Protein AF-0000000072197941 (afdb_homodimer)

Structure (mmCIF, N/CA/C/O backbone):
data_AF-0000000072197941-model_v1
#
loop_
_entity.id
_entity.type
_entity.pdbx_description
1 polymer 'LysR family transcriptional regulator'
#
loop_
_atom_site.group_PDB
_atom_site.id
_atom_site.type_symbol
_atom_site.label_atom_id
_atom_site.label_alt_id
_atom_site.label_comp_id
_atom_site.label_asym_id
_atom_site.label_entity_id
_atom_site.label_seq_id
_atom_site.pdbx_PDB_ins_code
_atom_site.Cartn_x
_atom_site.Cartn_y
_atom_site.Cartn_z
_atom_site.occupancy
_atom_site.B_iso_or_equiv
_atom_site.auth_seq_id
_atom_site.auth_comp_id
_atom_site.auth_asym_id
_atom_site.auth_atom_id
_atom_site.pdbx_PDB_model_num
ATOM 1 N N . MET A 1 1 ? -6.266 40.969 -28.516 1 32.5 1 MET A N 1
ATOM 2 C CA . MET A 1 1 ? -6.973 41.375 -27.312 1 32.5 1 MET A CA 1
ATOM 3 C C . MET A 1 1 ? -6.016 41.438 -26.125 1 32.5 1 MET A C 1
ATOM 5 O O . MET A 1 1 ? -5.25 40.531 -25.875 1 32.5 1 MET A O 1
ATOM 9 N N . LYS A 1 2 ? -5.57 42.594 -25.641 1 39 2 LYS A N 1
ATOM 10 C CA . LYS A 1 2 ? -4.461 42.969 -24.766 1 39 2 LYS A CA 1
ATOM 11 C C . LYS A 1 2 ? -4.676 42.406 -23.359 1 39 2 LYS A C 1
ATOM 13 O O . LYS A 1 2 ? -5.57 42.875 -22.641 1 39 2 LYS A O 1
ATOM 18 N N . PHE A 1 3 ? -4.488 41.312 -23.094 1 42.84 3 PHE A N 1
ATOM 19 C CA . PHE A 1 3 ? -4.445 40.719 -21.766 1 42.84 3 PHE A CA 1
ATOM 20 C C . PHE A 1 3 ? -3.797 41.656 -20.75 1 42.84 3 PHE A C 1
ATOM 22 O O . PHE A 1 3 ? -3.871 41.438 -19.547 1 42.84 3 PHE A O 1
ATOM 29 N N . GLU A 1 4 ? -3.123 42.656 -21.188 1 49.72 4 GLU A N 1
ATOM 30 C CA . GLU A 1 4 ? -2.357 43.594 -20.344 1 49.72 4 GLU A CA 1
ATOM 31 C C . GLU A 1 4 ? -3.27 44.375 -19.406 1 49.72 4 GLU A C 1
ATOM 33 O O . GLU A 1 4 ? -2.857 44.75 -18.297 1 49.72 4 GLU A O 1
ATOM 38 N N . ASN A 1 5 ? -4.562 44.594 -19.781 1 50.59 5 ASN A N 1
ATOM 39 C CA . ASN A 1 5 ? -5.441 45.438 -18.984 1 50.59 5 ASN A CA 1
ATOM 40 C C . ASN A 1 5 ? -6.539 44.625 -18.297 1 50.59 5 ASN A C 1
ATOM 42 O O . ASN A 1 5 ? -7.594 45.188 -17.953 1 50.59 5 ASN A O 1
ATOM 46 N N . ILE A 1 6 ? -6.438 43.438 -18.219 1 54.09 6 ILE A N 1
ATOM 47 C CA . ILE A 1 6 ? -7.504 42.656 -17.594 1 54.09 6 ILE A CA 1
ATOM 48 C C . ILE A 1 6 ? -7.453 42.812 -16.078 1 54.09 6 ILE A C 1
ATOM 50 O O . ILE A 1 6 ? -6.379 42.781 -15.477 1 54.09 6 ILE A O 1
ATOM 54 N N . ASP A 1 7 ? -8.531 43.344 -15.477 1 60.94 7 ASP A N 1
ATOM 55 C CA . ASP A 1 7 ? -8.75 43.438 -14.039 1 60.94 7 ASP A CA 1
ATOM 56 C C . ASP A 1 7 ? -8.562 42.062 -13.375 1 60.94 7 ASP A C 1
ATOM 58 O O . ASP A 1 7 ? -9.359 41.156 -13.586 1 60.94 7 ASP A O 1
ATOM 62 N N . LEU A 1 8 ? -7.5 41.906 -12.789 1 68.12 8 LEU A N 1
ATOM 63 C CA . LEU A 1 8 ? -7.16 40.656 -12.109 1 68.12 8 LEU A CA 1
ATOM 64 C C . LEU A 1 8 ? -8.273 40.219 -11.164 1 68.12 8 LEU A C 1
ATOM 66 O O . LEU A 1 8 ? -8.43 39.031 -10.875 1 68.12 8 LEU A O 1
ATOM 70 N N . ASN A 1 9 ? -9.031 41.219 -10.875 1 72.06 9 ASN A N 1
ATOM 71 C CA . ASN A 1 9 ? -10.141 40.906 -9.977 1 72.06 9 ASN A CA 1
ATOM 72 C C . ASN A 1 9 ? -11.219 40.094 -10.688 1 72.06 9 ASN A C 1
ATOM 74 O O . ASN A 1 9 ? -11.883 39.281 -10.062 1 72.06 9 ASN A O 1
ATOM 78 N N . LEU A 1 10 ? -11.25 40.312 -11.961 1 79.56 10 LEU A N 1
ATOM 79 C CA . LEU A 1 10 ? -12.203 39.531 -12.734 1 79.56 10 LEU A CA 1
ATOM 80 C C . LEU A 1 10 ? -11.75 38.094 -12.844 1 79.56 10 LEU A C 1
ATOM 82 O O . LEU A 1 10 ? -12.586 37.156 -12.867 1 79.56 10 LEU A O 1
ATOM 86 N N . MET A 1 11 ? -10.469 37.938 -12.781 1 80.69 11 MET A N 1
ATOM 87 C CA . MET A 1 11 ? -9.93 36.594 -12.867 1 80.69 11 MET A CA 1
ATOM 88 C C . MET A 1 11 ? -10.18 35.812 -11.578 1 80.69 11 MET A C 1
ATOM 90 O O . MET A 1 11 ? -10.383 34.594 -11.602 1 80.69 11 MET A O 1
ATOM 94 N N . LYS A 1 12 ? -10.211 36.594 -10.5 1 82.19 12 LYS A N 1
ATOM 95 C CA . LYS A 1 12 ? -10.562 35.969 -9.227 1 82.19 12 LYS A CA 1
ATOM 96 C C . LYS A 1 12 ? -11.992 35.438 -9.242 1 82.19 12 LYS A C 1
ATOM 98 O O . LYS A 1 12 ? -12.266 34.375 -8.727 1 82.19 12 LYS A O 1
ATOM 103 N N . VAL A 1 13 ? -12.852 36.219 -9.875 1 86.06 13 VAL A N 1
ATOM 104 C CA . VAL A 1 13 ? -14.25 35.812 -10 1 86.06 13 VAL A CA 1
ATOM 105 C C . VAL A 1 13 ? -14.344 34.531 -10.828 1 86.06 13 VAL A C 1
ATOM 107 O O . VAL A 1 13 ? -15.031 33.594 -10.438 1 86.06 13 VAL A O 1
ATOM 110 N N . PHE A 1 14 ? -13.625 34.531 -11.922 1 88.31 14 PHE A N 1
ATOM 111 C CA . PHE A 1 14 ? -13.555 33.344 -12.758 1 88.31 14 PHE A CA 1
ATOM 112 C C . PHE A 1 14 ? -13.078 32.125 -11.953 1 88.31 14 PHE A C 1
ATOM 114 O O . PHE A 1 14 ? -13.688 31.062 -12.016 1 88.31 14 PHE A O 1
ATOM 121 N N . TYR A 1 15 ? -12.039 32.344 -11.227 1 86.5 15 TYR A N 1
ATOM 122 C CA . TYR A 1 15 ? -11.406 31.312 -10.422 1 86.5 15 TYR A CA 1
ATOM 123 C C . TYR A 1 15 ? -12.398 30.672 -9.461 1 86.5 15 TYR A C 1
ATOM 125 O O . TYR A 1 15 ? -12.57 29.453 -9.445 1 86.5 15 TYR A O 1
ATOM 133 N N . TYR A 1 16 ? -13.125 31.406 -8.742 1 87.25 16 TYR A N 1
ATOM 134 C CA . TYR A 1 16 ? -14 30.875 -7.699 1 87.25 16 TYR A CA 1
ATOM 135 C C . TYR A 1 16 ? -15.281 30.297 -8.297 1 87.25 16 TYR A C 1
ATOM 137 O O . TYR A 1 16 ? -15.82 29.312 -7.781 1 87.25 16 TYR A O 1
ATOM 145 N N . ILE A 1 17 ? -15.719 30.844 -9.406 1 91.06 17 ILE A N 1
ATOM 146 C CA . ILE A 1 17 ? -16.891 30.266 -10.062 1 91.06 17 ILE A CA 1
ATOM 147 C C . ILE A 1 17 ? -16.516 28.906 -10.656 1 91.06 17 ILE A C 1
ATOM 149 O O . ILE A 1 17 ? -17.312 27.969 -10.594 1 91.06 17 ILE A O 1
ATOM 153 N N . TYR A 1 18 ? -15.359 28.875 -11.188 1 89.44 18 TYR A N 1
ATOM 154 C CA . TYR A 1 18 ? -14.898 27.609 -11.75 1 89.44 18 TYR A CA 1
ATOM 155 C C . TYR A 1 18 ? -14.805 26.531 -10.68 1 89.44 18 TYR A C 1
ATOM 157 O O . TYR A 1 18 ? -15.234 25.391 -10.891 1 89.44 18 TYR A O 1
ATOM 165 N N . LYS A 1 19 ? -14.297 26.906 -9.57 1 86.06 19 LYS A N 1
ATOM 166 C CA . LYS A 1 19 ? -14.039 25.953 -8.484 1 86.06 19 LYS A CA 1
ATOM 167 C C . LYS A 1 19 ? -15.336 25.578 -7.773 1 86.06 19 LYS A C 1
ATOM 169 O O . LYS A 1 19 ? -15.516 24.422 -7.375 1 86.06 19 LYS A O 1
ATOM 174 N N . THR A 1 20 ? -16.297 26.516 -7.652 1 84.25 20 THR A N 1
ATOM 175 C CA . THR A 1 20 ? -17.484 26.297 -6.855 1 84.25 20 THR A CA 1
ATOM 176 C C . THR A 1 20 ? -18.672 25.922 -7.746 1 84.25 20 THR A C 1
ATOM 178 O O . THR A 1 20 ? -19.688 25.406 -7.262 1 84.25 20 THR A O 1
ATOM 181 N N . GLN A 1 21 ? -18.562 26.297 -9 1 89.38 21 GLN A N 1
ATOM 182 C CA . GLN A 1 21 ? -19.641 26.156 -9.977 1 89.38 21 GLN A CA 1
ATOM 183 C C . GLN A 1 21 ? -20.891 26.891 -9.516 1 89.38 21 GLN A C 1
ATOM 185 O O . GLN A 1 21 ? -22.016 26.469 -9.828 1 89.38 21 GLN A O 1
ATOM 190 N N . SER A 1 22 ? -20.672 27.891 -8.766 1 90.44 22 SER A N 1
ATOM 191 C CA . SER A 1 22 ? -21.766 28.703 -8.227 1 90.44 22 SER A CA 1
ATOM 192 C C . SER A 1 22 ? -21.375 30.172 -8.102 1 90.44 22 SER A C 1
ATOM 194 O O . SER A 1 22 ? -20.312 30.484 -7.562 1 90.44 22 SER A O 1
ATOM 196 N N . VAL A 1 23 ? -22.297 31.062 -8.555 1 91.19 23 VAL A N 1
ATOM 197 C CA . VAL A 1 23 ? -22.062 32.5 -8.461 1 91.19 23 VAL A CA 1
ATOM 198 C C . VAL A 1 23 ? -22.219 32.938 -7.016 1 91.19 23 VAL A C 1
ATOM 200 O O . VAL A 1 23 ? -21.453 33.781 -6.531 1 91.19 23 VAL A O 1
ATOM 203 N N . HIS A 1 24 ? -23.156 32.312 -6.363 1 86.69 24 HIS A N 1
ATOM 204 C CA . HIS A 1 24 ? -23.422 32.688 -4.973 1 86.69 24 HIS A CA 1
ATOM 205 C C . HIS A 1 24 ? -22.234 32.312 -4.078 1 86.69 24 HIS A C 1
ATOM 207 O O . HIS A 1 24 ? -21.766 33.156 -3.299 1 86.69 24 HIS A O 1
ATOM 213 N N . GLN A 1 25 ? -21.719 31.219 -4.27 1 88.62 25 GLN A N 1
ATOM 214 C CA . GLN A 1 25 ? -20.578 30.766 -3.469 1 88.62 25 GLN A CA 1
ATOM 215 C C . GLN A 1 25 ? -19.312 31.547 -3.805 1 88.62 25 GLN A C 1
ATOM 217 O O . GLN A 1 25 ? -18.531 31.875 -2.914 1 88.62 25 GLN A O 1
ATOM 222 N N . ALA A 1 26 ? -19.203 31.828 -4.988 1 90.81 26 ALA A N 1
ATOM 223 C CA . ALA A 1 26 ? -18.062 32.625 -5.41 1 90.81 26 ALA A CA 1
ATOM 224 C C . ALA A 1 26 ? -18.125 34.031 -4.793 1 90.81 26 ALA A C 1
ATOM 226 O O . ALA A 1 26 ? -17.109 34.531 -4.328 1 90.81 26 ALA A O 1
ATOM 227 N N . ALA A 1 27 ? -19.266 34.562 -4.73 1 89.19 27 ALA A N 1
ATOM 228 C CA . ALA A 1 27 ? -19.453 35.875 -4.129 1 89.19 27 ALA A CA 1
ATOM 229 C C . ALA A 1 27 ? -19.094 35.875 -2.648 1 89.19 27 ALA A C 1
ATOM 231 O O . ALA A 1 27 ? -18.422 36.781 -2.16 1 89.19 27 ALA A O 1
ATOM 232 N N . GLU A 1 28 ? -19.453 34.844 -2.064 1 82.62 28 GLU A N 1
ATOM 233 C CA . GLU A 1 28 ? -19.156 34.688 -0.645 1 82.62 28 GLU A CA 1
ATOM 234 C C . GLU A 1 28 ? -17.656 34.594 -0.408 1 82.62 28 GLU A C 1
ATOM 236 O O . GLU A 1 28 ? -17.125 35.25 0.493 1 82.62 28 GLU A O 1
ATOM 241 N N . LYS A 1 29 ? -17.047 33.938 -1.243 1 81.75 29 LYS A N 1
ATOM 242 C CA . LYS A 1 29 ? -15.609 33.719 -1.099 1 81.75 29 LYS A CA 1
ATOM 243 C C . LYS A 1 29 ? -14.836 35 -1.397 1 81.75 29 LYS A C 1
ATOM 245 O O . LYS A 1 29 ? -13.781 35.219 -0.808 1 81.75 29 LYS A O 1
ATOM 250 N N . LEU A 1 30 ? -15.414 35.812 -2.205 1 81.5 30 LEU A N 1
ATOM 251 C CA . LEU A 1 30 ? -14.75 37.031 -2.637 1 81.5 30 LEU A CA 1
ATOM 252 C C . LEU A 1 30 ? -15.219 38.219 -1.808 1 81.5 30 LEU A C 1
ATOM 254 O O . LEU A 1 30 ? -14.727 39.344 -1.988 1 81.5 30 LEU A O 1
ATOM 258 N N . ASN A 1 31 ? -16.141 37.906 -0.859 1 80.56 31 ASN A N 1
ATOM 259 C CA . ASN A 1 31 ? -16.734 38.938 -0.063 1 80.56 31 ASN A CA 1
ATOM 260 C C . ASN A 1 31 ? -17.344 40.031 -0.947 1 80.56 31 ASN A C 1
ATOM 262 O O . ASN A 1 31 ? -17.109 41.219 -0.723 1 80.56 31 ASN A O 1
ATOM 266 N N . LEU A 1 32 ? -18 39.531 -1.908 1 82.12 32 LEU A N 1
ATOM 267 C CA . LEU A 1 32 ? -18.75 40.406 -2.805 1 82.12 32 LEU A CA 1
ATOM 268 C C . LEU A 1 32 ? -20.25 40.094 -2.711 1 82.12 32 LEU A C 1
ATOM 270 O O . LEU A 1 32 ? -20.656 39.031 -2.246 1 82.12 32 LEU A O 1
ATOM 274 N N . SER A 1 33 ? -21 41.125 -2.965 1 83.81 33 SER A N 1
ATOM 275 C CA . SER A 1 33 ? -22.422 40.844 -3.164 1 83.81 33 SER A CA 1
ATOM 276 C C . SER A 1 33 ? -22.641 39.969 -4.402 1 83.81 33 SER A C 1
ATOM 278 O O . SER A 1 33 ? -21.828 39.969 -5.324 1 83.81 33 SER A O 1
ATOM 280 N N . GLN A 1 34 ? -23.656 39.219 -4.336 1 88.19 34 GLN A N 1
ATOM 281 C CA . GLN A 1 34 ? -24 38.375 -5.48 1 88.19 34 GLN A CA 1
ATOM 282 C C . GLN A 1 34 ? -24.156 39.219 -6.75 1 88.19 34 GLN A C 1
ATOM 284 O O . GLN A 1 34 ? -23.75 38.781 -7.832 1 88.19 34 GLN A O 1
ATOM 289 N N . SER A 1 35 ? -24.75 40.344 -6.602 1 89.88 35 SER A N 1
ATOM 290 C CA . SER A 1 35 ? -24.938 41.25 -7.738 1 89.88 35 SER A CA 1
ATOM 291 C C . SER A 1 35 ? -23.594 41.688 -8.305 1 89.88 35 SER A C 1
ATOM 293 O O . SER A 1 35 ? -23.406 41.719 -9.523 1 89.88 35 SER A O 1
ATOM 295 N N . ALA A 1 36 ? -22.688 42 -7.461 1 84.62 36 ALA A N 1
ATOM 296 C CA . ALA A 1 36 ? -21.359 42.438 -7.871 1 84.62 36 ALA A CA 1
ATOM 297 C C . ALA A 1 36 ? -20.594 41.312 -8.555 1 84.62 36 ALA A C 1
ATOM 299 O O . ALA A 1 36 ? -19.906 41.562 -9.555 1 84.62 36 ALA A O 1
ATOM 300 N N . CYS A 1 37 ? -20.75 40.188 -8.047 1 90.38 37 CYS A N 1
ATOM 301 C CA . CYS A 1 37 ? -20.094 39 -8.625 1 90.38 37 CYS A CA 1
ATOM 302 C C . CYS A 1 37 ? -20.656 38.719 -10.008 1 90.38 37 CYS A C 1
ATOM 304 O O . CYS A 1 37 ? -19.906 38.438 -10.945 1 90.38 37 CYS A O 1
ATOM 306 N N . SER A 1 38 ? -21.938 38.781 -10.125 1 90.69 38 SER A N 1
ATOM 307 C CA . SER A 1 38 ? -22.609 38.562 -11.398 1 90.69 38 SER A CA 1
ATOM 308 C C . SER A 1 38 ? -22.188 39.625 -12.43 1 90.69 38 SER A C 1
ATOM 310 O O . SER A 1 38 ? -21.984 39.281 -13.602 1 90.69 38 SER A O 1
ATOM 312 N N . HIS A 1 39 ? -22.109 40.75 -11.938 1 89.19 39 HIS A N 1
ATOM 313 C CA . HIS A 1 39 ? -21.688 41.844 -12.812 1 89.19 39 HIS A CA 1
ATOM 314 C C . HIS A 1 39 ? -20.25 41.625 -13.289 1 89.19 39 HIS A C 1
ATOM 316 O O . HIS A 1 39 ? -19.938 41.875 -14.461 1 89.19 39 HIS A O 1
ATOM 322 N N . SER A 1 40 ? -19.438 41.281 -12.391 1 88.5 40 SER A N 1
ATOM 323 C CA . SER A 1 40 ? -18.047 41 -12.742 1 88.5 40 SER A CA 1
ATOM 324 C C . SER A 1 40 ? -17.953 39.875 -13.789 1 88.5 40 SER A C 1
ATOM 326 O O . SER A 1 40 ? -17.156 39.969 -14.727 1 88.5 40 SER A O 1
ATOM 328 N N . LEU A 1 41 ? -18.766 38.906 -13.633 1 91.75 41 LEU A N 1
ATOM 329 C CA . LEU A 1 41 ? -18.812 37.812 -14.602 1 91.75 41 LEU A CA 1
ATOM 330 C C . LEU A 1 41 ? -19.266 38.312 -15.969 1 91.75 41 LEU A C 1
ATOM 332 O O . LEU A 1 41 ? -18.719 37.906 -17 1 91.75 41 LEU A O 1
ATOM 336 N N . SER A 1 42 ? -20.219 39.156 -15.906 1 91.12 42 SER A N 1
ATOM 337 C CA . SER A 1 42 ? -20.719 39.75 -17.141 1 91.12 42 SER A CA 1
ATOM 338 C C . SER A 1 42 ? -19.625 40.531 -17.859 1 91.12 42 SER A C 1
ATOM 340 O O . SER A 1 42 ? -19.5 40.438 -19.078 1 91.12 42 SER A O 1
ATOM 342 N N . ARG A 1 43 ? -18.906 41.219 -17.094 1 86.19 43 ARG A N 1
ATOM 343 C CA . ARG A 1 43 ? -17.797 42 -17.641 1 86.19 43 ARG A CA 1
ATOM 344 C C . ARG A 1 43 ? -16.75 41.062 -18.266 1 86.19 43 ARG A C 1
ATOM 346 O O . ARG A 1 43 ? -16.203 41.375 -19.328 1 86.19 43 ARG A O 1
ATOM 353 N N . LEU A 1 44 ? -16.484 40.062 -17.609 1 87.56 44 LEU A N 1
ATOM 354 C CA . LEU A 1 44 ? -15.516 39.094 -18.078 1 87.56 44 LEU A CA 1
ATOM 355 C C . LEU A 1 44 ? -15.992 38.438 -19.375 1 87.56 44 LEU A C 1
ATOM 357 O O . LEU A 1 44 ? -15.211 38.25 -20.312 1 87.56 44 LEU A O 1
ATOM 361 N N . ARG A 1 45 ? -17.234 38.094 -19.391 1 90.06 45 ARG A N 1
ATOM 362 C CA . ARG A 1 45 ? -17.859 37.5 -20.578 1 90.06 45 ARG A CA 1
ATOM 363 C C . ARG A 1 45 ? -17.703 38.438 -21.781 1 90.06 45 ARG A C 1
ATOM 365 O O . ARG A 1 45 ? -17.359 38 -22.875 1 90.06 45 ARG A O 1
ATOM 372 N N . GLU A 1 46 ? -17.969 39.688 -21.5 1 87.38 46 GLU A N 1
ATOM 373 C CA . GLU A 1 46 ? -17.891 40.719 -22.547 1 87.38 46 GLU A CA 1
ATOM 374 C C . GLU A 1 46 ? -16.469 40.875 -23.047 1 87.38 46 GLU A C 1
ATOM 376 O O . GLU A 1 46 ? -16.234 40.969 -24.266 1 87.38 46 GLU A O 1
ATOM 381 N N . ARG A 1 47 ? -15.656 40.844 -22.156 1 82.44 47 ARG A N 1
ATOM 382 C CA . ARG A 1 47 ? -14.258 41.062 -22.5 1 82.44 47 ARG A CA 1
ATOM 383 C C . ARG A 1 47 ? -13.703 39.875 -23.281 1 82.44 47 ARG A C 1
ATOM 385 O O . ARG A 1 47 ? -12.859 40.062 -24.172 1 82.44 47 ARG A O 1
ATOM 392 N N . LEU A 1 48 ? -14.148 38.781 -22.984 1 85.75 48 LEU A N 1
ATOM 393 C CA . LEU A 1 48 ? -13.602 37.562 -23.594 1 85.75 48 LEU A CA 1
ATOM 394 C C . LEU A 1 48 ? -14.508 37.062 -24.719 1 85.75 48 LEU A C 1
ATOM 396 O O . LEU A 1 48 ? -14.188 36.094 -25.391 1 85.75 48 LEU A O 1
ATOM 400 N N . ASN A 1 49 ? -15.578 37.719 -24.906 1 86.31 49 ASN A N 1
ATOM 401 C CA . ASN A 1 49 ? -16.562 37.375 -25.922 1 86.31 49 ASN A CA 1
ATOM 402 C C . ASN A 1 49 ? -16.953 35.906 -25.859 1 86.31 49 ASN A C 1
ATOM 404 O O . ASN A 1 49 ? -16.938 35.219 -26.875 1 86.31 49 ASN A O 1
ATOM 408 N N . ASP A 1 50 ? -17.125 35.469 -24.703 1 89.12 50 ASP A N 1
ATOM 409 C CA . ASP A 1 50 ? -17.547 34.094 -24.406 1 89.12 50 ASP A CA 1
ATOM 410 C C . ASP A 1 50 ? -18.422 34.031 -23.156 1 89.12 50 ASP A C 1
ATOM 412 O O . ASP A 1 50 ? -18.219 34.812 -22.219 1 89.12 50 ASP A O 1
ATOM 416 N N . GLU A 1 51 ? -19.328 33.125 -23.094 1 91.81 51 GLU A N 1
ATOM 417 C CA . GLU A 1 51 ? -20.219 32.969 -21.938 1 91.81 51 GLU A CA 1
ATOM 418 C C . GLU A 1 51 ? -19.453 32.438 -20.734 1 91.81 51 GLU A C 1
ATOM 420 O O . GLU A 1 51 ? -19.844 32.688 -19.594 1 91.81 51 GLU A O 1
ATOM 425 N N . LEU A 1 52 ? -18.344 31.781 -20.844 1 91.88 52 LEU A N 1
ATOM 426 C CA . LEU A 1 52 ? -17.422 31.219 -19.875 1 91.88 52 LEU A CA 1
ATOM 427 C C . LEU A 1 52 ? -18.109 30.125 -19.047 1 91.88 52 LEU A C 1
ATOM 429 O O . LEU A 1 52 ? -17.594 29 -18.953 1 91.88 52 LEU A O 1
ATOM 433 N N . PHE A 1 53 ? -19.391 30.422 -18.547 1 93.44 53 PHE A N 1
ATOM 434 C CA . PHE A 1 53 ? -20.141 29.469 -17.734 1 93.44 53 PHE A CA 1
ATOM 435 C C . PHE A 1 53 ? -21.609 29.453 -18.156 1 93.44 53 PHE A C 1
ATOM 437 O O . PHE A 1 53 ? -22.203 30.5 -18.422 1 93.44 53 PHE A O 1
ATOM 444 N N . ILE A 1 54 ? -22.125 28.234 -18.344 1 90.88 54 ILE A N 1
ATOM 445 C CA . ILE A 1 54 ? -23.547 28.047 -18.656 1 90.88 54 ILE A CA 1
ATOM 446 C C . ILE A 1 54 ? -24.25 27.344 -17.5 1 90.88 54 ILE A C 1
ATOM 448 O O . ILE A 1 54 ? -23.688 26.422 -16.891 1 90.88 54 ILE A O 1
ATOM 452 N N . ARG A 1 55 ? -25.406 27.828 -17.141 1 85.31 55 ARG A N 1
ATOM 453 C CA . ARG A 1 55 ? -26.172 27.266 -16.031 1 85.31 55 ARG A CA 1
ATOM 454 C C . ARG A 1 55 ? -26.891 26 -16.469 1 85.31 55 ARG A C 1
ATOM 456 O O . ARG A 1 55 ? -27.719 26.031 -17.391 1 85.31 55 ARG A O 1
ATOM 463 N N . ILE A 1 56 ? -26.453 24.922 -15.914 1 83.44 56 ILE A N 1
ATOM 464 C CA . ILE A 1 56 ? -27.109 23.641 -16.141 1 83.44 56 ILE A CA 1
ATOM 465 C C . ILE A 1 56 ? -27.5 23.016 -14.797 1 83.44 56 ILE A C 1
ATOM 467 O O . ILE A 1 56 ? -26.625 22.719 -13.977 1 83.44 56 ILE A O 1
ATOM 471 N N . SER A 1 57 ? -28.781 22.812 -14.578 1 82.5 57 SER A N 1
ATOM 472 C CA . SER A 1 57 ? -29.297 22.172 -13.375 1 82.5 57 SER A CA 1
ATOM 473 C C . SER A 1 57 ? -28.812 22.875 -12.117 1 82.5 57 SER A C 1
ATOM 475 O O . SER A 1 57 ? -28.375 22.234 -11.156 1 82.5 57 SER A O 1
ATOM 477 N N . GLY A 1 58 ? -28.781 24.219 -12.203 1 80.12 58 GLY A N 1
ATOM 478 C CA . GLY A 1 58 ? -28.453 25.016 -11.031 1 80.12 58 GLY A CA 1
ATOM 479 C C . GLY A 1 58 ? -26.953 25.203 -10.844 1 80.12 58 GLY A C 1
ATOM 480 O O . GLY A 1 58 ? -26.516 25.891 -9.922 1 80.12 58 GLY A O 1
ATOM 481 N N . ARG A 1 59 ? -26.188 24.562 -11.773 1 84.5 59 ARG A N 1
ATOM 482 C CA . ARG A 1 59 ? -24.734 24.688 -11.664 1 84.5 59 ARG A CA 1
ATOM 483 C C . ARG A 1 59 ? -24.156 25.453 -12.844 1 84.5 59 ARG A C 1
ATOM 485 O O . ARG A 1 59 ? -24.688 25.391 -13.961 1 84.5 59 ARG A O 1
ATOM 492 N N . MET A 1 60 ? -23.125 26.188 -12.453 1 88.19 60 MET A N 1
ATOM 493 C CA . MET A 1 60 ? -22.391 26.906 -13.5 1 88.19 60 MET A CA 1
ATOM 494 C C . MET A 1 60 ? -21.344 26 -14.141 1 88.19 60 MET A C 1
ATOM 496 O O . MET A 1 60 ? -20.312 25.703 -13.531 1 88.19 60 MET A O 1
ATOM 500 N N . ILE A 1 61 ? -21.594 25.609 -15.398 1 89.81 61 ILE A N 1
ATOM 501 C CA . ILE A 1 61 ? -20.703 24.688 -16.094 1 89.81 61 ILE A CA 1
ATOM 502 C C . ILE A 1 61 ? -19.812 25.469 -17.062 1 89.81 61 ILE A C 1
ATOM 504 O O . ILE A 1 61 ? -20.297 26.312 -17.812 1 89.81 61 ILE A O 1
ATOM 508 N N . PRO A 1 62 ? -18.5 25.219 -17 1 91.88 62 PRO A N 1
ATOM 509 C CA . PRO A 1 62 ? -17.594 25.953 -17.875 1 91.88 62 PRO A CA 1
ATOM 510 C C . PRO A 1 62 ? -17.75 25.578 -19.344 1 91.88 62 PRO A C 1
ATOM 512 O O . PRO A 1 62 ? -18 24.422 -19.672 1 91.88 62 PRO A O 1
ATOM 515 N N . THR A 1 63 ? -17.625 26.594 -20.219 1 90.19 63 THR A N 1
ATOM 516 C CA . THR A 1 63 ? -17.531 26.359 -21.656 1 90.19 63 THR A CA 1
ATOM 517 C C . THR A 1 63 ? -16.156 25.797 -22.031 1 90.19 63 THR A C 1
ATOM 519 O O . THR A 1 63 ? -15.273 25.688 -21.172 1 90.19 63 THR A O 1
ATOM 522 N N . GLN A 1 64 ? -16.047 25.453 -23.25 1 86.31 64 GLN A N 1
ATOM 523 C CA . GLN A 1 64 ? -14.758 24.969 -23.719 1 86.31 64 GLN A CA 1
ATOM 524 C C . GLN A 1 64 ? -13.672 26.031 -23.578 1 86.31 64 GLN A C 1
ATOM 526 O O . GLN A 1 64 ? -12.547 25.734 -23.188 1 86.31 64 GLN A O 1
ATOM 531 N N . GLN A 1 65 ? -14.055 27.188 -23.891 1 85.75 65 GLN A N 1
ATOM 532 C CA . GLN A 1 65 ? -13.109 28.297 -23.766 1 85.75 65 GLN A CA 1
ATOM 533 C C . GLN A 1 65 ? -12.742 28.531 -22.312 1 85.75 65 GLN A C 1
ATOM 535 O O . GLN A 1 65 ? -11.586 28.844 -22 1 85.75 65 GLN A O 1
ATOM 540 N N . ALA A 1 66 ? -13.68 28.391 -21.422 1 89.38 66 ALA A N 1
ATOM 541 C CA . ALA A 1 66 ? -13.43 28.562 -19.984 1 89.38 66 ALA A CA 1
ATOM 542 C C . ALA A 1 66 ? -12.484 27.484 -19.469 1 89.38 66 ALA A C 1
ATOM 544 O O . ALA A 1 66 ? -11.617 27.75 -18.641 1 89.38 66 ALA A O 1
ATOM 545 N N . GLU A 1 67 ? -12.609 26.344 -20.016 1 87.56 67 GLU A N 1
ATOM 546 C CA . GLU A 1 67 ? -11.727 25.25 -19.625 1 87.56 67 GLU A CA 1
ATOM 547 C C . GLU A 1 67 ? -10.281 25.531 -20.031 1 87.56 67 GLU A C 1
ATOM 549 O O . GLU A 1 67 ? -9.352 25.281 -19.266 1 87.56 67 GLU A O 1
ATOM 554 N N . LEU A 1 68 ? -10.211 26.062 -21.203 1 82.62 68 LEU A N 1
ATOM 555 C CA . LEU A 1 68 ? -8.891 26.422 -21.688 1 82.62 68 LEU A CA 1
ATOM 556 C C . LEU A 1 68 ? -8.273 27.547 -20.859 1 82.62 68 LEU A C 1
ATOM 558 O O . LEU A 1 68 ? -7.09 27.5 -20.531 1 82.62 68 LEU A O 1
ATOM 562 N N . LEU A 1 69 ? -9.078 28.469 -20.547 1 85.12 69 LEU A N 1
ATOM 563 C CA . LEU A 1 69 ? -8.625 29.594 -19.719 1 85.12 69 LEU A CA 1
ATOM 564 C C . LEU A 1 69 ? -8.234 29.109 -18.328 1 85.12 69 LEU A C 1
ATOM 566 O O . LEU A 1 69 ? -7.258 29.594 -17.75 1 85.12 69 LEU A O 1
ATOM 570 N N . ALA A 1 70 ? -8.992 28.188 -17.844 1 85.38 70 ALA A N 1
ATOM 571 C CA . ALA A 1 70 ? -8.773 27.641 -16.5 1 85.38 70 ALA A CA 1
ATOM 572 C C . ALA A 1 70 ? -7.391 27.016 -16.391 1 85.38 70 ALA A C 1
ATOM 574 O O . ALA A 1 70 ? -6.742 27.094 -15.344 1 85.38 70 ALA A O 1
ATOM 575 N N . GLU A 1 71 ? -6.938 26.547 -17.391 1 80.75 71 GLU A N 1
ATOM 576 C CA . GLU A 1 71 ? -5.648 25.859 -17.406 1 80.75 71 GLU A CA 1
ATOM 577 C C . GLU A 1 71 ? -4.512 26.812 -17.047 1 80.75 71 GLU A C 1
ATOM 579 O O . GLU A 1 71 ? -3.527 26.406 -16.422 1 80.75 71 GLU A O 1
ATOM 584 N N . SER A 1 72 ? -4.734 28.016 -17.469 1 77.31 72 SER A N 1
ATOM 585 C CA . SER A 1 72 ? -3.689 29 -17.203 1 77.31 72 SER A CA 1
ATOM 586 C C . SER A 1 72 ? -4.031 29.859 -15.992 1 77.31 72 SER A C 1
ATOM 588 O O . SER A 1 72 ? -3.158 30.172 -15.188 1 77.31 72 SER A O 1
ATOM 590 N N . VAL A 1 73 ? -5.301 30.188 -15.844 1 78.06 73 VAL A N 1
ATOM 591 C CA . VAL A 1 73 ? -5.723 31.156 -14.836 1 78.06 73 VAL A CA 1
ATOM 592 C C . VAL A 1 73 ? -5.672 30.516 -13.453 1 78.06 73 VAL A C 1
ATOM 594 O O . VAL A 1 73 ? -5.219 31.141 -12.492 1 78.06 73 VAL A O 1
ATOM 597 N N . LEU A 1 74 ? -6.109 29.297 -13.406 1 79.25 74 LEU A N 1
ATOM 598 C CA . LEU A 1 74 ? -6.199 28.672 -12.094 1 79.25 74 LEU A CA 1
ATOM 599 C C . LEU A 1 74 ? -4.82 28.531 -11.461 1 79.25 74 LEU A C 1
ATOM 601 O O . LEU A 1 74 ? -4.598 29.016 -10.344 1 79.25 74 LEU A O 1
ATOM 605 N N . PRO A 1 75 ? -3.83 28.094 -12.172 1 73.19 75 PRO A N 1
ATOM 606 C CA . PRO A 1 75 ? -2.502 28.031 -11.555 1 73.19 75 PRO A CA 1
ATOM 607 C C . PRO A 1 75 ? -1.924 29.422 -11.266 1 73.19 75 PRO A C 1
ATOM 609 O O . PRO A 1 75 ? -1.226 29.609 -10.266 1 73.19 75 PRO A O 1
ATOM 612 N N . ALA A 1 76 ? -2.209 30.391 -12.047 1 69.12 76 ALA A N 1
ATOM 613 C CA . ALA A 1 76 ? -1.707 31.75 -11.859 1 69.12 76 ALA A CA 1
ATOM 614 C C . ALA A 1 76 ? -2.277 32.375 -10.594 1 69.12 76 ALA A C 1
ATOM 616 O O . ALA A 1 76 ? -1.547 32.969 -9.805 1 69.12 76 ALA A O 1
ATOM 617 N N . ILE A 1 77 ? -3.51 32.188 -10.406 1 70.81 77 ILE A N 1
ATOM 618 C CA . ILE A 1 77 ? -4.145 32.75 -9.219 1 70.81 77 ILE A CA 1
ATOM 619 C C . ILE A 1 77 ? -3.678 31.969 -7.977 1 70.81 77 ILE A C 1
ATOM 621 O O . ILE A 1 77 ? -3.393 32.594 -6.941 1 70.81 77 ILE A O 1
ATOM 625 N N . ASP A 1 78 ? -3.541 30.75 -8.156 1 69.12 78 ASP A N 1
ATOM 626 C CA . ASP A 1 78 ? -3.014 29.953 -7.055 1 69.12 78 ASP A CA 1
ATOM 627 C C . ASP A 1 78 ? -1.611 30.406 -6.664 1 69.12 78 ASP A C 1
ATOM 629 O O . ASP A 1 78 ? -1.292 30.5 -5.48 1 69.12 78 ASP A O 1
ATOM 633 N N . LEU A 1 79 ? -0.904 30.734 -7.668 1 61.69 79 LEU A N 1
ATOM 634 C CA . LEU A 1 79 ? 0.445 31.25 -7.453 1 61.69 79 LEU A CA 1
ATOM 635 C C . LEU A 1 79 ? 0.406 32.625 -6.785 1 61.69 79 LEU A C 1
ATOM 637 O O . LEU A 1 79 ? 1.199 32.906 -5.883 1 61.69 79 LEU A O 1
ATOM 641 N N . LEU A 1 80 ? -0.459 33.469 -7.199 1 60.09 80 LEU A N 1
ATOM 642 C CA . LEU A 1 80 ? -0.629 34.781 -6.613 1 60.09 80 LEU A CA 1
ATOM 643 C C . LEU A 1 80 ? -1.062 34.688 -5.152 1 60.09 80 LEU A C 1
ATOM 645 O O . LEU A 1 80 ? -0.545 35.406 -4.293 1 60.09 80 LEU A O 1
ATOM 649 N N . TYR A 1 81 ? -2.02 33.812 -4.988 1 57.09 81 TYR A N 1
ATOM 650 C CA . TYR A 1 81 ? -2.48 33.625 -3.617 1 57.09 81 TYR A CA 1
ATOM 651 C C . TYR A 1 81 ? -1.371 33.062 -2.74 1 57.09 81 TYR A C 1
ATOM 653 O O . TYR A 1 81 ? -1.222 33.469 -1.583 1 57.09 81 TYR A O 1
ATOM 661 N N . SER A 1 82 ? -0.689 32.188 -3.338 1 57.16 82 SER A N 1
ATOM 662 C CA . SER A 1 82 ? 0.447 31.641 -2.613 1 57.16 82 SER A CA 1
ATOM 663 C C . SER A 1 82 ? 1.476 32.719 -2.281 1 57.16 82 SER A C 1
ATOM 665 O O . SER A 1 82 ? 2.053 32.719 -1.193 1 57.16 82 SER A O 1
ATOM 667 N N . GLY A 1 83 ? 1.663 33.594 -3.209 1 52.97 83 GLY A N 1
ATOM 668 C CA . GLY A 1 83 ? 2.553 34.719 -2.992 1 52.97 83 GLY A CA 1
ATOM 669 C C . GLY A 1 83 ? 2.049 35.688 -1.932 1 52.97 83 GLY A C 1
ATOM 670 O O . GLY A 1 83 ? 2.836 36.219 -1.147 1 52.97 83 GLY A O 1
ATOM 671 N N . LEU A 1 84 ? 0.837 36 -2.078 1 50.25 84 LEU A N 1
ATOM 672 C CA . LEU A 1 84 ? 0.257 36.906 -1.073 1 50.25 84 LEU A CA 1
ATOM 673 C C . LEU A 1 84 ? 0.231 36.219 0.294 1 50.25 84 LEU A C 1
ATOM 675 O O . LEU A 1 84 ? 0.375 36.875 1.322 1 50.25 84 LEU A O 1
ATOM 679 N N . LYS A 1 85 ? -0.135 35 0.276 1 49.34 85 LYS A N 1
ATOM 680 C CA . LYS A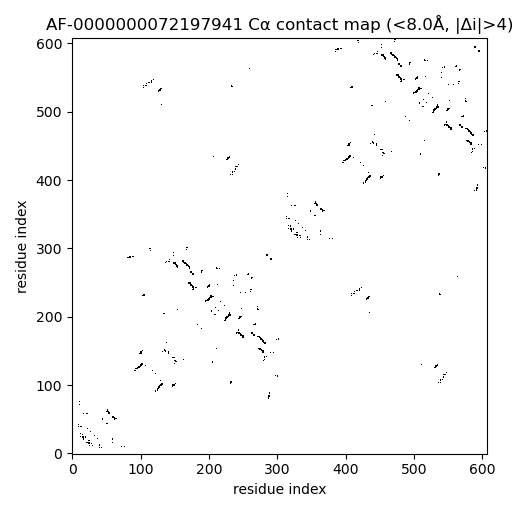 1 85 ? -0.111 34.219 1.512 1 49.34 85 LYS A CA 1
ATOM 681 C C . LYS A 1 85 ? 1.296 34.156 2.102 1 49.34 85 LYS A C 1
ATOM 683 O O . LYS A 1 85 ? 1.461 34.062 3.32 1 49.34 85 LYS A O 1
ATOM 688 N N . SER A 1 86 ? 2.232 34.188 1.166 1 51.19 86 SER A N 1
ATOM 689 C CA . SER A 1 86 ? 3.613 34.188 1.641 1 51.19 86 SER A CA 1
ATOM 690 C C . SER A 1 86 ? 3.869 35.344 2.619 1 51.19 86 SER A C 1
ATOM 692 O O . SER A 1 86 ? 4.777 35.25 3.449 1 51.19 86 SER A O 1
ATOM 694 N N . ALA A 1 87 ? 3.051 36.375 2.545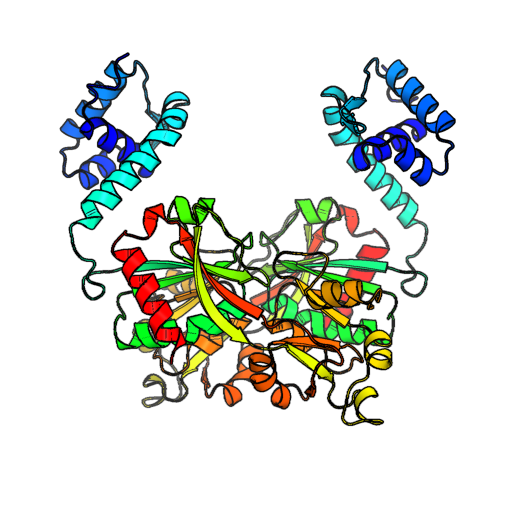 1 54.53 87 ALA A N 1
ATOM 695 C CA . ALA A 1 87 ? 3.391 37.5 3.4 1 54.53 87 ALA A CA 1
ATOM 696 C C . ALA A 1 87 ? 3.004 37.25 4.852 1 54.53 87 ALA A C 1
ATOM 698 O O . ALA A 1 87 ? 3.609 37.781 5.773 1 54.53 87 ALA A O 1
ATOM 699 N N . THR A 1 88 ? 1.983 36.469 5.09 1 59.72 88 THR A N 1
ATOM 700 C CA . THR A 1 88 ? 1.671 36.219 6.492 1 59.72 88 THR A CA 1
ATOM 701 C C . THR A 1 88 ? 2.316 34.938 6.977 1 59.72 88 THR A C 1
ATOM 703 O O . THR A 1 88 ? 2.221 33.906 6.309 1 59.72 88 THR A O 1
ATOM 706 N N . PRO A 1 89 ? 3.197 35.062 7.969 1 72.44 89 PRO A N 1
ATOM 707 C CA . PRO A 1 89 ? 3.824 33.844 8.516 1 72.44 89 PRO A CA 1
ATOM 708 C C . PRO A 1 89 ? 2.811 32.781 8.883 1 72.44 89 PRO A C 1
ATOM 710 O O . PRO A 1 89 ? 1.691 33.094 9.297 1 72.44 89 PRO A O 1
ATOM 713 N N . PHE A 1 90 ? 2.977 31.547 8.477 1 86.81 90 PHE A N 1
ATOM 714 C CA . PHE A 1 90 ? 2.141 30.406 8.844 1 86.81 90 PHE A CA 1
ATOM 715 C C . PHE A 1 90 ? 2.264 30.094 10.328 1 86.81 90 PHE A C 1
ATOM 717 O O . PHE A 1 90 ? 3.371 29.906 10.836 1 86.81 90 PHE A O 1
ATOM 724 N N . ASP A 1 91 ? 1.154 30.25 11 1 86.69 91 ASP A N 1
ATOM 725 C CA . ASP A 1 91 ? 1.098 29.828 12.398 1 86.69 91 ASP A CA 1
ATOM 726 C C . ASP A 1 91 ? 0.331 28.516 12.539 1 86.69 91 ASP A C 1
ATOM 728 O O . ASP A 1 91 ? -0.896 28.484 12.422 1 86.69 91 ASP A O 1
ATOM 732 N N . PRO A 1 92 ? 1.058 27.406 12.797 1 91.25 92 PRO A N 1
ATOM 733 C CA . PRO A 1 92 ? 0.399 26.094 12.852 1 91.25 92 PRO A CA 1
ATOM 734 C C . PRO A 1 92 ? -0.579 25.969 14.016 1 91.25 92 PRO A C 1
ATOM 736 O O . PRO A 1 92 ? -1.409 25.062 14.039 1 91.25 92 PRO A O 1
ATOM 739 N N . SER A 1 93 ? -0.458 26.859 14.953 1 90 93 SER A N 1
ATOM 740 C CA . SER A 1 93 ? -1.27 26.734 16.156 1 90 93 SER A CA 1
ATOM 741 C C . SER A 1 93 ? -2.625 27.422 15.984 1 90 93 SER A C 1
ATOM 743 O O . SER A 1 93 ? -3.537 27.203 16.797 1 90 93 SER A O 1
ATOM 745 N N . VAL A 1 94 ? -2.705 28.172 14.961 1 86.88 94 VAL A N 1
ATOM 746 C CA . VAL A 1 94 ? -3.924 28.953 14.773 1 86.88 94 VAL A CA 1
ATOM 747 C C . VAL A 1 94 ? -4.723 28.406 13.602 1 86.88 94 VAL A C 1
ATOM 749 O O . VAL A 1 94 ? -4.195 28.281 12.492 1 86.88 94 VAL A O 1
ATOM 752 N N . GLY A 1 95 ? -5.984 28.016 13.93 1 88.81 95 GLY A N 1
ATOM 753 C CA . GLY A 1 95 ? -6.844 27.531 12.867 1 88.81 95 GLY A CA 1
ATOM 754 C C . GLY A 1 95 ? -6.691 26.031 12.633 1 88.81 95 GLY A C 1
ATOM 755 O O . GLY A 1 95 ? -6.004 25.344 13.383 1 88.81 95 GLY A O 1
ATOM 756 N N . LYS A 1 96 ? -7.508 25.641 11.609 1 90.19 96 LYS A N 1
ATOM 757 C CA . LYS A 1 96 ? -7.43 24.25 11.18 1 90.19 96 LYS A CA 1
ATOM 758 C C . LYS A 1 96 ? -6.594 24.109 9.914 1 90.19 96 LYS A C 1
ATOM 760 O O . LYS A 1 96 ? -6.719 24.906 8.992 1 90.19 96 LYS A O 1
ATOM 765 N N . HIS A 1 97 ? -5.688 23.172 9.977 1 92.69 97 HIS A N 1
ATOM 766 C CA . HIS A 1 97 ? -4.801 22.953 8.836 1 92.69 97 HIS A CA 1
ATOM 767 C C . HIS A 1 97 ? -4.844 21.5 8.367 1 92.69 97 HIS A C 1
ATOM 769 O O . HIS A 1 97 ? -5.055 20.594 9.18 1 92.69 97 HIS A O 1
ATOM 775 N N . HIS A 1 98 ? -4.629 21.359 7.004 1 95.75 98 HIS A N 1
ATOM 776 C CA . HIS A 1 98 ? -4.629 20.047 6.383 1 95.75 98 HIS A CA 1
ATOM 777 C C . HIS A 1 98 ? -3.414 19.859 5.484 1 95.75 98 HIS A C 1
ATOM 779 O O . HIS A 1 98 ? -3.105 20.719 4.66 1 95.75 98 HIS A O 1
ATOM 785 N N . PHE A 1 99 ? -2.711 18.812 5.684 1 97.5 99 PHE A N 1
ATOM 786 C CA . PHE A 1 99 ? -1.553 18.484 4.855 1 97.5 99 PHE A CA 1
ATOM 787 C C . PHE A 1 99 ? -1.76 17.172 4.117 1 97.5 99 PHE A C 1
ATOM 789 O O . PHE A 1 99 ? -2.404 16.25 4.637 1 97.5 99 PHE A O 1
ATOM 796 N N . VAL A 1 100 ? -1.206 17.109 2.93 1 97.31 100 VAL A N 1
ATOM 797 C CA . VAL A 1 100 ? -1.209 15.875 2.143 1 97.31 100 VAL A CA 1
ATOM 798 C C . VAL A 1 100 ? 0.227 15.438 1.858 1 97.31 100 VAL A C 1
ATOM 800 O O . VAL A 1 100 ? 1.005 16.188 1.265 1 97.31 100 VAL A O 1
ATOM 803 N N . ILE A 1 101 ? 0.512 14.273 2.311 1 97.56 101 ILE A N 1
ATOM 804 C CA . ILE A 1 101 ? 1.823 13.672 2.1 1 97.56 101 ILE A CA 1
ATOM 805 C C . ILE A 1 101 ? 1.679 12.398 1.269 1 97.56 101 ILE A C 1
ATOM 807 O O . ILE A 1 101 ? 0.757 11.609 1.486 1 97.56 101 ILE A O 1
ATOM 811 N N . SER A 1 102 ? 2.574 12.219 0.303 1 96.38 102 SER A N 1
ATOM 812 C CA . SER A 1 102 ? 2.521 11 -0.498 1 96.38 102 SER A CA 1
ATOM 813 C C . SER A 1 102 ? 3.773 10.156 -0.299 1 96.38 102 SER A C 1
ATOM 815 O O . SER A 1 102 ? 4.824 10.672 0.084 1 96.38 102 SER A O 1
ATOM 817 N N . GLY A 1 103 ? 3.623 8.867 -0.571 1 94.69 103 GLY A N 1
ATOM 818 C CA . GLY A 1 103 ? 4.734 7.934 -0.474 1 94.69 103 GLY A CA 1
ATOM 819 C C . GLY A 1 103 ? 4.324 6.492 -0.709 1 94.69 103 GLY A C 1
ATOM 820 O O . GLY A 1 103 ? 3.453 6.215 -1.534 1 94.69 103 GLY A O 1
ATOM 821 N N . TYR A 1 104 ? 5.098 5.609 -0.153 1 91.56 104 TYR A N 1
ATOM 822 C CA . TYR A 1 104 ? 4.809 4.18 -0.169 1 91.56 104 TYR A CA 1
ATOM 823 C C . TYR A 1 104 ? 4.777 3.615 1.246 1 91.56 104 TYR A C 1
ATOM 825 O O . TYR A 1 104 ? 5 4.344 2.217 1 91.56 104 TYR A O 1
ATOM 833 N N . ASP A 1 105 ? 4.383 2.432 1.446 1 92 105 ASP A N 1
ATOM 834 C CA . ASP A 1 105 ? 4.023 1.91 2.76 1 92 105 ASP A CA 1
ATOM 835 C C . ASP A 1 105 ? 5.203 1.994 3.727 1 92 105 ASP A C 1
ATOM 837 O O . ASP A 1 105 ? 5.035 2.385 4.887 1 92 105 ASP A O 1
ATOM 841 N N . PHE A 1 106 ? 6.398 1.707 3.281 1 94.75 106 PHE A N 1
ATOM 842 C CA . PHE A 1 106 ? 7.559 1.751 4.164 1 94.75 106 PHE A CA 1
ATOM 843 C C . PHE A 1 106 ? 7.887 3.186 4.559 1 94.75 106 PHE A C 1
ATOM 845 O O . PHE A 1 106 ? 8.281 3.449 5.695 1 94.75 106 PHE A O 1
ATOM 852 N N . SER A 1 107 ? 7.785 4.098 3.594 1 94.38 107 SER A N 1
ATOM 853 C CA . SER A 1 107 ? 8.016 5.496 3.934 1 94.38 107 SER A CA 1
ATOM 854 C C . SER A 1 107 ? 7.012 5.988 4.973 1 94.38 107 SER A C 1
ATOM 856 O O . SER A 1 107 ? 7.359 6.773 5.855 1 94.38 107 SER A O 1
ATOM 858 N N . ALA A 1 108 ? 5.789 5.562 4.82 1 94.12 108 ALA A N 1
ATOM 859 C CA . ALA A 1 108 ? 4.773 5.891 5.816 1 94.12 108 ALA A CA 1
ATOM 860 C C . ALA A 1 108 ? 5.145 5.32 7.184 1 94.12 108 ALA A C 1
ATOM 862 O O . ALA A 1 108 ? 5.031 6.008 8.203 1 94.12 108 ALA A O 1
ATOM 863 N N . TRP A 1 109 ? 5.535 4.117 7.137 1 94.88 109 TRP A N 1
ATOM 864 C CA . TRP A 1 109 ? 5.953 3.449 8.367 1 94.88 109 TRP A CA 1
ATOM 865 C C . TRP A 1 109 ? 7.074 4.223 9.055 1 94.88 109 TRP A C 1
ATOM 867 O O . TRP A 1 109 ? 7.109 4.316 10.281 1 94.88 109 TRP A O 1
ATOM 877 N N . CYS A 1 110 ? 7.938 4.801 8.328 1 94.81 110 CYS A N 1
ATOM 878 C CA . CYS A 1 110 ? 9.086 5.52 8.875 1 94.81 110 CYS A CA 1
ATOM 879 C C . CYS A 1 110 ? 8.664 6.879 9.422 1 94.81 110 CYS A C 1
ATOM 881 O O . CYS A 1 110 ? 9.062 7.258 10.523 1 94.81 110 CYS A O 1
ATOM 883 N N . LEU A 1 111 ? 7.852 7.551 8.742 1 95.75 111 LEU A N 1
ATOM 884 C CA . LEU A 1 111 ? 7.629 8.969 9.008 1 95.75 111 LEU A CA 1
ATOM 885 C C . LEU A 1 111 ? 6.395 9.164 9.883 1 95.75 111 LEU A C 1
ATOM 887 O O . LEU A 1 111 ? 6.418 9.969 10.82 1 95.75 111 LEU A O 1
ATOM 891 N N . MET A 1 112 ? 5.379 8.516 9.602 1 96.56 112 MET A N 1
ATOM 892 C CA . MET A 1 112 ? 4.047 8.883 10.078 1 96.56 112 MET A CA 1
ATOM 893 C C . MET A 1 112 ? 3.938 8.703 11.586 1 96.56 112 MET A C 1
ATOM 895 O O . MET A 1 112 ? 3.275 9.484 12.266 1 96.56 112 MET A O 1
ATOM 899 N N . PRO A 1 113 ? 4.582 7.66 12.156 1 96.38 113 PRO A N 1
ATOM 900 C CA . PRO A 1 113 ? 4.512 7.555 13.609 1 96.38 113 PRO A CA 1
ATOM 901 C C . PRO A 1 113 ? 5.086 8.773 14.328 1 96.38 113 PRO A C 1
ATOM 903 O O . PRO A 1 113 ? 4.484 9.281 15.273 1 96.38 113 PRO A O 1
ATOM 906 N N . LYS A 1 114 ? 6.172 9.227 13.836 1 96.19 114 LYS A N 1
ATOM 907 C CA . LYS A 1 114 ? 6.812 10.398 14.422 1 96.19 114 LYS A CA 1
ATOM 908 C C . LYS A 1 114 ? 5.969 11.648 14.211 1 96.19 114 LYS A C 1
ATOM 910 O O . LYS A 1 114 ? 5.762 12.43 15.133 1 96.19 114 LYS A O 1
ATOM 915 N N . LEU A 1 115 ? 5.504 11.773 13.023 1 97.19 115 LEU A N 1
ATOM 916 C CA . LEU A 1 115 ? 4.695 12.945 12.688 1 97.19 115 LEU A CA 1
ATOM 917 C C . LEU A 1 115 ? 3.398 12.953 13.492 1 97.19 115 LEU A C 1
ATOM 919 O O . LEU A 1 115 ? 3.027 13.984 14.062 1 97.19 115 LEU A O 1
ATOM 923 N N . THR A 1 116 ? 2.768 11.852 13.547 1 97.5 116 THR A N 1
ATOM 924 C CA . THR A 1 116 ? 1.496 11.742 14.258 1 97.5 116 THR A CA 1
ATOM 925 C C . THR A 1 116 ? 1.675 12.047 15.742 1 97.5 116 THR A C 1
ATOM 927 O O . THR A 1 116 ? 0.893 12.797 16.328 1 97.5 116 THR A O 1
ATOM 930 N N . GLY A 1 117 ? 2.678 11.43 16.297 1 96 117 GLY A N 1
ATOM 931 C CA . GLY A 1 117 ? 2.949 11.703 17.703 1 96 117 GLY A CA 1
ATOM 932 C C . GLY A 1 117 ? 3.178 13.172 17.984 1 96 117 GLY A C 1
ATOM 933 O O . GLY A 1 117 ? 2.662 13.703 18.984 1 96 117 GLY A O 1
ATOM 934 N N . HIS A 1 118 ? 3.936 13.805 17.156 1 96 118 HIS A N 1
ATOM 935 C CA . HIS A 1 118 ? 4.246 15.219 17.312 1 96 118 HIS A CA 1
ATOM 936 C C . HIS A 1 118 ? 2.99 16.078 17.172 1 96 118 HIS A C 1
ATOM 938 O O . HIS A 1 118 ? 2.746 16.969 18 1 96 118 HIS A O 1
ATOM 944 N N . LEU A 1 119 ? 2.211 15.812 16.172 1 96.62 119 LEU A N 1
ATOM 945 C CA . LEU A 1 119 ? 1.005 16.594 15.922 1 96.62 119 LEU A CA 1
ATOM 946 C C . LEU A 1 119 ? -0.018 16.391 17.031 1 96.62 119 LEU A C 1
ATOM 948 O O . LEU A 1 119 ? -0.688 17.344 17.438 1 96.62 119 LEU A O 1
ATOM 952 N N . ALA A 1 120 ? -0.142 15.188 17.453 1 95.5 120 ALA A N 1
ATOM 953 C CA . ALA A 1 120 ? -1.081 14.891 18.531 1 95.5 120 ALA A CA 1
ATOM 954 C C . ALA A 1 120 ? -0.748 15.695 19.781 1 95.5 120 ALA A C 1
ATOM 956 O O . ALA A 1 120 ? -1.647 16.156 20.5 1 95.5 120 ALA A O 1
ATOM 957 N N . LYS A 1 121 ? 0.492 15.906 20.062 1 94.5 121 LYS A N 1
ATOM 958 C CA . LYS A 1 121 ? 0.954 16.562 21.281 1 94.5 121 LYS A CA 1
ATOM 959 C C . LYS A 1 121 ? 0.949 18.078 21.125 1 94.5 121 LYS A C 1
ATOM 961 O O . LYS A 1 121 ? 0.516 18.812 22.016 1 94.5 121 LYS A O 1
ATOM 966 N N . TYR A 1 122 ? 1.336 18.609 19.984 1 94.94 122 TYR A N 1
ATOM 967 C CA . TYR A 1 122 ? 1.63 20.031 19.875 1 94.94 122 TYR A CA 1
ATOM 968 C C . TYR A 1 122 ? 0.634 20.734 18.969 1 94.94 122 TYR A C 1
ATOM 970 O O . TYR A 1 122 ? 0.374 21.938 19.125 1 94.94 122 TYR A O 1
ATOM 978 N N . PHE A 1 123 ? 0.105 19.984 17.969 1 95.62 123 PHE A N 1
ATOM 979 C CA . PHE A 1 123 ? -0.763 20.625 16.984 1 95.62 123 PHE A CA 1
ATOM 980 C C . PHE A 1 123 ? -1.959 19.734 16.672 1 95.62 123 PHE A C 1
ATOM 982 O O . PHE A 1 123 ? -2.162 19.359 15.516 1 95.62 123 PHE A O 1
ATOM 989 N N . PRO A 1 124 ? -2.807 19.453 17.641 1 94.12 124 PRO A N 1
ATOM 990 C CA . PRO A 1 124 ? -3.961 18.578 17.422 1 94.12 124 PRO A CA 1
ATOM 991 C C . PRO A 1 124 ? -4.945 19.141 16.406 1 94.12 124 PRO A C 1
ATOM 993 O O . PRO A 1 124 ? -5.844 18.438 15.953 1 94.12 124 PRO A O 1
ATOM 996 N N . ASN A 1 125 ? -4.777 20.406 16.016 1 93.69 125 ASN A N 1
ATOM 997 C CA . ASN A 1 125 ? -5.652 21.062 15.055 1 93.69 125 ASN A CA 1
ATOM 998 C C . ASN A 1 125 ? -5.23 20.766 13.617 1 93.69 125 ASN A C 1
ATOM 1000 O O . ASN A 1 125 ? -5.895 21.188 12.664 1 93.69 125 ASN A O 1
ATOM 1004 N N . ILE A 1 126 ? -4.191 20.062 13.43 1 96.5 126 ILE A N 1
ATOM 1005 C CA . ILE A 1 126 ? -3.67 19.734 12.109 1 96.5 126 ILE A CA 1
ATOM 1006 C C . ILE A 1 126 ? -4.066 18.297 11.742 1 96.5 126 ILE A C 1
ATOM 1008 O O . ILE A 1 126 ? -3.914 17.375 12.547 1 96.5 126 ILE A O 1
ATOM 1012 N N . THR A 1 127 ? -4.605 18.156 10.555 1 96.94 127 THR A N 1
ATOM 1013 C CA . THR A 1 127 ? -4.914 16.844 10.016 1 96.94 127 THR A CA 1
ATOM 1014 C C . THR A 1 127 ? -3.979 16.5 8.852 1 96.94 127 THR A C 1
ATOM 1016 O O . THR A 1 127 ? -3.523 17.391 8.133 1 96.94 127 THR A O 1
ATOM 1019 N N . VAL A 1 128 ? -3.688 15.242 8.695 1 97.88 128 VAL A N 1
ATOM 1020 C CA . VAL A 1 128 ? -2.779 14.805 7.645 1 97.88 128 VAL A CA 1
ATOM 1021 C C . VAL A 1 128 ? -3.414 13.656 6.863 1 97.88 128 VAL A C 1
ATOM 1023 O O . VAL A 1 128 ? -4.004 12.742 7.449 1 97.88 128 VAL A O 1
ATOM 1026 N N . ARG A 1 129 ? -3.318 13.758 5.609 1 97.31 129 ARG A N 1
ATOM 1027 C CA . ARG A 1 129 ? -3.674 12.664 4.707 1 97.31 129 ARG A CA 1
ATOM 1028 C C . ARG A 1 129 ? -2.439 12.109 4 1 97.31 129 ARG A C 1
ATOM 1030 O O . ARG A 1 129 ? -1.729 12.852 3.314 1 97.31 129 ARG A O 1
ATOM 1037 N N . PHE A 1 130 ? -2.209 10.836 4.223 1 97.19 130 PHE A N 1
ATOM 1038 C CA . PHE A 1 130 ? -1.148 10.141 3.508 1 97.19 130 PHE A CA 1
ATOM 1039 C C . PHE A 1 130 ? -1.714 9.367 2.318 1 97.19 130 PHE A C 1
ATOM 1041 O O . PHE A 1 130 ? -2.66 8.594 2.467 1 97.19 130 PHE A O 1
ATOM 1048 N N . VAL A 1 131 ? -1.104 9.578 1.141 1 94.06 131 VAL A N 1
ATOM 1049 C CA . VAL A 1 131 ? -1.611 8.914 -0.052 1 94.06 131 VAL A CA 1
ATOM 1050 C C . VAL A 1 131 ? -0.48 8.148 -0.738 1 94.06 131 VAL A C 1
ATOM 1052 O O . VAL A 1 131 ? 0.692 8.5 -0.596 1 94.06 131 VAL A O 1
ATOM 1055 N N . GLN A 1 132 ? -0.893 7.109 -1.367 1 91 132 GLN A N 1
ATOM 1056 C CA . GLN A 1 132 ? 0.09 6.363 -2.146 1 91 132 GLN A CA 1
ATOM 1057 C C . GLN A 1 132 ? 0.497 7.133 -3.4 1 91 132 GLN A C 1
ATOM 1059 O O . GLN A 1 132 ? -0.36 7.582 -4.164 1 91 132 GLN A O 1
ATOM 1064 N N . SER A 1 133 ? 1.783 7.156 -3.574 1 88.94 133 SER A N 1
ATOM 1065 C CA . SER A 1 133 ? 2.264 7.82 -4.781 1 88.94 133 SER A CA 1
ATOM 1066 C C . SER A 1 133 ? 2.113 6.922 -6.004 1 88.94 133 SER A C 1
ATOM 1068 O O . SER A 1 133 ? 2.504 5.754 -5.973 1 88.94 133 SER A O 1
ATOM 1070 N N . GLY A 1 134 ? 1.605 7.477 -7.031 1 83.38 134 GLY A N 1
ATOM 1071 C CA . GLY A 1 134 ? 1.517 6.73 -8.281 1 83.38 134 GLY A CA 1
ATOM 1072 C C . GLY A 1 134 ? 2.859 6.547 -8.961 1 83.38 134 GLY A C 1
ATOM 1073 O O . GLY A 1 134 ? 3.033 5.629 -9.766 1 83.38 134 GLY A O 1
ATOM 1074 N N . GLU A 1 135 ? 3.654 7.488 -8.703 1 85.06 135 GLU A N 1
ATOM 1075 C CA . GLU A 1 135 ? 5.023 7.457 -9.211 1 85.06 135 GLU A CA 1
ATOM 1076 C C . GLU A 1 135 ? 6.023 7.82 -8.117 1 85.06 135 GLU A C 1
ATOM 1078 O O . GLU A 1 135 ? 5.641 8.336 -7.066 1 85.06 135 GLU A O 1
ATOM 1083 N N . GLN A 1 136 ? 7.266 7.578 -8.438 1 82.69 136 GLN A N 1
ATOM 1084 C CA . GLN A 1 136 ? 8.297 7.816 -7.438 1 82.69 136 GLN A CA 1
ATOM 1085 C C . GLN A 1 136 ? 8.328 9.281 -7.012 1 82.69 136 GLN A C 1
ATOM 1087 O O . GLN A 1 136 ? 8.414 9.586 -5.82 1 82.69 136 GLN A O 1
ATOM 1092 N N . ILE A 1 137 ? 8.297 10.141 -8.055 1 86.12 137 ILE A N 1
ATOM 1093 C CA . ILE A 1 137 ? 8.195 11.578 -7.809 1 86.12 137 ILE A CA 1
ATOM 1094 C C . ILE A 1 137 ? 6.965 12.133 -8.516 1 86.12 137 ILE A C 1
ATOM 1096 O O . ILE A 1 137 ? 6.961 12.297 -9.734 1 86.12 137 ILE A O 1
ATOM 1100 N N . PRO A 1 138 ? 5.98 12.445 -7.719 1 90.38 138 PRO A N 1
ATOM 1101 C CA . PRO A 1 138 ? 4.777 13.016 -8.328 1 90.38 138 PRO A CA 1
ATOM 1102 C C . PRO A 1 138 ? 4.887 14.523 -8.562 1 90.38 138 PRO A C 1
ATOM 1104 O O . PRO A 1 138 ? 4.164 15.305 -7.941 1 90.38 138 PRO A O 1
ATOM 1107 N N . ALA A 1 139 ? 5.621 14.938 -9.531 1 89.25 139 ALA A N 1
ATOM 1108 C CA . ALA A 1 139 ? 6 16.328 -9.773 1 89.25 139 ALA A CA 1
ATOM 1109 C C . ALA A 1 139 ? 4.77 17.188 -10.047 1 89.25 139 ALA A C 1
ATOM 1111 O O . ALA A 1 139 ? 4.652 18.297 -9.523 1 89.25 139 ALA A O 1
ATOM 1112 N N . LYS A 1 140 ? 3.902 16.703 -10.891 1 89.5 140 LYS A N 1
ATOM 1113 C CA . LYS A 1 140 ? 2.713 17.469 -11.258 1 89.5 140 LYS A CA 1
ATOM 1114 C C . LYS A 1 140 ? 1.839 17.734 -10.039 1 89.5 140 LYS A C 1
ATOM 1116 O O . LYS A 1 140 ? 1.336 18.859 -9.867 1 89.5 140 LYS A O 1
ATOM 1121 N N . GLN A 1 141 ? 1.69 16.734 -9.203 1 93.06 141 GLN A N 1
ATOM 1122 C CA . GLN A 1 141 ? 0.862 16.859 -8.016 1 93.06 141 GLN A CA 1
ATOM 1123 C C . GLN A 1 141 ? 1.532 17.766 -6.977 1 93.06 141 GLN A C 1
ATOM 1125 O O . GLN A 1 141 ? 0.854 18.484 -6.238 1 93.06 141 GLN A O 1
ATOM 1130 N N . LEU A 1 142 ? 2.801 17.734 -6.945 1 93 142 LEU A N 1
ATOM 1131 C CA . LEU A 1 142 ? 3.555 18.625 -6.066 1 93 142 LEU A CA 1
ATOM 1132 C C . LEU A 1 142 ? 3.434 20.078 -6.523 1 93 142 LEU A C 1
ATOM 1134 O O . LEU A 1 142 ? 3.277 20.984 -5.699 1 93 142 LEU A O 1
ATOM 1138 N N . GLU A 1 143 ? 3.449 20.203 -7.793 1 89.12 143 GLU A N 1
ATOM 1139 C CA . GLU A 1 143 ? 3.352 21.531 -8.383 1 89.12 143 GLU A CA 1
ATOM 1140 C C . GLU A 1 143 ? 1.972 22.141 -8.148 1 89.12 143 GLU A C 1
ATOM 1142 O O . GLU A 1 143 ? 1.857 23.312 -7.773 1 89.12 143 GLU A O 1
ATOM 1147 N N . SER A 1 144 ? 0.979 21.344 -8.297 1 90.12 144 SER A N 1
ATOM 1148 C CA . SER A 1 144 ? -0.397 21.828 -8.188 1 90.12 144 SER A CA 1
ATOM 1149 C C . SER A 1 144 ? -0.797 22.031 -6.734 1 90.12 144 SER A C 1
ATOM 1151 O O . SER A 1 144 ? -1.793 22.703 -6.449 1 90.12 144 SER A O 1
ATOM 1153 N N . GLY A 1 145 ? -0.106 21.375 -5.844 1 91.06 145 GLY A N 1
ATOM 1154 C CA . GLY A 1 145 ? -0.434 21.484 -4.43 1 91.06 145 GLY A CA 1
ATOM 1155 C C . GLY A 1 145 ? -1.387 20.391 -3.959 1 91.06 145 GLY A C 1
ATOM 1156 O O . GLY A 1 145 ? -1.808 20.391 -2.801 1 91.06 145 GLY A O 1
ATOM 1157 N N . GLU A 1 146 ? -1.693 19.516 -4.871 1 93.31 146 GLU A N 1
ATOM 1158 C CA . GLU A 1 146 ? -2.469 18.344 -4.457 1 93.31 146 GLU A CA 1
ATOM 1159 C C . GLU A 1 146 ? -1.726 17.531 -3.395 1 93.31 146 GLU A C 1
ATOM 1161 O O . GLU A 1 146 ? -2.348 16.938 -2.512 1 93.31 146 GLU A O 1
ATOM 1166 N N . ILE A 1 147 ? -0.501 17.5 -3.576 1 96.06 147 ILE A N 1
ATOM 1167 C CA . ILE A 1 147 ? 0.419 16.922 -2.609 1 96.06 147 ILE A CA 1
ATOM 1168 C C . ILE A 1 147 ? 1.378 17.984 -2.092 1 96.06 147 ILE A C 1
ATOM 1170 O O . ILE A 1 147 ? 1.926 18.766 -2.873 1 96.06 147 ILE A O 1
ATOM 1174 N N . ASP A 1 148 ? 1.5 18.062 -0.8 1 96.81 148 ASP A N 1
ATOM 1175 C CA . ASP A 1 148 ? 2.389 19.062 -0.222 1 96.81 148 ASP A CA 1
ATOM 1176 C C . ASP A 1 148 ? 3.84 18.594 -0.24 1 96.81 148 ASP A C 1
ATOM 1178 O O . ASP A 1 148 ? 4.742 19.344 -0.602 1 96.81 148 ASP A O 1
ATOM 1182 N N . ILE A 1 149 ? 4.051 17.359 0.186 1 97 149 ILE A N 1
ATOM 1183 C CA . ILE A 1 149 ? 5.371 16.75 0.241 1 97 149 ILE A CA 1
ATOM 1184 C C . ILE A 1 149 ? 5.273 15.273 -0.142 1 97 149 ILE A C 1
ATOM 1186 O O . ILE A 1 149 ? 4.281 14.609 0.171 1 97 149 ILE A O 1
ATOM 1190 N N . SER A 1 150 ? 6.301 14.82 -0.831 1 96.38 150 SER A N 1
ATOM 1191 C CA . SER A 1 150 ? 6.34 13.414 -1.206 1 96.38 150 SER A CA 1
ATOM 1192 C C . SER A 1 150 ? 7.562 12.719 -0.621 1 96.38 150 SER A C 1
ATOM 1194 O O . SER A 1 150 ? 8.641 13.312 -0.53 1 96.38 150 SER A O 1
ATOM 1196 N N . LEU A 1 151 ? 7.289 11.508 -0.212 1 94.75 151 LEU A N 1
ATOM 1197 C CA . LEU A 1 151 ? 8.391 10.648 0.213 1 94.75 151 LEU A CA 1
ATOM 1198 C C . LEU A 1 151 ? 8.758 9.648 -0.877 1 94.75 151 LEU A C 1
ATOM 1200 O O . LEU A 1 151 ? 7.895 8.906 -1.353 1 94.75 151 LEU A O 1
ATOM 1204 N N . GLY A 1 152 ? 9.977 9.688 -1.299 1 88.81 152 GLY A N 1
ATOM 1205 C CA . GLY A 1 152 ? 10.484 8.742 -2.277 1 88.81 152 GLY A CA 1
ATOM 1206 C C . GLY A 1 152 ? 11.742 8.031 -1.817 1 88.81 152 GLY A C 1
ATOM 1207 O O . GLY A 1 152 ? 12.102 8.086 -0.638 1 88.81 152 GLY A O 1
ATOM 1208 N N . PHE A 1 153 ? 12.094 7.168 -2.785 1 80.69 153 PHE A N 1
ATOM 1209 C CA . PHE A 1 153 ? 13.32 6.453 -2.469 1 80.69 153 PHE A CA 1
ATOM 1210 C C . PHE A 1 153 ? 14.312 6.535 -3.627 1 80.69 153 PHE A C 1
ATOM 1212 O O . PHE A 1 153 ? 13.906 6.578 -4.789 1 80.69 153 PHE A O 1
ATOM 1219 N N . ASP A 1 154 ? 15.375 6.941 -3.385 1 70.44 154 ASP A N 1
ATOM 1220 C CA . ASP A 1 154 ? 16.406 7.004 -4.418 1 70.44 154 ASP A CA 1
ATOM 1221 C C . ASP A 1 154 ? 17.641 6.211 -4.008 1 70.44 154 ASP A C 1
ATOM 1223 O O . ASP A 1 154 ? 17.969 6.125 -2.822 1 70.44 154 ASP A O 1
ATOM 1227 N N . HIS A 1 155 ? 17.969 5.461 -5.059 1 59.38 155 HIS A N 1
ATOM 1228 C CA . HIS A 1 155 ? 19.312 4.945 -4.844 1 59.38 155 HIS A CA 1
ATOM 1229 C C . HIS A 1 155 ? 20.375 5.891 -5.41 1 59.38 155 HIS A C 1
ATOM 1231 O O . HIS A 1 155 ? 21.562 5.77 -5.09 1 59.38 155 HIS A O 1
ATOM 1237 N N . GLU A 1 156 ? 19.719 6.801 -6.391 1 56.19 156 GLU A N 1
ATOM 1238 C CA . GLU A 1 156 ? 20.609 7.793 -6.973 1 56.19 156 GLU A CA 1
ATOM 1239 C C . GLU A 1 156 ? 20.031 9.195 -6.859 1 56.19 156 GLU A C 1
ATOM 1241 O O . GLU A 1 156 ? 18.812 9.359 -6.766 1 56.19 156 GLU A O 1
ATOM 1246 N N . THR A 1 157 ? 20.766 10.086 -6.566 1 51.72 157 THR A N 1
ATOM 1247 C CA . THR A 1 157 ? 20.375 11.484 -6.438 1 51.72 157 THR A CA 1
ATOM 1248 C C . THR A 1 157 ? 19.844 12.016 -7.766 1 51.72 157 THR A C 1
ATOM 1250 O O . THR A 1 157 ? 20.562 12.062 -8.758 1 51.72 157 THR A O 1
ATOM 1253 N N . GLU A 1 158 ? 18.547 11.883 -7.98 1 56.09 158 GLU A N 1
ATOM 1254 C CA . GLU A 1 158 ? 18.031 12.531 -9.18 1 56.09 158 GLU A CA 1
ATOM 1255 C C . GLU A 1 158 ? 17.922 14.039 -8.992 1 56.09 158 GLU A C 1
ATOM 1257 O O . GLU A 1 158 ? 17.438 14.508 -7.965 1 56.09 158 GLU A O 1
ATOM 1262 N N . GLN A 1 159 ? 18.766 14.758 -9.781 1 61.19 159 GLN A N 1
ATOM 1263 C CA . GLN A 1 159 ? 18.734 16.219 -9.773 1 61.19 159 GLN A CA 1
ATOM 1264 C C . GLN A 1 159 ? 17.703 16.75 -10.773 1 61.19 159 GLN A C 1
ATOM 1266 O O . GLN A 1 159 ? 17.703 16.344 -11.938 1 61.19 159 GLN A O 1
ATOM 1271 N N . SER A 1 160 ? 16.562 16.953 -10.258 1 67.81 160 SER A N 1
ATOM 1272 C CA . SER A 1 160 ? 15.617 17.688 -11.086 1 67.81 160 SER A CA 1
ATOM 1273 C C . SER A 1 160 ? 15.648 19.172 -10.758 1 67.81 160 SER A C 1
ATOM 1275 O O . SER A 1 160 ? 15.836 19.562 -9.609 1 67.81 160 SER A O 1
ATOM 1277 N N . SER A 1 161 ? 15.641 19.984 -11.773 1 76.56 161 SER A N 1
ATOM 1278 C CA . SER A 1 161 ? 15.766 21.438 -11.617 1 76.56 161 SER A CA 1
ATOM 1279 C C . SER A 1 161 ? 14.547 22.016 -10.906 1 76.56 161 SER A C 1
ATOM 1281 O O . SER A 1 161 ? 14.648 23.031 -10.211 1 76.56 161 SER A O 1
ATOM 1283 N N . HIS A 1 162 ? 13.477 21.281 -10.891 1 88 162 HIS A N 1
ATOM 1284 C CA . HIS A 1 162 ? 12.281 21.922 -10.344 1 88 162 HIS A CA 1
ATOM 1285 C C . HIS A 1 162 ? 11.812 21.203 -9.07 1 88 162 HIS A C 1
ATOM 1287 O O . HIS A 1 162 ? 10.82 21.609 -8.461 1 88 162 HIS A O 1
ATOM 1293 N N . ILE A 1 163 ? 12.516 20.234 -8.727 1 91.06 163 ILE A N 1
ATOM 1294 C CA . ILE A 1 163 ? 12.133 19.469 -7.547 1 91.06 163 ILE A CA 1
ATOM 1295 C C . ILE A 1 163 ? 13.211 19.594 -6.473 1 91.06 163 ILE A C 1
ATOM 1297 O O . ILE A 1 163 ? 14.383 19.328 -6.734 1 91.06 163 ILE A O 1
ATOM 1301 N N . GLY A 1 164 ? 12.82 20.141 -5.398 1 91.44 164 GLY A N 1
ATOM 1302 C CA . GLY A 1 164 ? 13.688 20.094 -4.234 1 91.44 164 GLY A CA 1
ATOM 1303 C C . GLY A 1 164 ? 13.641 18.766 -3.508 1 91.44 164 GLY A C 1
ATOM 1304 O O . GLY A 1 164 ? 12.625 18.062 -3.539 1 91.44 164 GLY A O 1
ATOM 1305 N N . ASN A 1 165 ? 14.703 18.391 -2.902 1 91.69 165 ASN A N 1
ATOM 1306 C CA . ASN A 1 165 ? 14.727 17.141 -2.148 1 91.69 165 ASN A CA 1
ATOM 1307 C C . ASN A 1 165 ? 15.727 17.188 -1.001 1 91.69 165 ASN A C 1
ATOM 1309 O O . ASN A 1 165 ? 16.656 18 -1.025 1 91.69 165 ASN A O 1
ATOM 1313 N N . GLU A 1 166 ? 15.5 16.469 0.015 1 91.81 166 GLU A N 1
ATOM 1314 C CA . GLU A 1 166 ? 16.391 16.266 1.154 1 91.81 166 GLU A CA 1
ATOM 1315 C C . GLU A 1 166 ? 16.312 14.812 1.648 1 91.81 166 GLU A C 1
ATOM 1317 O O . GLU A 1 166 ? 15.242 14.203 1.649 1 91.81 166 GLU A O 1
ATOM 1322 N N . ILE A 1 167 ? 17.484 14.32 2.055 1 92.12 167 ILE A N 1
ATOM 1323 C CA . ILE A 1 167 ? 17.531 12.984 2.639 1 92.12 167 ILE A CA 1
ATOM 1324 C C . ILE A 1 167 ? 16.906 13.016 4.031 1 92.12 167 ILE A C 1
ATOM 1326 O O . ILE A 1 167 ? 17.281 13.828 4.871 1 92.12 167 ILE A O 1
ATOM 1330 N N . TRP A 1 168 ? 15.953 12.211 4.207 1 93.12 168 TRP A N 1
ATOM 1331 C CA . TRP A 1 168 ? 15.305 12.133 5.508 1 93.12 168 TRP A CA 1
ATOM 1332 C C . TRP A 1 168 ? 15.922 11.039 6.367 1 93.12 168 TRP A C 1
ATOM 1334 O O . TRP A 1 168 ? 16.359 11.289 7.496 1 93.12 168 TRP A O 1
ATOM 1344 N N . VAL A 1 169 ? 15.977 9.82 5.844 1 91.69 169 VAL A N 1
ATOM 1345 C CA . VAL A 1 169 ? 16.562 8.711 6.578 1 91.69 169 VAL A CA 1
ATOM 1346 C C . VAL A 1 169 ? 17.297 7.785 5.613 1 91.69 169 VAL A C 1
ATOM 1348 O O . VAL A 1 169 ? 16.953 7.703 4.434 1 91.69 169 VAL A O 1
ATOM 1351 N N . CYS A 1 170 ? 18.344 7.168 6.113 1 91.88 170 CYS A N 1
ATOM 1352 C CA . CYS A 1 170 ? 19.109 6.164 5.383 1 91.88 170 CYS A CA 1
ATOM 1353 C C . CYS A 1 170 ? 19.172 4.852 6.16 1 91.88 170 CYS A C 1
ATOM 1355 O O . CYS A 1 170 ? 19.016 4.844 7.383 1 91.88 170 CYS A O 1
ATOM 1357 N N . GLY A 1 171 ? 19.297 3.793 5.387 1 93.5 171 GLY A N 1
ATOM 1358 C CA . GLY A 1 171 ? 19.406 2.512 6.066 1 93.5 171 GLY A CA 1
ATOM 1359 C C . GLY A 1 171 ? 19.953 1.41 5.18 1 93.5 171 GLY A C 1
ATOM 1360 O O . GLY A 1 171 ? 20.188 1.624 3.986 1 93.5 171 GLY A O 1
ATOM 1361 N N . LYS A 1 172 ? 20.172 0.301 5.828 1 95.75 172 LYS A N 1
ATOM 1362 C CA . LYS A 1 172 ? 20.75 -0.846 5.137 1 95.75 172 LYS A CA 1
ATOM 1363 C C . LYS A 1 172 ? 19.719 -1.953 4.945 1 95.75 172 LYS A C 1
ATOM 1365 O O . LYS A 1 172 ? 18.656 -1.917 5.547 1 95.75 172 LYS A O 1
ATOM 1370 N N . TYR A 1 173 ? 20.141 -2.867 4.07 1 96.62 173 TYR A N 1
ATOM 1371 C CA . TYR A 1 173 ? 19.297 -4.027 3.818 1 96.62 173 TYR A CA 1
ATOM 1372 C C . TYR A 1 173 ? 19.828 -5.254 4.559 1 96.62 173 TYR A C 1
ATOM 1374 O O . TYR A 1 173 ? 21.016 -5.359 4.832 1 96.62 173 TYR A O 1
ATOM 1382 N N . SER A 1 174 ? 18.984 -6.09 4.867 1 97.56 174 SER A N 1
ATOM 1383 C CA . SER A 1 174 ? 19.266 -7.445 5.336 1 97.56 174 SER A CA 1
ATOM 1384 C C . SER A 1 174 ? 18.516 -8.484 4.5 1 97.56 174 SER A C 1
ATOM 1386 O O . SER A 1 174 ? 17.625 -8.141 3.719 1 97.56 174 SER A O 1
ATOM 1388 N N . ILE A 1 175 ? 19 -9.656 4.59 1 97.94 175 ILE A N 1
ATOM 1389 C CA . ILE A 1 175 ? 18.312 -10.766 3.941 1 97.94 175 ILE A CA 1
ATOM 1390 C C . ILE A 1 175 ? 17.531 -11.562 4.98 1 97.94 175 ILE A C 1
ATOM 1392 O O . ILE A 1 175 ? 18.109 -12.195 5.863 1 97.94 175 ILE A O 1
ATOM 1396 N N . ALA A 1 176 ? 16.219 -11.523 4.863 1 98.12 176 ALA A N 1
ATOM 1397 C CA . ALA A 1 176 ? 15.336 -12.227 5.789 1 98.12 176 ALA A CA 1
ATOM 1398 C C . ALA A 1 176 ? 14.922 -13.586 5.23 1 98.12 176 ALA A C 1
ATOM 1400 O O . ALA A 1 176 ? 14.828 -13.766 4.012 1 98.12 176 ALA A O 1
ATOM 1401 N N . MET A 1 177 ? 14.703 -14.5 6.09 1 97.69 177 MET A N 1
ATOM 1402 C CA . MET A 1 177 ? 14.305 -15.859 5.746 1 97.69 177 MET A CA 1
ATOM 1403 C C . MET A 1 177 ? 13.648 -16.547 6.934 1 97.69 177 MET A C 1
ATOM 1405 O O . MET A 1 177 ? 13.672 -16.031 8.055 1 97.69 177 MET A O 1
ATOM 1409 N N . ASP A 1 178 ? 12.992 -17.672 6.625 1 97 178 ASP A N 1
ATOM 1410 C CA . ASP A 1 178 ? 12.492 -18.5 7.711 1 97 178 ASP A CA 1
ATOM 1411 C C . ASP A 1 178 ? 13.617 -18.891 8.664 1 97 178 ASP A C 1
ATOM 1413 O O . ASP A 1 178 ? 14.734 -19.203 8.227 1 97 178 ASP A O 1
ATOM 1417 N N . ASN A 1 179 ? 13.375 -18.875 9.977 1 95.62 179 ASN A N 1
ATOM 1418 C CA . ASN A 1 179 ? 14.43 -19.141 10.945 1 95.62 179 ASN A CA 1
ATOM 1419 C C . ASN A 1 179 ? 14.883 -20.594 10.898 1 95.62 179 ASN A C 1
ATOM 1421 O O . ASN A 1 179 ? 15.898 -20.953 11.492 1 95.62 179 ASN A O 1
ATOM 1425 N N . GLN A 1 180 ? 14.164 -21.438 10.219 1 94.12 180 GLN A N 1
ATOM 1426 C CA . GLN A 1 180 ? 14.547 -22.844 10.039 1 94.12 180 GLN A CA 1
ATOM 1427 C C . GLN A 1 180 ? 15.07 -23.094 8.633 1 94.12 180 GLN A C 1
ATOM 1429 O O . GLN A 1 180 ? 15.164 -24.234 8.188 1 94.12 180 GLN A O 1
ATOM 1434 N N . HIS A 1 181 ? 15.375 -22.062 7.969 1 94.19 181 HIS A N 1
ATOM 1435 C CA . HIS A 1 181 ? 15.875 -22.172 6.605 1 94.19 181 HIS A CA 1
ATOM 1436 C C . HIS A 1 181 ? 17.156 -22.984 6.547 1 94.19 181 HIS A C 1
ATOM 1438 O O . HIS A 1 181 ? 18.031 -22.844 7.406 1 94.19 181 HIS A O 1
ATOM 1444 N N . GLU A 1 182 ? 17.344 -23.797 5.508 1 91.38 182 GLU A N 1
ATOM 1445 C CA . GLU A 1 182 ? 18.5 -24.688 5.332 1 91.38 182 GLU A CA 1
ATOM 1446 C C . GLU A 1 182 ? 19.797 -23.906 5.234 1 91.38 182 GLU A C 1
ATOM 1448 O O . GLU A 1 182 ? 20.844 -24.375 5.676 1 91.38 182 GLU A O 1
ATOM 1453 N N . ALA A 1 183 ? 19.703 -22.781 4.703 1 90.12 183 ALA A N 1
ATOM 1454 C CA . ALA A 1 183 ? 20.875 -21.938 4.5 1 90.12 183 ALA A CA 1
ATOM 1455 C C . ALA A 1 183 ? 21.5 -21.531 5.832 1 90.12 183 ALA A C 1
ATOM 1457 O O . ALA A 1 183 ? 22.656 -21.109 5.883 1 90.12 183 ALA A O 1
ATOM 1458 N N . LEU A 1 184 ? 20.766 -21.594 6.863 1 88.12 184 LEU A N 1
ATOM 1459 C CA . LEU A 1 184 ? 21.25 -21.188 8.18 1 88.12 184 LEU A CA 1
ATOM 1460 C C . LEU A 1 184 ? 22.016 -22.328 8.844 1 88.12 184 LEU A C 1
ATOM 1462 O O . LEU A 1 184 ? 22.766 -22.109 9.805 1 88.12 184 LEU A O 1
ATOM 1466 N N . LYS A 1 185 ? 21.844 -23.562 8.5 1 81.88 185 LYS A N 1
ATOM 1467 C CA . LYS A 1 185 ? 22.469 -24.703 9.141 1 81.88 185 LYS A CA 1
ATOM 1468 C C . LYS A 1 185 ? 23.984 -24.703 8.914 1 81.88 185 LYS A C 1
ATOM 1470 O O . LYS A 1 185 ? 24.75 -25.125 9.781 1 81.88 185 LYS A O 1
ATOM 1475 N N . ASN A 1 186 ? 24.438 -24.656 7.684 1 62.38 186 ASN A N 1
ATOM 1476 C CA . ASN A 1 186 ? 25.828 -24.875 7.359 1 62.38 186 ASN A CA 1
ATOM 1477 C C . ASN A 1 186 ? 26.688 -23.656 7.652 1 62.38 186 ASN A C 1
ATOM 1479 O O . ASN A 1 186 ? 27.922 -23.719 7.656 1 62.38 186 ASN A O 1
ATOM 1483 N N . ASN A 1 187 ? 26.234 -22.406 7.898 1 59.31 187 ASN A N 1
ATOM 1484 C CA . ASN A 1 187 ? 27.141 -21.266 8.047 1 59.31 187 ASN A CA 1
ATOM 1485 C C . ASN A 1 187 ? 26.422 -20.031 8.578 1 59.31 187 ASN A C 1
ATOM 1487 O O . ASN A 1 187 ? 25.234 -19.844 8.297 1 59.31 187 ASN A O 1
ATOM 1491 N N . VAL A 1 188 ? 27.094 -19.344 9.516 1 61.44 188 VAL A N 1
ATOM 1492 C CA . VAL A 1 188 ? 26.625 -18.094 10.117 1 61.44 188 VAL A CA 1
ATOM 1493 C C . VAL A 1 188 ? 26.438 -17.047 9.031 1 61.44 188 VAL A C 1
ATOM 1495 O O . VAL A 1 188 ? 25.484 -16.25 9.086 1 61.44 188 VAL A O 1
ATOM 1498 N N . SER A 1 189 ? 27.234 -17.203 7.844 1 79.38 189 SER A N 1
ATOM 1499 C CA . SER A 1 189 ? 27.141 -16.188 6.793 1 79.38 189 SER A CA 1
ATOM 1500 C C . SER A 1 189 ? 26.5 -16.766 5.531 1 79.38 189 SER A C 1
ATOM 1502 O O . SER A 1 189 ? 26.797 -17.891 5.141 1 79.38 189 SER A O 1
ATOM 1504 N N . LEU A 1 190 ? 25.594 -16.094 4.957 1 88.31 190 LEU A N 1
ATOM 1505 C CA . LEU A 1 190 ? 24.938 -16.453 3.701 1 88.31 190 LEU A CA 1
ATOM 1506 C C . LEU A 1 190 ? 25.859 -16.219 2.516 1 88.31 190 LEU A C 1
ATOM 1508 O O . LEU A 1 190 ? 26.297 -15.094 2.283 1 88.31 190 LEU A O 1
ATOM 1512 N N . GLY A 1 191 ? 26.234 -17.266 1.814 1 90.62 191 GLY A N 1
ATOM 1513 C CA . GLY A 1 191 ? 27.062 -17.125 0.624 1 90.62 191 GLY A CA 1
ATOM 1514 C C . GLY A 1 191 ? 26.266 -16.781 -0.619 1 90.62 191 GLY A C 1
ATOM 1515 O O . GLY A 1 191 ? 25.047 -17 -0.663 1 90.62 191 GLY A O 1
ATOM 1516 N N . LEU A 1 192 ? 27.031 -16.297 -1.612 1 93.25 192 LEU A N 1
ATOM 1517 C CA . LEU A 1 192 ? 26.406 -15.875 -2.859 1 93.25 192 LEU A CA 1
ATOM 1518 C C . LEU A 1 192 ? 25.766 -17.062 -3.576 1 93.25 192 LEU A C 1
ATOM 1520 O O . LEU A 1 192 ? 24.672 -16.938 -4.156 1 93.25 192 LEU A O 1
ATOM 1524 N N . GLU A 1 193 ? 26.422 -18.141 -3.576 1 92 193 GLU A N 1
ATOM 1525 C CA . GLU A 1 193 ? 25.906 -19.328 -4.25 1 92 193 GLU A CA 1
ATOM 1526 C C . GLU A 1 193 ? 24.562 -19.75 -3.656 1 92 193 GLU A C 1
ATOM 1528 O O . GLU A 1 193 ? 23.609 -20.016 -4.391 1 92 193 GLU A O 1
ATOM 1533 N N . ALA A 1 194 ? 24.594 -19.828 -2.363 1 91.12 194 ALA A N 1
ATOM 1534 C CA . ALA A 1 194 ? 23.344 -20.172 -1.683 1 91.12 194 ALA A CA 1
ATOM 1535 C C . ALA A 1 194 ? 22.266 -19.141 -1.966 1 91.12 194 ALA A C 1
ATOM 1537 O O . ALA A 1 194 ? 21.094 -19.484 -2.168 1 91.12 194 ALA A O 1
ATOM 1538 N N . PHE A 1 195 ? 22.656 -17.891 -1.98 1 95.44 195 PHE A N 1
ATOM 1539 C CA . PHE A 1 195 ? 21.75 -16.781 -2.225 1 95.44 195 PHE A CA 1
ATOM 1540 C C . PHE A 1 195 ? 21.062 -16.922 -3.58 1 95.44 195 PHE A C 1
ATOM 1542 O O . PHE A 1 195 ? 19.891 -16.594 -3.729 1 95.44 195 PHE A O 1
ATOM 1549 N N . LEU A 1 196 ? 21.781 -17.484 -4.492 1 95.62 196 LEU A N 1
ATOM 1550 C CA . LEU A 1 196 ? 21.266 -17.547 -5.859 1 95.62 196 LEU A CA 1
ATOM 1551 C C . LEU A 1 196 ? 20.531 -18.859 -6.094 1 95.62 196 LEU A C 1
ATOM 1553 O O . LEU A 1 196 ? 19.812 -19 -7.086 1 95.62 196 LEU A O 1
ATOM 1557 N N . GLU A 1 197 ? 20.719 -19.75 -5.211 1 93.62 197 GLU A N 1
ATOM 1558 C CA . GLU A 1 197 ? 20.125 -21.078 -5.379 1 93.62 197 GLU A CA 1
ATOM 1559 C C . GLU A 1 197 ? 18.656 -21.094 -4.996 1 93.62 197 GLU A C 1
ATOM 1561 O O . GLU A 1 197 ? 17.859 -21.844 -5.57 1 93.62 197 GLU A O 1
ATOM 1566 N N . TYR A 1 198 ? 18.281 -20.297 -4.027 1 95.88 198 TYR A N 1
ATOM 1567 C CA . TYR A 1 198 ? 16.922 -20.312 -3.498 1 95.88 198 TYR A CA 1
ATOM 1568 C C . TYR A 1 198 ? 16.078 -19.188 -4.113 1 95.88 198 TYR A C 1
ATOM 1570 O O . TYR A 1 198 ? 16.625 -18.188 -4.57 1 95.88 198 TYR A O 1
ATOM 1578 N N . PRO A 1 199 ? 14.734 -19.359 -4.141 1 97.62 199 PRO A N 1
ATOM 1579 C CA . PRO A 1 199 ? 13.852 -18.328 -4.676 1 97.62 199 PRO A CA 1
ATOM 1580 C C . PRO A 1 199 ? 13.773 -17.094 -3.77 1 97.62 199 PRO A C 1
ATOM 1582 O O . PRO A 1 199 ? 14.164 -17.156 -2.6 1 97.62 199 PRO A O 1
ATOM 1585 N N . HIS A 1 200 ? 13.281 -15.984 -4.406 1 98.25 200 HIS A N 1
ATOM 1586 C CA . HIS A 1 200 ? 13.258 -14.703 -3.703 1 98.25 200 HIS A CA 1
ATOM 1587 C C . HIS A 1 200 ? 11.875 -14.055 -3.793 1 98.25 200 HIS A C 1
ATOM 1589 O O . HIS A 1 200 ? 11.125 -14.305 -4.738 1 98.25 200 HIS A O 1
ATOM 1595 N N . VAL A 1 201 ? 11.609 -13.281 -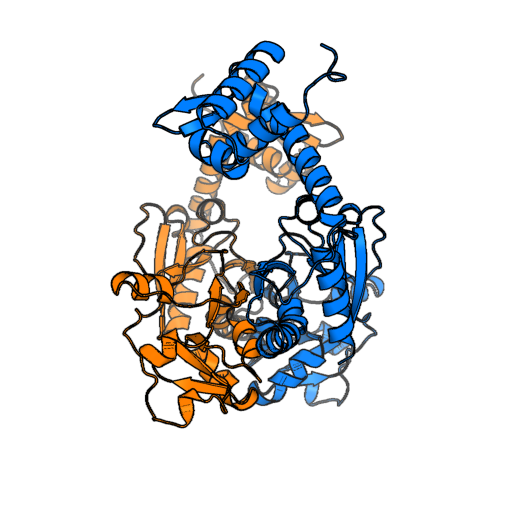2.768 1 98.31 201 VAL A N 1
ATOM 1596 C CA . VAL A 1 201 ? 10.531 -12.305 -2.822 1 98.31 201 VAL A CA 1
ATOM 1597 C C . VAL A 1 201 ? 11.086 -10.938 -3.219 1 98.31 201 VAL A C 1
ATOM 1599 O O . VAL A 1 201 ? 12.109 -10.5 -2.68 1 98.31 201 VAL A O 1
ATOM 1602 N N . LEU A 1 202 ? 10.461 -10.352 -4.203 1 97.81 202 LEU A N 1
ATOM 1603 C CA . LEU A 1 202 ? 10.867 -9.031 -4.664 1 97.81 202 LEU A CA 1
ATOM 1604 C C . LEU A 1 202 ? 9.789 -7.992 -4.355 1 97.81 202 LEU A C 1
ATOM 1606 O O . LEU A 1 202 ? 8.609 -8.211 -4.637 1 97.81 202 LEU A O 1
ATOM 1610 N N . VAL A 1 203 ? 10.227 -6.902 -3.758 1 96.31 203 VAL A N 1
ATOM 1611 C CA . VAL A 1 203 ? 9.32 -5.797 -3.459 1 96.31 203 VAL A CA 1
ATOM 1612 C C . VAL A 1 203 ? 9.508 -4.68 -4.484 1 96.31 203 VAL A C 1
ATOM 1614 O O . VAL A 1 203 ? 10.617 -4.16 -4.648 1 96.31 203 VAL A O 1
ATOM 1617 N N . THR A 1 204 ? 8.391 -4.352 -5.129 1 91.62 204 THR A N 1
ATOM 1618 C CA . THR A 1 204 ? 8.398 -3.299 -6.137 1 91.62 204 THR A CA 1
ATOM 1619 C C . THR A 1 204 ? 7.227 -2.346 -5.938 1 91.62 204 THR A C 1
ATOM 1621 O O . THR A 1 204 ? 6.156 -2.543 -6.516 1 91.62 204 THR A O 1
ATOM 1624 N N . PRO A 1 205 ? 7.453 -1.302 -5.254 1 87.88 205 PRO A N 1
ATOM 1625 C CA . PRO A 1 205 ? 6.352 -0.397 -4.91 1 87.88 205 PRO A CA 1
ATOM 1626 C C . PRO A 1 205 ? 5.672 0.201 -6.137 1 87.88 205 PRO A C 1
ATOM 1628 O O . PRO A 1 205 ? 4.469 0.47 -6.113 1 87.88 205 PRO A O 1
ATOM 1631 N N . TRP A 1 206 ? 6.367 0.382 -7.176 1 85.12 206 TRP A N 1
ATOM 1632 C CA . TRP A 1 206 ? 5.816 1.021 -8.367 1 85.12 206 TRP A CA 1
ATOM 1633 C C . TRP A 1 206 ? 5.855 0.073 -9.562 1 85.12 206 TRP A C 1
ATOM 1635 O O . TRP A 1 206 ? 5.953 0.514 -10.711 1 85.12 206 TRP A O 1
ATOM 1645 N N . ASN A 1 207 ? 5.859 -1.199 -9.227 1 79.94 207 ASN A N 1
ATOM 1646 C CA . ASN A 1 207 ? 5.785 -2.254 -10.234 1 79.94 207 ASN A CA 1
ATOM 1647 C C . ASN A 1 207 ? 7.023 -2.26 -11.125 1 79.94 207 ASN A C 1
ATOM 1649 O O . ASN A 1 207 ? 6.93 -2.535 -12.32 1 79.94 207 ASN A O 1
ATOM 1653 N N . GLU A 1 208 ? 8.117 -1.937 -10.508 1 81.62 208 GLU A N 1
ATOM 1654 C CA . GLU A 1 208 ? 9.383 -2.057 -11.234 1 81.62 208 GLU A CA 1
ATOM 1655 C C . GLU A 1 208 ? 9.672 -3.51 -11.602 1 81.62 208 GLU A C 1
ATOM 1657 O O . GLU A 1 208 ? 9.211 -4.43 -10.922 1 81.62 208 GLU A O 1
ATOM 1662 N N . GLN A 1 209 ? 10.445 -3.662 -12.609 1 79.44 209 GLN A N 1
ATOM 1663 C CA . GLN A 1 209 ? 10.82 -5.016 -13.008 1 79.44 209 GLN A CA 1
ATOM 1664 C C . GLN A 1 209 ? 12 -5.527 -12.18 1 79.44 209 GLN A C 1
ATOM 1666 O O . GLN A 1 209 ? 12.125 -6.73 -11.945 1 79.44 209 GLN A O 1
ATOM 1671 N N . ARG A 1 210 ? 12.891 -4.547 -11.852 1 87.25 210 ARG A N 1
ATOM 1672 C CA . ARG A 1 210 ? 14.094 -4.891 -11.109 1 87.25 210 ARG A CA 1
ATOM 1673 C C . ARG A 1 210 ? 14.211 -4.055 -9.836 1 87.25 210 ARG A C 1
ATOM 1675 O O . ARG A 1 210 ? 13.789 -2.895 -9.812 1 87.25 210 ARG A O 1
ATOM 1682 N N . GLY A 1 211 ? 14.719 -4.691 -8.836 1 90.31 211 GLY A N 1
ATOM 1683 C CA . GLY A 1 211 ? 15.078 -3.975 -7.625 1 90.31 211 GLY A CA 1
ATOM 1684 C C . GLY A 1 211 ? 16.578 -3.744 -7.488 1 90.31 211 GLY A C 1
ATOM 1685 O O . GLY A 1 211 ? 17.344 -4.078 -8.391 1 90.31 211 GLY A O 1
ATOM 1686 N N . ILE A 1 212 ? 16.906 -3.127 -6.41 1 90 212 ILE A N 1
ATOM 1687 C CA . ILE A 1 212 ? 18.297 -2.768 -6.16 1 90 212 ILE A CA 1
ATOM 1688 C C . ILE A 1 212 ? 19.172 -4.027 -6.141 1 90 212 ILE A C 1
ATOM 1690 O O . ILE A 1 212 ? 20.297 -4.016 -6.621 1 90 212 ILE A O 1
ATOM 1694 N N . VAL A 1 213 ? 18.656 -5.074 -5.637 1 94.38 213 VAL A N 1
ATOM 1695 C CA . VAL A 1 213 ? 19.375 -6.344 -5.582 1 94.38 213 VAL A CA 1
ATOM 1696 C C . VAL A 1 213 ? 19.641 -6.852 -6.996 1 94.38 213 VAL A C 1
ATOM 1698 O O . VAL A 1 213 ? 20.75 -7.277 -7.316 1 94.38 213 VAL A O 1
ATOM 1701 N N . ASP A 1 214 ? 18.656 -6.789 -7.781 1 94.31 214 ASP A N 1
ATOM 1702 C CA . ASP A 1 214 ? 18.766 -7.242 -9.164 1 94.31 214 ASP A CA 1
ATOM 1703 C C . ASP A 1 214 ? 19.781 -6.402 -9.938 1 94.31 214 ASP A C 1
ATOM 1705 O O . ASP A 1 214 ? 20.562 -6.938 -10.719 1 94.31 214 ASP A O 1
ATOM 1709 N N . CYS A 1 215 ? 19.719 -5.137 -9.711 1 91.5 215 CYS A N 1
ATOM 1710 C CA . CYS A 1 215 ? 20.656 -4.238 -10.367 1 91.5 215 CYS A CA 1
ATOM 1711 C C . CYS A 1 215 ? 22.094 -4.559 -9.953 1 91.5 215 CYS A C 1
ATOM 1713 O O . CYS A 1 215 ? 22.984 -4.594 -10.789 1 91.5 215 CYS A O 1
ATOM 1715 N N . THR A 1 216 ? 22.25 -4.82 -8.742 1 93 216 THR A N 1
ATOM 1716 C CA . THR A 1 216 ? 23.578 -5.129 -8.219 1 93 216 THR A CA 1
ATOM 1717 C C . THR A 1 216 ? 24.062 -6.477 -8.742 1 93 216 THR A C 1
ATOM 1719 O O . THR A 1 216 ? 25.219 -6.605 -9.156 1 93 216 THR A O 1
ATOM 1722 N N . LEU A 1 217 ? 23.219 -7.43 -8.742 1 94.75 217 LEU A N 1
ATOM 1723 C CA . LEU A 1 217 ? 23.562 -8.742 -9.273 1 94.75 217 LEU A CA 1
ATOM 1724 C C . LEU A 1 217 ? 23.891 -8.672 -10.758 1 94.75 217 LEU A C 1
ATOM 1726 O O . LEU A 1 217 ? 24.766 -9.383 -11.25 1 94.75 217 LEU A O 1
ATOM 1730 N N . GLY A 1 218 ? 23.141 -7.824 -11.383 1 92.94 218 GLY A N 1
ATOM 1731 C CA . GLY A 1 218 ? 23.406 -7.617 -12.797 1 92.94 218 GLY A CA 1
ATOM 1732 C C . GLY A 1 218 ? 24.828 -7.164 -13.086 1 92.94 218 GLY A C 1
ATOM 1733 O O . GLY A 1 218 ? 25.438 -7.625 -14.047 1 92.94 218 GLY A O 1
ATOM 1734 N N . LYS A 1 219 ? 25.312 -6.301 -12.281 1 92.5 219 LYS A N 1
ATOM 1735 C CA . LYS A 1 219 ? 26.688 -5.82 -12.414 1 92.5 219 LYS A CA 1
ATOM 1736 C C . LYS A 1 219 ? 27.688 -6.957 -12.234 1 92.5 219 LYS A C 1
ATOM 1738 O O . LYS A 1 219 ? 28.812 -6.891 -12.742 1 92.5 219 LYS A O 1
ATOM 1743 N N . LEU A 1 220 ? 27.266 -7.996 -11.562 1 92.81 220 LEU A N 1
ATOM 1744 C CA . LEU A 1 220 ? 28.109 -9.172 -11.328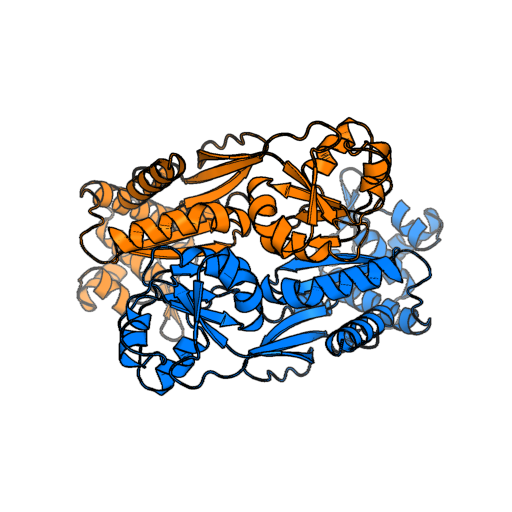 1 92.81 220 LEU A CA 1
ATOM 1745 C C . LEU A 1 220 ? 27.781 -10.273 -12.336 1 92.81 220 LEU A C 1
ATOM 1747 O O . LEU A 1 220 ? 28.281 -11.398 -12.203 1 92.81 220 LEU A O 1
ATOM 1751 N N . ASN A 1 221 ? 26.891 -9.922 -13.242 1 94.81 221 ASN A N 1
ATOM 1752 C CA . ASN A 1 221 ? 26.438 -10.867 -14.258 1 94.81 221 ASN A CA 1
ATOM 1753 C C . ASN A 1 221 ? 25.766 -12.086 -13.633 1 94.81 221 ASN A C 1
ATOM 1755 O O . ASN A 1 221 ? 26.016 -13.219 -14.039 1 94.81 221 ASN A O 1
ATOM 1759 N N . LYS A 1 222 ? 25.094 -11.773 -12.578 1 95.69 222 LYS A N 1
ATOM 1760 C CA . LYS A 1 222 ? 24.328 -12.805 -11.891 1 95.69 222 LYS A CA 1
ATOM 1761 C C . LYS A 1 222 ? 22.844 -12.469 -11.875 1 95.69 222 LYS A C 1
ATOM 1763 O O . LYS A 1 222 ? 22.469 -11.305 -12.047 1 95.69 222 LYS A O 1
ATOM 1768 N N . LYS A 1 223 ? 22.047 -13.531 -11.742 1 94.81 223 LYS A N 1
ATOM 1769 C CA . LYS A 1 223 ? 20.594 -13.367 -11.695 1 94.81 223 LYS A CA 1
ATOM 1770 C C . LYS A 1 223 ? 19.984 -14.266 -10.625 1 94.81 223 LYS A C 1
ATOM 1772 O O . LYS A 1 223 ? 20.375 -15.422 -10.477 1 94.81 223 LYS A O 1
ATOM 1777 N N . ARG A 1 224 ? 19.094 -13.656 -9.969 1 95.56 224 ARG A N 1
ATOM 1778 C CA . ARG A 1 224 ? 18.375 -14.453 -8.977 1 95.56 224 ARG A CA 1
ATOM 1779 C C . ARG A 1 224 ? 17.031 -14.914 -9.508 1 95.56 224 ARG A C 1
ATOM 1781 O O . ARG A 1 224 ? 16.562 -14.438 -10.547 1 95.56 224 ARG A O 1
ATOM 1788 N N . ASN A 1 225 ? 16.469 -15.859 -8.773 1 94.69 225 ASN A N 1
ATOM 1789 C CA . ASN A 1 225 ? 15.148 -16.375 -9.102 1 94.69 225 ASN A CA 1
ATOM 1790 C C . ASN A 1 225 ? 14.062 -15.734 -8.242 1 94.69 225 ASN A C 1
ATOM 1792 O O . ASN A 1 225 ? 13.969 -16.016 -7.047 1 94.69 225 ASN A O 1
ATOM 1796 N N . VAL A 1 226 ? 13.203 -14.914 -8.867 1 96.88 226 VAL A N 1
ATOM 1797 C CA . VAL A 1 226 ? 12.133 -14.242 -8.141 1 96.88 226 VAL A CA 1
ATOM 1798 C C . VAL A 1 226 ? 10.836 -15.039 -8.273 1 96.88 226 VAL A C 1
ATOM 1800 O O . VAL A 1 226 ? 10.305 -15.195 -9.375 1 96.88 226 VAL A O 1
ATOM 1803 N N . ALA A 1 227 ? 10.352 -15.5 -7.16 1 97.44 227 ALA A N 1
ATOM 1804 C CA . ALA A 1 227 ? 9.141 -16.312 -7.156 1 97.44 227 ALA A CA 1
ATOM 1805 C C . ALA A 1 227 ? 7.902 -15.453 -6.953 1 97.44 227 ALA A C 1
ATOM 1807 O O . ALA A 1 227 ? 6.855 -15.711 -7.551 1 97.44 227 ALA A O 1
ATOM 1808 N N . ILE A 1 228 ? 8.016 -14.453 -6.07 1 97.81 228 ILE A N 1
ATOM 1809 C CA . ILE A 1 228 ? 6.887 -13.602 -5.723 1 97.81 228 ILE A CA 1
ATOM 1810 C C . ILE A 1 228 ? 7.312 -12.133 -5.789 1 97.81 228 ILE A C 1
ATOM 1812 O O . ILE A 1 228 ? 8.398 -11.773 -5.332 1 97.81 228 ILE A O 1
ATOM 1816 N N . THR A 1 229 ? 6.465 -11.328 -6.379 1 97.19 229 THR A N 1
ATOM 1817 C CA . THR A 1 229 ? 6.648 -9.883 -6.383 1 97.19 229 THR A CA 1
ATOM 1818 C C . THR A 1 229 ? 5.441 -9.18 -5.762 1 97.19 229 THR A C 1
ATOM 1820 O O . THR A 1 229 ? 4.297 -9.562 -6.008 1 97.19 229 THR A O 1
ATOM 1823 N N . LEU A 1 230 ? 5.676 -8.234 -4.965 1 96.31 230 LEU A N 1
ATOM 1824 C CA . LEU A 1 230 ? 4.594 -7.438 -4.391 1 96.31 230 LEU A CA 1
ATOM 1825 C C . LEU A 1 230 ? 5.066 -6.023 -4.074 1 96.31 230 LEU A C 1
ATOM 1827 O O . LEU A 1 230 ? 6.27 -5.785 -3.922 1 96.31 230 LEU A O 1
ATOM 1831 N N . PRO A 1 231 ? 4.137 -5.105 -3.922 1 93.75 231 PRO A N 1
ATOM 1832 C CA . PRO A 1 231 ? 4.535 -3.707 -3.758 1 93.75 231 PRO A CA 1
ATOM 1833 C C . PRO A 1 231 ? 4.793 -3.332 -2.301 1 93.75 231 PRO A C 1
ATOM 1835 O O . PRO A 1 231 ? 5.41 -2.301 -2.023 1 93.75 231 PRO A O 1
ATOM 1838 N N . SER A 1 232 ? 4.414 -4.059 -1.387 1 95.12 232 SER A N 1
ATOM 1839 C CA . SER A 1 232 ? 4.406 -3.656 0.016 1 95.12 232 SER A CA 1
ATOM 1840 C C . SER A 1 232 ? 5.598 -4.242 0.766 1 95.12 232 SER A C 1
ATOM 1842 O O . SER A 1 232 ? 5.691 -5.461 0.936 1 95.12 232 SER A O 1
ATOM 1844 N N . VAL A 1 233 ? 6.43 -3.379 1.261 1 95.62 233 VAL A N 1
ATOM 1845 C CA . VAL A 1 233 ? 7.523 -3.793 2.133 1 95.62 233 VAL A CA 1
ATOM 1846 C C . VAL A 1 233 ? 6.961 -4.379 3.426 1 95.62 233 VAL A C 1
ATOM 1848 O O . VAL A 1 233 ? 7.48 -5.367 3.945 1 95.62 233 VAL A O 1
ATOM 1851 N N . LEU A 1 234 ? 5.895 -3.822 3.871 1 96.31 234 LEU A N 1
ATOM 1852 C CA . LEU A 1 234 ? 5.359 -4.168 5.184 1 96.31 234 LEU A CA 1
ATOM 1853 C C . LEU A 1 234 ? 4.727 -5.555 5.164 1 96.31 234 LEU A C 1
ATOM 1855 O O . LEU A 1 234 ? 4.742 -6.266 6.172 1 96.31 234 LEU A O 1
ATOM 1859 N N . SER A 1 235 ? 4.254 -5.977 4.035 1 96.56 235 SER A N 1
ATOM 1860 C CA . SER A 1 235 ? 3.592 -7.273 3.965 1 96.56 235 SER A CA 1
ATOM 1861 C C . SER A 1 235 ? 4.578 -8.375 3.594 1 96.56 235 SER A C 1
ATOM 1863 O O . SER A 1 235 ? 4.344 -9.555 3.887 1 96.56 235 SER A O 1
ATOM 1865 N N . ALA A 1 236 ? 5.664 -8.094 3.088 1 97.75 236 ALA A N 1
ATOM 1866 C CA . ALA A 1 236 ? 6.578 -9.031 2.443 1 97.75 236 ALA A CA 1
ATOM 1867 C C . ALA A 1 236 ? 7.117 -10.055 3.445 1 97.75 236 ALA A C 1
ATOM 1869 O O . ALA A 1 236 ? 7.188 -11.242 3.148 1 97.75 236 ALA A O 1
ATOM 1870 N N . PRO A 1 237 ? 7.438 -9.648 4.648 1 97.81 237 PRO A N 1
ATOM 1871 C CA . PRO A 1 237 ? 8.031 -10.609 5.578 1 97.81 237 PRO A CA 1
ATOM 1872 C C . PRO A 1 237 ? 7.086 -11.766 5.914 1 97.81 237 PRO A C 1
ATOM 1874 O O . PRO A 1 237 ? 7.539 -12.867 6.242 1 97.81 237 PRO A O 1
ATOM 1877 N N . TYR A 1 238 ? 5.859 -11.555 5.844 1 96.94 238 TYR A N 1
ATOM 1878 C CA . TYR A 1 238 ? 4.871 -12.547 6.234 1 96.94 238 TYR A CA 1
ATOM 1879 C C . TYR A 1 238 ? 4.852 -13.719 5.254 1 96.94 238 TYR A C 1
ATOM 1881 O O . TYR A 1 238 ? 4.281 -14.773 5.543 1 96.94 238 TYR A O 1
ATOM 1889 N N . LEU A 1 239 ? 5.48 -13.531 4.148 1 97.81 239 LEU A N 1
ATOM 1890 C CA . LEU A 1 239 ? 5.465 -14.539 3.1 1 97.81 239 LEU A CA 1
ATOM 1891 C C . LEU A 1 239 ? 6.547 -15.594 3.344 1 97.81 239 LEU A C 1
ATOM 1893 O O . LEU A 1 239 ? 6.543 -16.656 2.707 1 97.81 239 LEU A O 1
ATOM 1897 N N . LEU A 1 240 ? 7.395 -15.359 4.285 1 97.94 240 LEU A N 1
ATOM 1898 C CA . LEU A 1 240 ? 8.633 -16.125 4.359 1 97.94 240 LEU A CA 1
ATOM 1899 C C . LEU A 1 240 ? 8.445 -17.391 5.199 1 97.94 240 LEU A C 1
ATOM 1901 O O . LEU A 1 240 ? 9.164 -18.375 5.016 1 97.94 240 LEU A O 1
ATOM 1905 N N . LYS A 1 241 ? 7.496 -17.281 6.113 1 94.62 241 LYS A N 1
ATOM 1906 C CA . LYS A 1 241 ? 7.332 -18.422 7.016 1 94.62 241 LYS A CA 1
ATOM 1907 C C . LYS A 1 241 ? 6.98 -19.688 6.242 1 94.62 241 LYS A C 1
ATOM 1909 O O . LYS A 1 241 ? 6.129 -19.656 5.352 1 94.62 241 LYS A O 1
ATOM 1914 N N . ASN A 1 242 ? 7.664 -20.766 6.477 1 92.31 242 ASN A N 1
ATOM 1915 C CA . ASN A 1 242 ? 7.441 -22.078 5.891 1 92.31 242 ASN A CA 1
ATOM 1916 C C . ASN A 1 242 ? 7.84 -22.109 4.418 1 92.31 242 ASN A C 1
ATOM 1918 O O . ASN A 1 242 ? 7.211 -22.797 3.613 1 92.31 242 ASN A O 1
ATOM 1922 N N . THR A 1 243 ? 8.719 -21.234 4.023 1 96.31 243 THR A N 1
ATOM 1923 C CA . THR A 1 243 ? 9.289 -21.25 2.682 1 96.31 243 THR A CA 1
ATOM 1924 C C . THR A 1 243 ? 10.812 -21.234 2.742 1 96.31 243 THR A C 1
ATOM 1926 O O . THR A 1 243 ? 11.398 -21.031 3.811 1 96.31 243 THR A O 1
ATOM 1929 N N . ASP A 1 244 ? 11.391 -21.484 1.613 1 96.12 244 ASP A N 1
ATOM 1930 C CA . ASP A 1 244 ? 12.844 -21.344 1.493 1 96.12 244 ASP A CA 1
ATOM 1931 C C . ASP A 1 244 ? 13.219 -20.078 0.738 1 96.12 244 ASP A C 1
ATOM 1933 O O . ASP A 1 244 ? 14.266 -20.016 0.087 1 96.12 244 ASP A O 1
ATOM 1937 N N . TYR A 1 245 ? 12.289 -19.109 0.785 1 98.12 245 TYR A N 1
ATOM 1938 C CA . TYR A 1 245 ? 12.5 -17.875 0.033 1 98.12 245 TYR A CA 1
ATOM 1939 C C . TYR A 1 245 ? 13.367 -16.906 0.816 1 98.12 245 TYR A C 1
ATOM 1941 O O . TYR A 1 245 ? 13.367 -16.922 2.049 1 98.12 245 TYR A O 1
ATOM 1949 N N . PHE A 1 246 ? 14.078 -16.078 0.086 1 98.12 246 PHE A N 1
ATOM 1950 C CA . PHE A 1 246 ? 14.812 -14.953 0.642 1 98.12 246 PHE A CA 1
ATOM 1951 C C . PHE A 1 246 ? 14.086 -13.641 0.346 1 98.12 246 PHE A C 1
ATOM 1953 O O . PHE A 1 246 ? 13.367 -13.531 -0.65 1 98.12 246 PHE A O 1
ATOM 1960 N N . LEU A 1 247 ? 14.289 -12.68 1.216 1 98.56 247 LEU A N 1
ATOM 1961 C CA . LEU A 1 247 ? 13.742 -11.336 1.06 1 98.56 247 LEU A CA 1
ATOM 1962 C C . LEU A 1 247 ? 14.766 -10.281 1.455 1 98.56 247 LEU A C 1
ATOM 1964 O O . LEU A 1 247 ? 15.25 -10.273 2.59 1 98.56 247 LEU A O 1
ATOM 1968 N N . ALA A 1 248 ? 15.188 -9.508 0.493 1 97.88 248 ALA A N 1
ATOM 1969 C CA . ALA A 1 248 ? 15.938 -8.305 0.843 1 97.88 248 ALA A CA 1
ATOM 1970 C C . ALA A 1 248 ? 15.023 -7.238 1.426 1 97.88 248 ALA A C 1
ATOM 197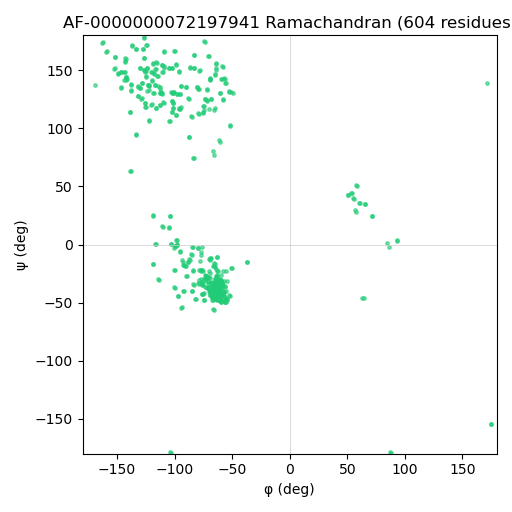2 O O . ALA A 1 248 ? 14.039 -6.84 0.791 1 97.88 248 ALA A O 1
ATOM 1973 N N . ILE A 1 249 ? 15.352 -6.781 2.592 1 97.81 249 ILE A N 1
ATOM 1974 C CA . ILE A 1 249 ? 14.422 -5.918 3.312 1 97.81 249 ILE A CA 1
ATOM 1975 C C . ILE A 1 249 ? 15.195 -4.934 4.184 1 97.81 249 ILE A C 1
ATOM 1977 O O . ILE A 1 249 ? 16.297 -5.25 4.656 1 97.81 249 ILE A O 1
ATOM 1981 N N . PRO A 1 250 ? 14.625 -3.705 4.344 1 96.88 250 PRO A N 1
ATOM 1982 C CA . PRO A 1 250 ? 15.281 -2.795 5.289 1 96.88 250 PRO A CA 1
ATOM 1983 C C . PRO A 1 250 ? 15.492 -3.424 6.664 1 96.88 250 PRO A C 1
ATOM 1985 O O . PRO A 1 250 ? 14.547 -3.939 7.266 1 96.88 250 PRO A O 1
ATOM 1988 N N . GLU A 1 251 ? 16.656 -3.318 7.191 1 97.5 251 GLU A N 1
ATOM 1989 C CA . GLU A 1 251 ? 17.031 -3.977 8.438 1 97.5 251 GLU A CA 1
ATOM 1990 C C . GLU A 1 251 ? 16.188 -3.49 9.609 1 97.5 251 GLU A C 1
ATOM 1992 O O . GLU A 1 251 ? 15.727 -4.293 10.422 1 97.5 251 GLU A O 1
ATOM 1997 N N . ILE A 1 252 ? 15.938 -2.27 9.625 1 95.69 252 ILE A N 1
ATOM 1998 C CA . ILE A 1 252 ? 15.234 -1.663 10.75 1 95.69 252 ILE A CA 1
ATOM 1999 C C . ILE A 1 252 ? 13.828 -2.248 10.852 1 95.69 252 ILE A C 1
ATOM 2001 O O . ILE A 1 252 ? 13.289 -2.381 11.953 1 95.69 252 ILE A O 1
ATOM 2005 N N . TYR A 1 253 ? 13.25 -2.518 9.766 1 96.38 253 TYR A N 1
ATOM 2006 C CA . TYR A 1 253 ? 11.891 -3.039 9.789 1 96.38 253 TYR A CA 1
ATOM 2007 C C . TYR A 1 253 ? 11.867 -4.496 10.227 1 96.38 253 TYR A C 1
ATOM 2009 O O . TYR A 1 253 ? 11.062 -4.887 11.078 1 96.38 253 TYR A O 1
ATOM 2017 N N . ILE A 1 254 ? 12.719 -5.309 9.664 1 97.44 254 ILE A N 1
ATOM 2018 C CA . ILE A 1 254 ? 12.695 -6.734 9.984 1 97.44 254 ILE A CA 1
ATOM 2019 C C . ILE A 1 254 ? 13.062 -6.945 11.445 1 97.44 254 ILE A C 1
ATOM 2021 O O . ILE A 1 254 ? 12.578 -7.875 12.086 1 97.44 254 ILE A O 1
ATOM 2025 N N . GLU A 1 255 ? 13.844 -6.105 11.992 1 95.88 255 GLU A N 1
ATOM 2026 C CA . GLU A 1 255 ? 14.211 -6.18 13.406 1 95.88 255 GLU A CA 1
ATOM 2027 C C . GLU A 1 255 ? 12.977 -6.109 14.297 1 95.88 255 GLU A C 1
ATOM 2029 O O . GLU A 1 255 ? 12.93 -6.738 15.359 1 95.88 255 GLU A O 1
ATOM 2034 N N . THR A 1 256 ? 12.055 -5.383 13.828 1 92.56 256 THR A N 1
ATOM 2035 C CA . THR A 1 256 ? 10.844 -5.184 14.625 1 92.56 256 THR A CA 1
ATOM 2036 C C . THR A 1 256 ? 9.953 -6.418 14.57 1 92.56 256 THR A C 1
ATOM 2038 O O . THR A 1 256 ? 9.172 -6.668 15.492 1 92.56 256 THR A O 1
ATOM 2041 N N . LEU A 1 257 ? 10.125 -7.242 13.539 1 94.19 257 LEU A N 1
ATOM 2042 C CA . LEU A 1 257 ? 9.133 -8.281 13.297 1 94.19 257 LEU A CA 1
ATOM 2043 C C . LEU A 1 257 ? 9.758 -9.672 13.391 1 94.19 257 LEU A C 1
ATOM 2045 O O . LEU A 1 257 ? 9.039 -10.672 13.508 1 94.19 257 LEU A O 1
ATOM 2049 N N . ALA A 1 258 ? 10.992 -9.773 13.336 1 95.44 258 ALA A N 1
ATOM 2050 C CA . ALA A 1 258 ? 11.68 -11.047 13.18 1 95.44 258 ALA A CA 1
ATOM 2051 C C . ALA A 1 258 ? 11.25 -12.039 14.258 1 95.44 258 ALA A C 1
ATOM 2053 O O . ALA A 1 258 ? 10.914 -13.188 13.953 1 95.44 258 ALA A O 1
ATOM 2054 N N . ASP A 1 259 ? 11.227 -11.633 15.492 1 94.06 259 ASP A N 1
ATOM 2055 C CA . ASP A 1 259 ? 10.867 -12.516 16.594 1 94.06 259 ASP A CA 1
ATOM 2056 C C . ASP A 1 259 ? 9.406 -12.953 16.516 1 94.06 259 ASP A C 1
ATOM 2058 O O . ASP A 1 259 ? 9.102 -14.141 16.641 1 94.06 259 ASP A O 1
ATOM 2062 N N . THR A 1 260 ? 8.609 -12.055 16.25 1 91.88 260 THR A N 1
ATOM 2063 C CA . THR A 1 260 ? 7.176 -12.312 16.188 1 91.88 260 THR A CA 1
ATOM 2064 C C . THR A 1 260 ? 6.855 -13.312 15.078 1 91.88 260 THR A C 1
ATOM 2066 O O . THR A 1 260 ? 6 -14.188 15.25 1 91.88 260 THR A O 1
ATOM 2069 N N . LEU A 1 261 ? 7.586 -13.211 13.984 1 94.75 261 LEU A N 1
ATOM 2070 C CA . LEU A 1 261 ? 7.281 -14.031 12.812 1 94.75 261 LEU A CA 1
ATOM 2071 C C . LEU A 1 261 ? 8.195 -15.25 12.75 1 94.75 261 LEU A C 1
ATOM 2073 O O . LEU A 1 261 ? 8.094 -16.062 11.828 1 94.75 261 LEU A O 1
ATOM 2077 N N . GLN A 1 262 ? 9.07 -15.32 13.719 1 96.38 262 GLN A N 1
ATOM 2078 C CA . GLN A 1 262 ? 10.031 -16.422 13.75 1 96.38 262 GLN A CA 1
ATOM 2079 C C . GLN A 1 262 ? 10.867 -16.453 12.477 1 96.38 262 GLN A C 1
ATOM 2081 O O . GLN A 1 262 ? 10.977 -17.5 11.828 1 96.38 262 GLN A O 1
ATOM 2086 N N . LEU A 1 263 ? 11.391 -15.32 12.188 1 97.38 263 LEU A N 1
ATOM 2087 C CA . LEU A 1 263 ? 12.281 -15.164 11.047 1 97.38 263 LEU A CA 1
ATOM 2088 C C . LEU A 1 263 ? 13.711 -14.906 11.5 1 97.38 263 LEU A C 1
ATOM 2090 O O . LEU A 1 263 ? 13.938 -14.477 12.633 1 97.38 263 LEU A O 1
ATOM 2094 N N . ALA A 1 264 ? 14.617 -15.281 10.617 1 96.56 264 ALA A N 1
ATOM 2095 C CA . ALA A 1 264 ? 16.016 -14.891 10.758 1 96.56 264 ALA A CA 1
ATOM 2096 C C . ALA A 1 264 ? 16.406 -13.859 9.695 1 96.56 264 ALA A C 1
ATOM 2098 O O . ALA A 1 264 ? 15.758 -13.742 8.664 1 96.56 264 ALA A O 1
ATOM 2099 N N . TYR A 1 265 ? 17.344 -13.086 9.984 1 96.69 265 TYR A N 1
ATOM 2100 C CA . TYR A 1 265 ? 17.859 -12.141 9 1 96.69 265 TYR A CA 1
ATOM 2101 C C . TYR A 1 265 ? 19.359 -11.984 9.141 1 96.69 265 TYR A C 1
ATOM 2103 O O . TYR A 1 265 ? 19.906 -12.031 10.25 1 96.69 265 TYR A O 1
ATOM 2111 N N . VAL A 1 266 ? 20.109 -11.859 8.047 1 95.81 266 VAL A N 1
ATOM 2112 C CA . VAL A 1 266 ? 21.562 -11.797 8 1 95.81 266 VAL A CA 1
ATOM 2113 C C . VAL A 1 266 ? 22 -10.711 7.023 1 95.81 266 VAL A C 1
ATOM 2115 O O . VAL A 1 266 ? 21.188 -10.164 6.281 1 95.81 266 VAL A O 1
ATOM 2118 N N . ASP A 1 267 ? 23.281 -10.469 7.062 1 95.31 267 ASP A N 1
ATOM 2119 C CA . ASP A 1 267 ? 23.859 -9.547 6.086 1 95.31 267 ASP A CA 1
ATOM 2120 C C . ASP A 1 267 ? 23.828 -10.148 4.684 1 95.31 267 ASP A C 1
ATOM 2122 O O . ASP A 1 267 ? 24.016 -11.352 4.516 1 95.31 267 ASP A O 1
ATOM 2126 N N . PRO A 1 268 ? 23.531 -9.25 3.699 1 95.69 268 PRO A N 1
ATOM 2127 C CA . PRO A 1 268 ? 23.641 -9.758 2.33 1 95.69 268 PRO A CA 1
ATOM 2128 C C . PRO A 1 268 ? 25.031 -10.289 2.006 1 95.69 268 PRO A C 1
ATOM 2130 O O . PRO A 1 268 ? 26.031 -9.812 2.559 1 95.69 268 PRO A O 1
ATOM 2133 N N . PRO A 1 269 ? 25.109 -11.227 1.084 1 94.75 269 PRO A N 1
ATOM 2134 C CA . PRO A 1 269 ? 26.406 -11.812 0.722 1 94.75 269 PRO A CA 1
ATOM 2135 C C . PRO A 1 269 ? 27.203 -10.922 -0.226 1 94.75 269 PRO A C 1
ATOM 2137 O O . PRO A 1 269 ? 28.328 -11.266 -0.593 1 94.75 269 PRO A O 1
ATOM 2140 N N . PHE A 1 270 ? 26.75 -9.898 -0.648 1 94.12 270 PHE A N 1
ATOM 2141 C CA . PHE A 1 270 ? 27.406 -8.875 -1.461 1 94.12 270 PHE A CA 1
ATOM 2142 C C . PHE A 1 270 ? 26.938 -7.48 -1.062 1 94.12 270 PHE A C 1
ATOM 2144 O O . PHE A 1 270 ? 25.875 -7.328 -0.453 1 94.12 270 PHE A O 1
ATOM 2151 N N . PRO A 1 271 ? 27.75 -6.543 -1.375 1 93.19 271 PRO A N 1
ATOM 2152 C CA . PRO A 1 271 ? 27.375 -5.184 -0.975 1 93.19 271 PRO A CA 1
ATOM 2153 C C . PRO A 1 271 ? 26.156 -4.656 -1.739 1 93.19 271 PRO A C 1
ATOM 2155 O O . PRO A 1 271 ? 26.156 -4.66 -2.973 1 93.19 271 PRO A O 1
ATOM 2158 N N . ILE A 1 272 ? 25.156 -4.23 -0.979 1 93.44 272 ILE A N 1
ATOM 2159 C CA . ILE A 1 272 ? 23.984 -3.553 -1.531 1 93.44 272 ILE A CA 1
ATOM 2160 C C . ILE A 1 272 ? 23.984 -2.088 -1.097 1 93.44 272 ILE A C 1
ATOM 2162 O O . ILE A 1 272 ? 24.156 -1.785 0.087 1 93.44 272 ILE A O 1
ATOM 2166 N N . PRO A 1 273 ? 23.812 -1.185 -2.082 1 92.44 273 PRO A N 1
ATOM 2167 C CA . PRO A 1 273 ? 23.75 0.225 -1.689 1 92.44 273 PRO A CA 1
ATOM 2168 C C . PRO A 1 273 ? 22.672 0.503 -0.655 1 92.44 273 PRO A C 1
ATOM 2170 O O . PRO A 1 273 ? 21.578 -0.078 -0.724 1 92.44 273 PRO A O 1
ATOM 2173 N N . ASP A 1 274 ? 23.031 1.396 0.242 1 93.19 274 ASP A N 1
ATOM 2174 C CA . ASP A 1 274 ? 22.047 1.812 1.239 1 93.19 274 ASP A CA 1
ATOM 2175 C C . ASP A 1 274 ? 20.875 2.543 0.587 1 93.19 274 ASP A C 1
ATOM 2177 O O . ASP A 1 274 ? 21.047 3.189 -0.45 1 93.19 274 ASP A O 1
ATOM 2181 N N . TYR A 1 275 ? 19.719 2.352 1.181 1 91.38 275 TYR A N 1
ATOM 2182 C CA . TYR A 1 275 ? 18.594 3.127 0.684 1 91.38 275 TYR A CA 1
ATOM 2183 C C . TYR A 1 275 ? 18.516 4.484 1.37 1 91.38 275 TYR A C 1
ATOM 2185 O O . TYR A 1 275 ? 19.031 4.656 2.479 1 91.38 275 TYR A O 1
ATOM 2193 N N . GLN A 1 276 ? 17.953 5.395 0.636 1 92 276 GLN A N 1
ATOM 2194 C CA . GLN A 1 276 ? 17.672 6.727 1.164 1 92 276 GLN A CA 1
ATOM 2195 C C . GLN A 1 276 ? 16.188 7.086 0.966 1 92 276 GLN A C 1
ATOM 2197 O O . GLN A 1 276 ? 15.68 7.02 -0.151 1 92 276 GLN A O 1
ATOM 2202 N N . ILE A 1 277 ? 15.578 7.363 2.082 1 93.12 277 ILE A N 1
ATOM 2203 C CA . ILE A 1 277 ? 14.258 7.973 1.991 1 93.12 277 ILE A CA 1
ATOM 2204 C C . ILE A 1 277 ? 14.391 9.492 1.912 1 93.12 277 ILE A C 1
ATOM 2206 O O . ILE A 1 277 ? 15 10.109 2.785 1 93.12 277 ILE A O 1
ATOM 2210 N N . LYS A 1 278 ? 13.781 9.977 0.88 1 92.75 278 LYS A N 1
ATOM 2211 C CA . LYS A 1 278 ? 13.93 11.414 0.642 1 92.75 278 LYS A CA 1
ATOM 2212 C C . LYS A 1 278 ? 12.578 12.117 0.669 1 92.75 278 LYS A C 1
ATOM 2214 O O . LYS A 1 278 ? 11.555 11.531 0.307 1 92.75 278 LYS A O 1
ATOM 2219 N N . LEU A 1 279 ? 12.672 13.367 1.123 1 95.06 279 LEU A N 1
ATOM 2220 C CA . LEU A 1 279 ? 11.547 14.281 0.968 1 95.06 279 LEU A CA 1
ATOM 2221 C C . LEU A 1 279 ? 11.641 15.039 -0.352 1 95.06 279 LEU A C 1
ATOM 2223 O O . LEU A 1 279 ? 12.719 15.508 -0.725 1 95.06 279 LEU A O 1
ATOM 2227 N N . TYR A 1 280 ? 10.531 15.117 -1.021 1 94.38 280 TYR A N 1
ATOM 2228 C CA . TYR A 1 280 ? 10.461 15.867 -2.27 1 94.38 280 TYR A CA 1
ATOM 2229 C C . TYR A 1 280 ? 9.383 16.938 -2.197 1 94.38 280 TYR A C 1
ATOM 2231 O O . TYR A 1 280 ? 8.297 16.703 -1.659 1 94.38 280 TYR A O 1
ATOM 2239 N N . TRP A 1 281 ? 9.711 18.078 -2.688 1 94.75 281 TRP A N 1
ATOM 2240 C CA . TRP A 1 281 ? 8.742 19.156 -2.836 1 94.75 281 TRP A CA 1
ATOM 2241 C C . TRP A 1 281 ? 9 19.938 -4.121 1 94.75 281 TRP A C 1
ATOM 2243 O O . TRP A 1 281 ? 10.047 19.797 -4.754 1 94.75 281 TRP A O 1
ATOM 2253 N N . HIS A 1 282 ? 8.047 20.609 -4.547 1 93.38 282 HIS A N 1
ATOM 2254 C CA . HIS A 1 282 ? 8.258 21.469 -5.703 1 93.38 282 HIS A CA 1
ATOM 2255 C C . HIS A 1 282 ? 8.922 22.781 -5.301 1 93.38 282 HIS A C 1
ATOM 2257 O O . HIS A 1 282 ? 8.453 23.453 -4.379 1 93.38 282 HIS A O 1
ATOM 2263 N N . LYS A 1 283 ? 9.898 23.219 -6.039 1 90.5 283 LYS A N 1
ATOM 2264 C CA . LYS A 1 283 ? 10.68 24.391 -5.68 1 90.5 283 LYS A CA 1
ATOM 2265 C C . LYS A 1 283 ? 9.82 25.656 -5.688 1 90.5 283 LYS A C 1
ATOM 2267 O O . LYS A 1 283 ? 10.047 26.578 -4.895 1 90.5 283 LYS A O 1
ATOM 2272 N N . VAL A 1 284 ? 8.883 25.719 -6.516 1 86.44 284 VAL A N 1
ATOM 2273 C CA . VAL A 1 284 ? 8 26.875 -6.621 1 86.44 284 VAL A CA 1
ATOM 2274 C C . VAL A 1 284 ? 7.215 27.047 -5.324 1 86.44 284 VAL A C 1
ATOM 2276 O O . VAL A 1 284 ? 6.871 28.172 -4.941 1 86.44 284 VAL A O 1
ATOM 2279 N N . ARG A 1 285 ? 6.98 25.938 -4.648 1 90 285 ARG A N 1
ATOM 2280 C CA . ARG A 1 285 ? 6.152 26 -3.449 1 90 285 ARG A CA 1
ATOM 2281 C C . ARG A 1 285 ? 7.012 25.938 -2.189 1 90 285 ARG A C 1
ATOM 2283 O O . ARG A 1 285 ? 6.488 25.969 -1.073 1 90 285 ARG A O 1
ATOM 2290 N N . GLU A 1 286 ? 8.219 25.859 -2.355 1 89.31 286 GLU A N 1
ATOM 2291 C CA . GLU A 1 286 ? 9.156 25.719 -1.248 1 89.31 286 GLU A CA 1
ATOM 2292 C C . GLU A 1 286 ? 9.039 26.891 -0.265 1 89.31 286 GLU A C 1
ATOM 2294 O O . GLU A 1 286 ? 9.172 26.688 0.946 1 89.31 286 GLU A O 1
ATOM 2299 N N . LYS A 1 287 ? 8.727 28.047 -0.784 1 85.06 287 LYS A N 1
ATOM 2300 C CA . LYS A 1 287 ? 8.719 29.25 0.059 1 85.06 287 LYS A CA 1
ATOM 2301 C C . LYS A 1 287 ? 7.312 29.547 0.573 1 85.06 287 LYS A C 1
ATOM 2303 O O . LYS A 1 287 ? 7.117 30.469 1.358 1 85.06 287 LYS A O 1
ATOM 2308 N N . GLU A 1 288 ? 6.367 28.766 0.086 1 86.5 288 GLU A N 1
ATOM 2309 C CA . GLU A 1 288 ? 5.051 28.875 0.712 1 86.5 288 GLU A CA 1
ATOM 2310 C C . GLU A 1 288 ? 5.125 28.578 2.207 1 86.5 288 GLU A C 1
ATOM 2312 O O . GLU A 1 288 ? 5.652 27.531 2.615 1 86.5 288 GLU A O 1
ATOM 2317 N N . PRO A 1 289 ? 4.672 29.469 3.018 1 88.38 289 PRO A N 1
ATOM 2318 C CA . PRO A 1 289 ? 4.863 29.344 4.465 1 88.38 289 PRO A CA 1
ATOM 2319 C C . PRO A 1 289 ? 4.41 27.984 5.004 1 88.38 289 PRO A C 1
ATOM 2321 O O . PRO A 1 289 ? 5.105 27.375 5.82 1 88.38 289 PRO A O 1
ATOM 2324 N N . LYS A 1 290 ? 3.271 27.484 4.586 1 91.88 290 LYS A N 1
ATOM 2325 C CA . LYS A 1 290 ? 2.73 26.203 5.051 1 91.88 290 LYS A CA 1
ATOM 2326 C C . LYS A 1 290 ? 3.643 25.047 4.656 1 91.88 290 LYS A C 1
ATOM 2328 O O . LYS A 1 290 ? 3.963 24.188 5.488 1 91.88 290 LYS A O 1
ATOM 2333 N N . VAL A 1 291 ? 4.055 25.016 3.43 1 94.38 291 VAL A N 1
ATOM 2334 C CA . VAL A 1 291 ? 4.918 23.953 2.918 1 94.38 291 VAL A CA 1
ATOM 2335 C C . VAL A 1 291 ? 6.297 24.047 3.562 1 94.38 291 VAL A C 1
ATOM 2337 O O . VAL A 1 291 ? 6.871 23.031 3.973 1 94.38 291 VAL A O 1
ATOM 2340 N N . HIS A 1 292 ? 6.734 25.281 3.654 1 92.5 292 HIS A N 1
ATOM 2341 C CA . HIS A 1 292 ? 8.031 25.516 4.273 1 92.5 292 HIS A CA 1
ATOM 2342 C C . HIS A 1 292 ? 8.047 25.047 5.727 1 92.5 292 HIS A C 1
ATOM 2344 O O . HIS A 1 292 ? 9.008 24.406 6.172 1 92.5 292 HIS A O 1
ATOM 2350 N N . TRP A 1 293 ? 7.035 25.344 6.367 1 95.12 293 TRP A N 1
ATOM 2351 C CA . TRP A 1 293 ? 6.91 24.891 7.75 1 95.12 293 TRP A CA 1
ATOM 2352 C C . TRP A 1 293 ? 6.926 23.359 7.824 1 95.12 293 TRP A C 1
ATOM 2354 O O . TRP A 1 293 ? 7.613 22.781 8.672 1 95.12 293 TRP A O 1
ATOM 2364 N N . LEU A 1 294 ? 6.172 22.703 6.996 1 96.88 294 LEU A N 1
ATOM 2365 C CA . LEU A 1 294 ? 6.082 21.25 6.992 1 96.88 294 LEU A CA 1
ATOM 2366 C C . LEU A 1 294 ? 7.441 20.609 6.699 1 96.88 294 LEU A C 1
ATOM 2368 O O . LEU A 1 294 ? 7.832 19.641 7.336 1 96.88 294 LEU A O 1
ATOM 2372 N N . ILE A 1 295 ? 8.117 21.188 5.719 1 95.75 295 ILE A N 1
ATOM 2373 C CA . ILE A 1 295 ? 9.445 20.688 5.375 1 95.75 295 ILE A CA 1
ATOM 2374 C C . ILE A 1 295 ? 10.352 20.734 6.605 1 95.75 295 ILE A C 1
ATOM 2376 O O . ILE A 1 295 ? 11 19.75 6.953 1 95.75 295 ILE A O 1
ATOM 2380 N N . ASN A 1 296 ? 10.344 21.828 7.242 1 94.25 296 ASN A N 1
ATOM 2381 C CA . ASN A 1 296 ? 11.203 22.016 8.414 1 94.25 296 ASN A CA 1
ATOM 2382 C C . ASN A 1 296 ? 10.797 21.094 9.555 1 94.25 296 ASN A C 1
ATOM 2384 O O . ASN A 1 296 ? 11.656 20.547 10.242 1 94.25 296 ASN A O 1
ATOM 2388 N N . LEU A 1 297 ? 9.562 20.969 9.727 1 96.19 297 LEU A N 1
ATOM 2389 C CA . LEU A 1 297 ? 9.078 20.047 10.758 1 96.19 297 LEU A CA 1
ATOM 2390 C C . LEU A 1 297 ? 9.547 18.625 10.484 1 96.19 297 LEU A C 1
ATOM 2392 O O . LEU A 1 297 ? 10.086 17.953 11.367 1 96.19 297 LEU A O 1
ATOM 2396 N N . LEU A 1 298 ? 9.352 18.141 9.258 1 97 298 LEU A N 1
ATOM 2397 C CA . LEU A 1 298 ? 9.703 16.766 8.906 1 97 298 LEU A CA 1
ATOM 2398 C C . LEU A 1 298 ? 11.203 16.531 9.047 1 97 298 LEU A C 1
ATOM 2400 O O . LEU A 1 298 ? 11.625 15.477 9.516 1 97 298 LEU A O 1
ATOM 2404 N N . LEU A 1 299 ? 11.938 17.516 8.656 1 95 299 LEU A N 1
ATOM 2405 C CA . LEU A 1 299 ? 13.383 17.375 8.781 1 95 299 LEU A CA 1
ATOM 2406 C C . LEU A 1 299 ? 13.805 17.328 10.242 1 95 299 LEU A C 1
ATOM 2408 O O . LEU A 1 299 ? 14.734 16.609 10.602 1 95 299 LEU A O 1
ATOM 2412 N N . SER A 1 300 ? 13.133 18.016 11.086 1 94.19 300 SER A N 1
ATOM 2413 C CA . SER A 1 300 ? 13.445 18.016 12.508 1 94.19 300 SER A CA 1
ATOM 2414 C C . SER A 1 300 ? 13.102 16.672 13.148 1 94.19 300 SER A C 1
ATOM 2416 O O . SER A 1 300 ? 13.719 16.281 14.141 1 94.19 300 SER A O 1
ATOM 2418 N N . LEU A 1 301 ? 12.117 15.93 12.602 1 94.5 301 LEU A N 1
ATOM 2419 C CA . LEU A 1 301 ? 11.672 14.656 13.141 1 94.5 301 LEU A CA 1
ATOM 2420 C C . LEU A 1 301 ? 12.633 13.531 12.758 1 94.5 301 LEU A C 1
ATOM 2422 O O . LEU A 1 301 ? 12.602 12.453 13.344 1 94.5 301 LEU A O 1
ATOM 2426 N N . SER A 1 302 ? 13.391 13.742 11.703 1 85.88 302 SER A N 1
ATOM 2427 C CA . SER A 1 302 ? 14.344 12.727 11.266 1 85.88 302 SER A CA 1
ATOM 2428 C C . SER A 1 302 ? 15.453 12.531 12.305 1 85.88 302 SER A C 1
ATOM 2430 O O . SER A 1 302 ? 16 11.43 12.43 1 85.88 302 SER A O 1
ATOM 2432 N N . CYS A 1 303 ? 15.922 13.539 13 1 70.56 303 CYS A N 1
ATOM 2433 C CA . CYS A 1 303 ? 17.031 13.555 13.953 1 70.56 303 CYS A CA 1
ATOM 2434 C C . CYS A 1 303 ? 16.609 12.953 15.289 1 70.56 303 CYS A C 1
ATOM 2436 O O . CYS A 1 303 ? 17.469 12.531 16.078 1 70.56 303 CYS A O 1
ATOM 2438 N N . GLU A 1 304 ? 15.375 12.688 15.469 1 60.66 304 GLU A N 1
ATOM 2439 C CA . GLU A 1 304 ? 14.922 12.156 16.75 1 60.66 304 GLU A CA 1
ATOM 2440 C C . GLU A 1 304 ? 14.875 10.633 16.75 1 60.66 304 GLU A C 1
ATOM 2442 O O . GLU A 1 304 ? 14.695 10.023 15.688 1 60.66 304 GLU A O 1
ATOM 2447 N N . MET B 1 1 ? -18.906 -6.066 -47.844 1 31.75 1 MET B N 1
ATOM 2448 C CA . MET B 1 1 ? -17.75 -6.945 -47.812 1 31.75 1 MET B CA 1
ATOM 2449 C C . MET B 1 1 ? -17.922 -8.07 -46.812 1 31.75 1 MET B C 1
ATOM 2451 O O . MET B 1 1 ? -18.281 -7.824 -45.656 1 31.75 1 MET B O 1
ATOM 2455 N N . LYS B 1 2 ? -18.203 -9.32 -47.156 1 39.03 2 LYS B N 1
ATOM 2456 C CA . LYS B 1 2 ? -18.703 -10.477 -46.406 1 39.03 2 LYS B CA 1
ATOM 2457 C C . LYS B 1 2 ? -17.672 -10.961 -45.375 1 39.03 2 LYS B C 1
ATOM 2459 O O . LYS B 1 2 ? -16.594 -11.445 -45.75 1 39.03 2 LYS B O 1
ATOM 2464 N N . PHE B 1 3 ? -17.547 -10.438 -44.344 1 42.84 3 PHE B N 1
ATOM 2465 C CA . PHE B 1 3 ? -16.781 -10.922 -43.219 1 42.84 3 PHE B CA 1
ATOM 2466 C C . PHE B 1 3 ? -16.875 -12.438 -43.094 1 42.84 3 PHE B C 1
ATOM 2468 O O . PHE B 1 3 ? -16.109 -13.055 -42.344 1 42.84 3 PHE B O 1
ATOM 2475 N N . GLU B 1 4 ? -17.797 -13.07 -43.75 1 49.28 4 GLU B N 1
ATOM 2476 C CA . GLU B 1 4 ? -18.078 -14.5 -43.656 1 49.28 4 GLU B CA 1
ATOM 2477 C C . GLU B 1 4 ? -16.906 -15.336 -44.125 1 49.28 4 GLU B C 1
ATOM 2479 O O . GLU B 1 4 ? -16.688 -16.453 -43.656 1 49.28 4 GLU B O 1
ATOM 2484 N N . ASN B 1 5 ? -16.062 -14.82 -45.094 1 50.12 5 ASN B N 1
ATOM 2485 C CA . ASN B 1 5 ? -15.008 -15.617 -45.688 1 50.12 5 ASN B CA 1
ATOM 2486 C C . ASN B 1 5 ? -13.625 -15.141 -45.25 1 50.12 5 ASN B C 1
ATOM 2488 O O . ASN B 1 5 ? -12.633 -15.367 -45.938 1 50.12 5 ASN B O 1
ATOM 2492 N N . ILE B 1 6 ? -13.508 -14.391 -44.281 1 53.97 6 ILE B N 1
ATOM 2493 C CA . ILE B 1 6 ? -12.188 -13.914 -43.875 1 53.97 6 ILE B CA 1
ATOM 2494 C C . ILE B 1 6 ? -11.414 -15.039 -43.188 1 53.97 6 ILE B C 1
ATOM 2496 O O . ILE B 1 6 ? -11.969 -15.773 -42.375 1 53.97 6 ILE B O 1
ATOM 2500 N N . ASP B 1 7 ? -10.273 -15.422 -43.75 1 61.03 7 ASP B N 1
ATOM 2501 C CA . ASP B 1 7 ? -9.305 -16.344 -43.156 1 61.03 7 ASP B CA 1
ATOM 2502 C C . ASP B 1 7 ? -8.93 -15.914 -41.75 1 61.03 7 ASP B C 1
ATOM 2504 O O . ASP B 1 7 ? -8.281 -14.883 -41.531 1 61.03 7 ASP B O 1
ATOM 2508 N N . LEU B 1 8 ? -9.469 -16.531 -40.844 1 67.94 8 LEU B N 1
ATOM 2509 C CA . LEU B 1 8 ? -9.227 -16.25 -39.438 1 67.94 8 LEU B CA 1
ATOM 2510 C C . LEU B 1 8 ? -7.727 -16.188 -39.125 1 67.94 8 LEU B C 1
ATOM 2512 O O . LEU B 1 8 ? -7.297 -15.523 -38.188 1 67.94 8 LEU B O 1
ATOM 2516 N N . ASN B 1 9 ? -7.059 -16.812 -40.062 1 71.75 9 ASN B N 1
ATOM 2517 C CA . ASN B 1 9 ? -5.609 -16.812 -39.875 1 71.75 9 ASN B CA 1
ATOM 2518 C C . ASN B 1 9 ? -5.016 -15.422 -40.125 1 71.75 9 ASN B C 1
ATOM 2520 O O . ASN B 1 9 ? -4.023 -15.039 -39.531 1 71.75 9 ASN B O 1
ATOM 2524 N N . LEU B 1 10 ? -5.73 -14.734 -40.969 1 79.38 10 LEU B N 1
ATOM 2525 C CA . LEU B 1 10 ? -5.281 -13.375 -41.25 1 79.38 10 LEU B CA 1
ATOM 2526 C C . LEU B 1 10 ? -5.539 -12.469 -40.031 1 79.38 10 LEU B C 1
ATOM 2528 O O . LEU B 1 10 ? -4.758 -11.547 -39.781 1 79.38 10 LEU B O 1
ATOM 2532 N N . MET B 1 11 ? -6.535 -12.844 -39.312 1 80.69 11 MET B N 1
ATOM 2533 C CA . MET B 1 11 ? -6.863 -12.047 -38.156 1 80.69 11 MET B CA 1
ATOM 2534 C C . MET B 1 11 ? -5.852 -12.281 -37.031 1 80.69 11 MET B C 1
ATOM 2536 O O . MET B 1 11 ? -5.559 -11.367 -36.25 1 80.69 11 MET B O 1
ATOM 2540 N N . LYS B 1 12 ? -5.332 -13.5 -37.062 1 82.19 12 LYS B N 1
ATOM 2541 C CA . LYS B 1 12 ? -4.266 -13.797 -36.094 1 82.19 12 LYS B CA 1
ATOM 2542 C C . LYS B 1 12 ? -3.029 -12.945 -36.375 1 82.19 12 LYS B C 1
ATOM 2544 O O . LYS B 1 12 ? -2.389 -12.453 -35.438 1 82.19 12 LYS B O 1
ATOM 2549 N N . VAL B 1 13 ? -2.75 -12.773 -37.656 1 86 13 VAL B N 1
ATOM 2550 C CA . VAL B 1 13 ? -1.622 -11.945 -38.062 1 86 13 VAL B CA 1
ATOM 2551 C C . VAL B 1 13 ? -1.847 -10.508 -37.625 1 86 13 VAL B C 1
ATOM 2553 O O . VAL B 1 13 ? -0.955 -9.883 -37.031 1 86 13 VAL B O 1
ATOM 2556 N N . PHE B 1 14 ? -3.049 -10.023 -37.844 1 87.94 14 PHE B N 1
ATOM 2557 C CA . PHE B 1 14 ? -3.426 -8.695 -37.375 1 87.94 14 PHE B CA 1
ATOM 2558 C C . PHE B 1 14 ? -3.23 -8.562 -35.875 1 87.94 14 PHE B C 1
ATOM 2560 O O . PHE B 1 14 ? -2.637 -7.586 -35.406 1 87.94 14 PHE B O 1
ATOM 2567 N N . TYR B 1 15 ? -3.707 -9.523 -35.188 1 86.31 15 TYR B N 1
ATOM 2568 C CA . TYR B 1 15 ? -3.67 -9.555 -33.719 1 86.31 15 TYR B CA 1
ATOM 2569 C C . TYR B 1 15 ? -2.24 -9.414 -33.219 1 86.31 15 TYR B C 1
ATOM 2571 O O . TYR B 1 15 ? -1.95 -8.539 -32.406 1 86.31 15 TYR B O 1
ATOM 2579 N N . TYR B 1 16 ? -1.335 -10.133 -33.688 1 87.06 16 TYR B N 1
ATOM 2580 C CA . TYR B 1 16 ? 0.025 -10.164 -33.188 1 87.06 16 TYR B CA 1
ATOM 2581 C C . TYR B 1 16 ? 0.814 -8.945 -33.625 1 87.06 16 TYR B C 1
ATOM 2583 O O . TYR B 1 16 ? 1.657 -8.43 -32.906 1 87.06 16 TYR B O 1
ATOM 2591 N N . ILE B 1 17 ? 0.509 -8.461 -34.812 1 91 17 ILE B N 1
ATOM 2592 C CA . ILE B 1 17 ? 1.181 -7.246 -35.25 1 91 17 ILE B CA 1
ATOM 2593 C C . ILE B 1 17 ? 0.712 -6.059 -34.406 1 91 17 ILE B C 1
ATOM 2595 O O . ILE B 1 17 ? 1.512 -5.191 -34.062 1 91 17 ILE B O 1
ATOM 2599 N N . TYR B 1 18 ? -0.54 -6.062 -34.125 1 89.62 18 TYR B N 1
ATOM 2600 C CA . TYR B 1 18 ? -1.086 -4.996 -33.312 1 89.62 18 TYR B CA 1
ATOM 2601 C C . TYR B 1 18 ? -0.439 -4.992 -31.922 1 89.62 18 TYR B C 1
ATOM 2603 O O . TYR B 1 18 ? -0.074 -3.936 -31.406 1 89.62 18 TYR B O 1
ATOM 2611 N N . LYS B 1 19 ? -0.294 -6.145 -31.391 1 86.12 19 LYS B N 1
ATOM 2612 C CA . LYS B 1 19 ? 0.203 -6.289 -30.016 1 86.12 19 LYS B CA 1
ATOM 2613 C C . LYS B 1 19 ? 1.71 -6.055 -29.953 1 86.12 19 LYS B C 1
ATOM 2615 O O . LYS B 1 19 ? 2.211 -5.461 -29 1 86.12 19 LYS B O 1
ATOM 2620 N N . THR B 1 20 ? 2.455 -6.457 -31 1 84.38 20 THR B N 1
ATOM 2621 C CA . THR B 1 20 ? 3.912 -6.418 -30.969 1 84.38 20 THR B CA 1
ATOM 2622 C C . THR B 1 20 ? 4.441 -5.188 -31.688 1 84.38 20 THR B C 1
ATOM 2624 O O . THR B 1 20 ? 5.602 -4.809 -31.531 1 84.38 20 THR B O 1
ATOM 2627 N N . GLN B 1 21 ? 3.613 -4.656 -32.562 1 89.44 21 GLN B N 1
ATOM 2628 C CA . GLN B 1 21 ? 3.975 -3.564 -33.469 1 89.44 21 GLN B CA 1
ATOM 2629 C C . GLN B 1 21 ? 5.184 -3.934 -34.312 1 89.44 21 GLN B C 1
ATOM 2631 O O . GLN B 1 21 ? 5.977 -3.066 -34.688 1 89.44 21 GLN B O 1
ATOM 2636 N N . SER B 1 22 ? 5.301 -5.18 -34.562 1 90.31 22 SER B N 1
ATOM 2637 C CA . SER B 1 22 ? 6.406 -5.703 -35.375 1 90.31 22 SER B CA 1
ATOM 2638 C C . SER B 1 22 ? 5.973 -6.91 -36.188 1 90.31 22 SER B C 1
ATOM 2640 O O . SER B 1 22 ? 5.352 -7.836 -35.656 1 90.31 22 SER B O 1
ATOM 2642 N N . VAL B 1 23 ? 6.395 -6.918 -37.5 1 91.06 23 VAL B N 1
ATOM 2643 C CA . VAL B 1 23 ? 6.07 -8.039 -38.375 1 91.06 23 VAL B CA 1
ATOM 2644 C C . VAL B 1 23 ? 6.949 -9.234 -38.031 1 91.06 23 VAL B C 1
ATOM 2646 O O . VAL B 1 23 ? 6.48 -10.375 -38.031 1 91.06 23 VAL B O 1
ATOM 2649 N N . HIS B 1 24 ? 8.148 -8.906 -37.656 1 86.38 24 HIS B N 1
ATOM 2650 C CA . HIS B 1 24 ? 9.094 -9.969 -37.312 1 86.38 24 HIS B CA 1
ATOM 2651 C C . HIS B 1 24 ? 8.656 -10.711 -36.031 1 86.38 24 HIS B C 1
ATOM 2653 O O . HIS B 1 24 ? 8.602 -11.938 -36.031 1 86.38 24 HIS B O 1
ATOM 2659 N N . GLN B 1 25 ? 8.234 -10.016 -35.094 1 88.19 25 GLN B N 1
ATOM 2660 C CA . GLN B 1 25 ? 7.797 -10.609 -33.844 1 88.19 25 GLN B CA 1
ATOM 2661 C C . GLN B 1 25 ? 6.473 -11.352 -34 1 88.19 25 GLN B C 1
ATOM 2663 O O . GLN B 1 25 ? 6.277 -12.422 -33.438 1 88.19 25 GLN B O 1
ATOM 2668 N N . ALA B 1 26 ? 5.707 -10.805 -34.781 1 90.56 26 ALA B N 1
ATOM 2669 C CA . ALA B 1 26 ? 4.434 -11.469 -35.062 1 90.56 26 ALA B CA 1
ATOM 2670 C C . ALA B 1 26 ? 4.652 -12.797 -35.781 1 90.56 26 ALA B C 1
ATOM 2672 O O . ALA B 1 26 ? 4.008 -13.797 -35.469 1 90.56 26 ALA B O 1
ATOM 2673 N N . ALA B 1 27 ? 5.574 -12.812 -36.656 1 89 27 ALA B N 1
ATOM 2674 C CA . ALA B 1 27 ? 5.91 -14.031 -37.406 1 89 27 ALA B CA 1
ATOM 2675 C C . ALA B 1 27 ? 6.43 -15.109 -36.438 1 89 27 ALA B C 1
ATOM 2677 O O . ALA B 1 27 ? 6.039 -16.281 -36.562 1 89 27 ALA B O 1
ATOM 2678 N N . GLU B 1 28 ? 7.172 -14.68 -35.594 1 82.44 28 GLU B N 1
ATOM 2679 C CA . GLU B 1 28 ? 7.727 -15.602 -34.594 1 82.44 28 GLU B CA 1
ATOM 2680 C C . GLU B 1 28 ? 6.633 -16.203 -33.719 1 82.44 28 GLU B C 1
ATOM 2682 O O . GLU B 1 28 ? 6.613 -17.406 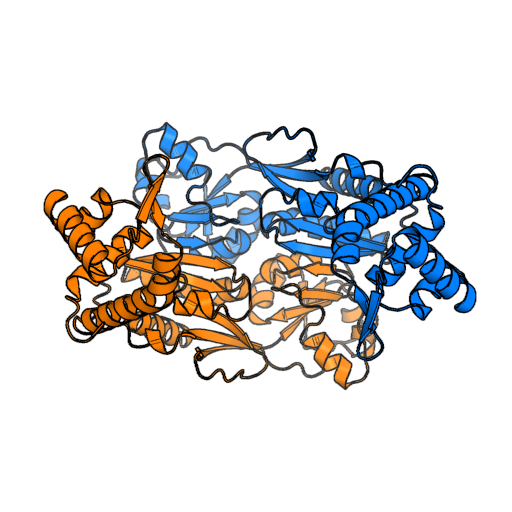-33.469 1 82.44 28 GLU B O 1
ATOM 2687 N N . LYS B 1 29 ? 5.742 -15.414 -33.406 1 81.31 29 LYS B N 1
ATOM 2688 C CA . LYS B 1 29 ? 4.66 -15.852 -32.5 1 81.31 29 LYS B CA 1
ATOM 2689 C C . LYS B 1 29 ? 3.701 -16.781 -33.25 1 81.31 29 LYS B C 1
ATOM 2691 O O . LYS B 1 29 ? 3.125 -17.688 -32.625 1 81.31 29 LYS B O 1
ATOM 2696 N N . LEU B 1 30 ? 3.645 -16.609 -34.5 1 81 30 LEU B N 1
ATOM 2697 C CA . LEU B 1 30 ? 2.717 -17.391 -35.312 1 81 30 LEU B CA 1
ATOM 2698 C C . LEU B 1 30 ? 3.42 -18.578 -35.969 1 81 30 LEU B C 1
ATOM 2700 O O . LEU B 1 30 ? 2.787 -19.375 -36.656 1 81 30 LEU B O 1
ATOM 2704 N N . ASN B 1 31 ? 4.75 -18.672 -35.656 1 79.62 31 ASN B N 1
ATOM 2705 C CA . ASN B 1 31 ? 5.566 -19.703 -36.281 1 79.62 31 ASN B CA 1
ATOM 2706 C C . ASN B 1 31 ? 5.453 -19.656 -37.781 1 79.62 31 ASN B C 1
ATOM 2708 O O . ASN B 1 31 ? 5.246 -20.688 -38.438 1 79.62 31 ASN B O 1
ATOM 2712 N N . LEU B 1 32 ? 5.523 -18.453 -38.25 1 81.75 32 LEU B N 1
ATOM 2713 C CA . LEU B 1 32 ? 5.551 -18.203 -39.688 1 81.75 32 LEU B CA 1
ATOM 2714 C C . LEU B 1 32 ? 6.867 -17.562 -40.094 1 81.75 32 LEU B C 1
ATOM 2716 O O . LEU B 1 32 ? 7.582 -17 -39.25 1 81.75 32 LEU B O 1
ATOM 2720 N N . SER B 1 33 ? 7.234 -17.828 -41.281 1 83.44 33 SER B N 1
ATOM 2721 C CA . SER B 1 33 ? 8.32 -17.031 -41.812 1 83.44 33 SER B CA 1
ATOM 2722 C C . SER B 1 33 ? 7.922 -15.562 -41.938 1 83.44 33 SER B C 1
ATOM 2724 O O . SER B 1 33 ? 6.738 -15.242 -42.062 1 83.44 33 SER B O 1
ATOM 2726 N N . GLN B 1 34 ? 8.891 -14.758 -41.844 1 87.75 34 GLN B N 1
ATOM 2727 C CA . GLN B 1 34 ? 8.641 -13.328 -41.969 1 87.75 34 GLN B CA 1
ATOM 2728 C C . GLN B 1 34 ? 7.965 -13.016 -43.312 1 87.75 34 GLN B C 1
ATOM 2730 O O . GLN B 1 34 ? 7.082 -12.156 -43.375 1 87.75 34 GLN B O 1
ATOM 2735 N N . SER B 1 35 ? 8.422 -13.672 -44.312 1 89.62 35 SER B N 1
ATOM 2736 C CA . SER B 1 35 ? 7.836 -13.477 -45.656 1 89.62 35 SER B CA 1
ATOM 2737 C C . SER B 1 35 ? 6.359 -13.867 -45.656 1 89.62 35 SER B C 1
ATOM 2739 O O . SER B 1 35 ? 5.527 -13.148 -46.219 1 89.62 35 SER B O 1
ATOM 2741 N N . ALA B 1 36 ? 6.035 -14.93 -45.031 1 84.44 36 ALA B N 1
ATOM 2742 C CA . ALA B 1 36 ? 4.66 -15.414 -44.969 1 84.44 36 ALA B CA 1
ATOM 2743 C C . ALA B 1 36 ? 3.781 -14.461 -44.156 1 84.44 36 ALA B C 1
ATOM 2745 O O . ALA B 1 36 ? 2.633 -14.203 -44.531 1 84.44 36 ALA B O 1
ATOM 2746 N N . CYS B 1 37 ? 4.324 -13.977 -43.156 1 90.12 37 CYS B N 1
ATOM 2747 C CA . CYS B 1 37 ? 3.6 -13.031 -42.312 1 90.12 37 CYS B CA 1
ATOM 2748 C C . CYS B 1 37 ? 3.332 -11.727 -43.062 1 90.12 37 CYS B C 1
ATOM 2750 O O . CYS B 1 37 ? 2.221 -11.195 -43 1 90.12 37 CYS B O 1
ATOM 2752 N N . SER B 1 38 ? 4.32 -11.289 -43.75 1 90.62 38 SER B N 1
ATOM 2753 C CA . SER B 1 38 ? 4.191 -10.078 -44.562 1 90.62 38 SER B CA 1
ATOM 2754 C C . SER B 1 38 ? 3.158 -10.258 -45.688 1 90.62 38 SER B C 1
ATOM 2756 O O . SER B 1 38 ? 2.373 -9.352 -45.969 1 90.62 38 SER B O 1
ATOM 2758 N N . HIS B 1 39 ? 3.223 -11.383 -46.188 1 89 39 HIS B N 1
ATOM 2759 C CA . HIS B 1 39 ? 2.26 -11.695 -47.25 1 89 39 HIS B CA 1
ATOM 2760 C C . HIS B 1 39 ? 0.837 -11.734 -46.688 1 89 39 HIS B C 1
ATOM 2762 O O . HIS B 1 39 ? -0.095 -11.25 -47.344 1 89 39 HIS B O 1
ATOM 2768 N N . SER B 1 40 ? 0.697 -12.336 -45.594 1 88.44 40 SER B N 1
ATOM 2769 C CA . SER B 1 40 ? -0.607 -12.383 -44.938 1 88.44 40 SER B CA 1
ATOM 2770 C C . SER B 1 40 ? -1.13 -10.984 -44.656 1 88.44 40 SER B C 1
ATOM 2772 O O . SER B 1 40 ? -2.316 -10.703 -44.844 1 88.44 40 SER B O 1
ATOM 2774 N N . LEU B 1 41 ? -0.247 -10.148 -44.219 1 91.56 41 LEU B N 1
ATOM 2775 C CA . LEU B 1 41 ? -0.625 -8.766 -43.969 1 91.56 41 LEU B CA 1
ATOM 2776 C C . LEU B 1 41 ? -1.055 -8.055 -45.25 1 91.56 41 LEU B C 1
ATOM 2778 O O . LEU B 1 41 ? -2.027 -7.301 -45.25 1 91.56 41 LEU B O 1
ATOM 2782 N N . SER B 1 42 ? -0.336 -8.344 -46.25 1 91.12 42 SER B N 1
ATOM 2783 C CA . SER B 1 42 ? -0.676 -7.773 -47.531 1 91.12 42 SER B CA 1
ATOM 2784 C C . SER B 1 42 ? -2.064 -8.211 -48 1 91.12 42 SER B C 1
ATOM 2786 O O . SER B 1 42 ? -2.838 -7.406 -48.5 1 91.12 42 SER B O 1
ATOM 2788 N N . ARG B 1 43 ? -2.344 -9.438 -47.75 1 86.12 43 ARG B N 1
ATOM 2789 C CA . ARG B 1 43 ? -3.654 -9.977 -48.125 1 86.12 43 ARG B CA 1
ATOM 2790 C C . ARG B 1 43 ? -4.754 -9.305 -47.312 1 86.12 43 ARG B C 1
ATOM 2792 O O . ARG B 1 43 ? -5.828 -8.992 -47.812 1 86.12 43 ARG B O 1
ATOM 2799 N N . LEU B 1 44 ? -4.477 -9.125 -46.125 1 87.5 44 LEU B N 1
ATOM 2800 C CA . LEU B 1 44 ? -5.438 -8.484 -45.219 1 87.5 44 LEU B CA 1
ATOM 2801 C C . LEU B 1 44 ? -5.676 -7.039 -45.625 1 87.5 44 LEU B C 1
ATOM 2803 O O . LEU B 1 44 ? -6.816 -6.57 -45.625 1 87.5 44 LEU B O 1
ATOM 2807 N N . ARG B 1 45 ? -4.617 -6.379 -45.938 1 89.94 45 ARG B N 1
ATOM 2808 C CA . ARG B 1 45 ? -4.695 -5.008 -46.438 1 89.94 45 ARG B CA 1
ATOM 2809 C C . ARG B 1 45 ? -5.586 -4.914 -47.656 1 89.94 45 ARG B C 1
ATOM 2811 O O . ARG B 1 45 ? -6.43 -4.02 -47.781 1 89.94 45 ARG B O 1
ATOM 2818 N N . GLU B 1 46 ? -5.352 -5.848 -48.531 1 87.19 46 GLU B N 1
ATOM 2819 C CA . GLU B 1 46 ? -6.113 -5.879 -49.781 1 87.19 46 GLU B CA 1
ATOM 2820 C C . GLU B 1 46 ? -7.594 -6.145 -49.531 1 87.19 46 GLU B C 1
ATOM 2822 O O . GLU B 1 46 ? -8.461 -5.512 -50.125 1 87.19 46 GLU B O 1
ATOM 2827 N N . ARG B 1 47 ? -7.758 -6.977 -48.688 1 82.25 47 ARG B N 1
ATOM 2828 C CA . ARG B 1 47 ? -9.133 -7.371 -48.375 1 82.25 47 ARG B CA 1
ATOM 2829 C C . ARG B 1 47 ? -9.891 -6.246 -47.688 1 82.25 47 ARG B C 1
ATOM 2831 O O . ARG B 1 47 ? -11.094 -6.074 -47.906 1 82.25 47 ARG B O 1
ATOM 2838 N N . LEU B 1 48 ? -9.219 -5.535 -46.906 1 85.56 48 LEU B N 1
ATOM 2839 C CA . LEU B 1 48 ? -9.875 -4.504 -46.125 1 85.56 48 LEU B CA 1
ATOM 2840 C C . LEU B 1 48 ? -9.688 -3.129 -46.75 1 85.56 48 LEU B C 1
ATOM 2842 O O . LEU B 1 48 ? -10.211 -2.131 -46.25 1 85.56 48 LEU B O 1
ATOM 2846 N N . ASN B 1 49 ? -8.977 -3.088 -47.812 1 86.19 49 ASN B N 1
ATOM 2847 C CA . ASN B 1 49 ? -8.695 -1.856 -48.531 1 86.19 49 ASN B CA 1
ATOM 2848 C C . ASN B 1 49 ? -8.172 -0.765 -47.594 1 86.19 49 ASN B C 1
ATOM 2850 O O . ASN B 1 49 ? -8.664 0.363 -47.625 1 86.19 49 ASN B O 1
ATOM 2854 N N . ASP B 1 50 ? -7.332 -1.153 -46.75 1 89 50 ASP B N 1
ATOM 2855 C CA . ASP B 1 50 ? -6.664 -0.27 -45.781 1 89 50 ASP B CA 1
ATOM 2856 C C . ASP B 1 50 ? -5.242 -0.751 -45.5 1 89 50 ASP B C 1
ATOM 2858 O O . ASP B 1 50 ? -4.984 -1.956 -45.469 1 89 50 ASP B O 1
ATOM 2862 N N . GLU B 1 51 ? -4.34 0.121 -45.219 1 91.88 51 GLU B N 1
ATOM 2863 C CA . GLU B 1 51 ? -2.955 -0.221 -44.906 1 91.88 51 GLU B CA 1
ATOM 2864 C C . GLU B 1 51 ? -2.855 -0.916 -43.562 1 91.88 51 GLU B C 1
ATOM 2866 O O . GLU B 1 51 ? -1.935 -1.7 -43.312 1 91.88 51 GLU B O 1
ATOM 2871 N N . LEU B 1 52 ? -3.758 -0.752 -42.625 1 91.94 52 LEU B N 1
ATOM 2872 C CA . LEU B 1 52 ? -3.916 -1.305 -41.312 1 91.94 52 LEU B CA 1
ATOM 2873 C C . LEU B 1 52 ? -2.77 -0.873 -40.406 1 91.94 52 LEU B C 1
ATOM 2875 O O . LEU B 1 52 ? -2.998 -0.351 -39.312 1 91.94 52 LEU B O 1
ATOM 2879 N N . PHE B 1 53 ? -1.469 -0.978 -40.938 1 93.44 53 PHE B N 1
ATOM 2880 C CA . PHE B 1 53 ? -0.291 -0.596 -40.156 1 93.44 53 PHE B CA 1
ATOM 2881 C C . PHE B 1 53 ? 0.691 0.186 -41.031 1 93.44 53 PHE B C 1
ATOM 2883 O O . PHE B 1 53 ? 0.905 -0.152 -42.188 1 93.44 53 PHE B O 1
ATOM 2890 N N . ILE B 1 54 ? 1.162 1.314 -40.469 1 90.81 54 ILE B N 1
ATOM 2891 C CA . ILE B 1 54 ? 2.176 2.121 -41.156 1 90.81 54 ILE B CA 1
ATOM 2892 C C . ILE B 1 54 ? 3.477 2.084 -40.344 1 90.81 54 ILE B C 1
ATOM 2894 O O . ILE B 1 54 ? 3.457 2.125 -39.125 1 90.81 54 ILE B O 1
ATOM 2898 N N . ARG B 1 55 ? 4.578 1.917 -41.031 1 85.25 55 ARG B N 1
ATOM 2899 C CA . ARG B 1 55 ? 5.887 1.841 -40.375 1 85.25 55 ARG B CA 1
ATOM 2900 C C . ARG B 1 55 ? 6.398 3.229 -40.031 1 85.25 55 ARG B C 1
ATOM 2902 O O . ARG B 1 55 ? 6.562 4.086 -40.875 1 85.25 55 ARG B O 1
ATOM 2909 N N . ILE B 1 56 ? 6.461 3.453 -38.75 1 83.31 56 ILE B N 1
ATOM 2910 C CA . ILE B 1 56 ? 7.023 4.695 -38.25 1 83.31 56 ILE B CA 1
ATOM 2911 C C . ILE B 1 56 ? 8.148 4.387 -37.25 1 83.31 56 ILE B C 1
ATOM 2913 O O . ILE B 1 56 ? 7.926 3.754 -36.219 1 83.31 56 ILE B O 1
ATOM 2917 N N . SER B 1 57 ? 9.352 4.824 -37.562 1 82.06 57 SER B N 1
ATOM 2918 C CA . SER B 1 57 ? 10.523 4.656 -36.688 1 82.06 57 SER B CA 1
ATOM 2919 C C . SER B 1 57 ? 10.742 3.191 -36.344 1 82.06 57 SER B C 1
ATOM 2921 O O . SER B 1 57 ? 10.992 2.855 -35.188 1 82.06 57 SER B O 1
ATOM 2923 N N . GLY B 1 58 ? 10.516 2.338 -37.344 1 80.19 58 GLY B N 1
ATOM 2924 C CA . GLY B 1 58 ? 10.789 0.92 -37.188 1 80.19 58 GLY B CA 1
ATOM 2925 C C . GLY B 1 58 ? 9.648 0.163 -36.531 1 80.19 58 GLY B C 1
ATOM 2926 O O . GLY B 1 58 ? 9.727 -1.055 -36.344 1 80.19 58 GLY B O 1
ATOM 2927 N N . ARG B 1 59 ? 8.562 0.929 -36.219 1 84.44 59 ARG B N 1
ATOM 2928 C CA . ARG B 1 59 ? 7.418 0.277 -35.594 1 84.44 59 ARG B CA 1
ATOM 2929 C C . ARG B 1 59 ? 6.199 0.321 -36.5 1 84.44 59 ARG B C 1
ATOM 2931 O O . ARG B 1 59 ? 6.016 1.276 -37.25 1 84.44 59 ARG B O 1
ATOM 2938 N N . MET B 1 60 ? 5.477 -0.81 -36.344 1 88.25 60 MET B N 1
ATOM 2939 C CA . MET B 1 60 ? 4.215 -0.859 -37.094 1 88.25 60 MET B CA 1
ATOM 2940 C C . MET B 1 60 ? 3.1 -0.185 -36.281 1 88.25 60 MET B C 1
ATOM 2942 O O . MET B 1 60 ? 2.631 -0.728 -35.281 1 88.25 60 MET B O 1
ATOM 2946 N N . ILE B 1 61 ? 2.65 0.981 -36.781 1 90 61 ILE B N 1
ATOM 2947 C CA . ILE B 1 61 ? 1.636 1.758 -36.062 1 90 61 ILE B CA 1
ATOM 2948 C C . ILE B 1 61 ? 0.279 1.561 -36.75 1 90 61 ILE B C 1
ATOM 2950 O O . ILE B 1 61 ? 0.168 1.642 -37.969 1 90 61 ILE B O 1
ATOM 2954 N N . PRO B 1 62 ? -0.735 1.253 -35.938 1 92 62 PRO B N 1
ATOM 2955 C CA . PRO B 1 62 ? -2.059 1.011 -36.531 1 92 62 PRO B CA 1
ATOM 2956 C C . PRO B 1 62 ? -2.695 2.279 -37.094 1 92 62 PRO B C 1
ATOM 2958 O O . PRO B 1 62 ? -2.527 3.363 -36.531 1 92 62 PRO B O 1
ATOM 2961 N N . THR B 1 63 ? -3.408 2.113 -38.219 1 90.12 63 THR B N 1
ATOM 2962 C CA . THR B 1 63 ? -4.246 3.178 -38.75 1 90.12 63 THR B CA 1
ATOM 2963 C C . THR B 1 63 ? -5.512 3.344 -37.938 1 90.12 63 THR B C 1
ATOM 2965 O O . THR B 1 63 ? -5.758 2.566 -37 1 90.12 63 THR B O 1
ATOM 2968 N N . GLN B 1 64 ? -6.254 4.336 -38.281 1 86.56 64 GLN B N 1
ATOM 2969 C CA . GLN B 1 64 ? -7.523 4.547 -37.562 1 86.56 64 GLN B CA 1
ATOM 2970 C C . GLN B 1 64 ? -8.469 3.363 -37.781 1 86.56 64 GLN B C 1
ATOM 2972 O O . GLN B 1 64 ? -9.141 2.93 -36.844 1 86.56 64 GLN B O 1
ATOM 2977 N N . GLN B 1 65 ? -8.461 2.91 -38.938 1 85.81 65 GLN B N 1
ATOM 2978 C CA . GLN B 1 65 ? -9.297 1.756 -39.25 1 85.81 65 GLN B CA 1
ATOM 2979 C C . GLN B 1 65 ? -8.82 0.515 -38.5 1 85.81 65 GLN B C 1
ATOM 2981 O O . GLN B 1 65 ? -9.633 -0.285 -38.031 1 85.81 65 GLN B O 1
ATOM 2986 N N . ALA B 1 66 ? -7.547 0.344 -38.375 1 89.5 66 ALA B N 1
ATOM 2987 C CA . ALA B 1 66 ? -6.973 -0.778 -37.625 1 89.5 66 ALA B CA 1
ATOM 2988 C C . ALA B 1 66 ? -7.34 -0.702 -36.156 1 89.5 66 ALA B C 1
ATOM 2990 O O . ALA B 1 66 ? -7.621 -1.724 -35.531 1 89.5 66 ALA B O 1
ATOM 2991 N N . GLU B 1 67 ? -7.398 0.454 -35.688 1 87.88 67 GLU B N 1
ATOM 2992 C CA . GLU B 1 67 ? -7.785 0.654 -34.281 1 87.88 67 GLU B CA 1
ATOM 2993 C C . GLU B 1 67 ? -9.234 0.241 -34.062 1 87.88 67 GLU B C 1
ATOM 2995 O O . GLU B 1 67 ? -9.547 -0.4 -33.031 1 87.88 67 GLU B O 1
ATOM 3000 N N . LEU B 1 68 ? -10 0.619 -35 1 82.69 68 LEU B N 1
ATOM 3001 C CA . LEU B 1 68 ? -11.406 0.255 -34.906 1 82.69 68 LEU B CA 1
ATOM 3002 C C . LEU B 1 68 ? -11.586 -1.257 -35 1 82.69 68 LEU B C 1
ATOM 3004 O O . LEU B 1 68 ? -12.367 -1.844 -34.281 1 82.69 68 LEU B O 1
ATOM 3008 N N . LEU B 1 69 ? -10.867 -1.836 -35.875 1 85.25 69 LEU B N 1
ATOM 3009 C CA . LEU B 1 69 ? -10.914 -3.285 -36.062 1 85.25 69 LEU B CA 1
ATOM 3010 C C . LEU B 1 69 ? -10.406 -3.99 -34.812 1 85.25 69 LEU B C 1
ATOM 3012 O O . LEU B 1 69 ? -10.945 -5.027 -34.406 1 85.25 69 LEU B O 1
ATOM 3016 N N . ALA B 1 70 ? -9.391 -3.422 -34.219 1 85.56 70 ALA B N 1
ATOM 3017 C CA . ALA B 1 70 ? -8.766 -4.004 -33.031 1 85.56 70 ALA B CA 1
ATOM 3018 C C . ALA B 1 70 ? -9.766 -4.109 -31.891 1 85.56 70 ALA B C 1
ATOM 3020 O O . ALA B 1 70 ? -9.734 -5.066 -31.109 1 85.56 70 ALA B O 1
ATOM 3021 N N . GLU B 1 71 ? -10.648 -3.283 -31.875 1 80.81 71 GLU B N 1
ATOM 3022 C CA . GLU B 1 71 ? -11.625 -3.244 -30.781 1 80.81 71 GLU B CA 1
ATOM 3023 C C . GLU B 1 71 ? -12.484 -4.508 -30.781 1 80.81 71 GLU B C 1
ATOM 3025 O O . GLU B 1 71 ? -12.906 -4.965 -29.719 1 80.81 71 GLU B O 1
ATOM 3030 N N . SER B 1 72 ? -12.672 -4.984 -31.969 1 77.62 72 SER B N 1
ATOM 3031 C CA . SER B 1 72 ? -13.508 -6.176 -32.062 1 77.62 72 SER B CA 1
ATOM 3032 C C . SER B 1 72 ? -12.664 -7.434 -32.219 1 77.62 72 SER B C 1
ATOM 3034 O O . SER B 1 72 ? -12.977 -8.477 -31.625 1 77.62 72 SER B O 1
ATOM 3036 N N . VAL B 1 73 ? -11.578 -7.332 -32.938 1 77.94 73 VAL B N 1
ATOM 3037 C CA . VAL B 1 73 ? -10.789 -8.5 -33.312 1 77.94 73 VAL B CA 1
ATOM 3038 C C . VAL B 1 73 ? -9.992 -8.984 -32.094 1 77.94 73 VAL B C 1
ATOM 3040 O O . VAL B 1 73 ? -9.906 -10.195 -31.844 1 77.94 73 VAL B O 1
ATOM 3043 N N . LEU B 1 74 ? -9.453 -8.039 -31.391 1 79.12 74 LEU B N 1
ATOM 3044 C CA . LEU B 1 74 ? -8.578 -8.43 -30.297 1 79.12 74 LEU B CA 1
ATOM 3045 C C . LEU B 1 74 ? -9.344 -9.219 -29.234 1 79.12 74 LEU B C 1
ATOM 3047 O O . LEU B 1 74 ? -8.969 -10.344 -28.906 1 79.12 74 LEU B O 1
ATOM 3051 N N . PRO B 1 75 ? -10.508 -8.797 -28.844 1 73.19 75 PRO B N 1
ATOM 3052 C CA . PRO B 1 75 ? -11.258 -9.609 -27.875 1 73.19 75 PRO B CA 1
ATOM 3053 C C . PRO B 1 75 ? -11.742 -10.93 -28.469 1 73.19 75 PRO B C 1
ATOM 3055 O O . PRO B 1 75 ? -11.789 -11.945 -27.766 1 73.19 75 PRO B O 1
ATOM 3058 N N . ALA B 1 76 ? -12.062 -10.977 -29.703 1 69.12 76 ALA B N 1
ATOM 3059 C CA . ALA B 1 76 ? -12.539 -12.195 -30.359 1 69.12 76 ALA B CA 1
ATOM 3060 C C . ALA B 1 76 ? -11.438 -13.25 -30.422 1 69.12 76 ALA B C 1
ATOM 3062 O O . ALA B 1 76 ? -11.688 -14.422 -30.125 1 69.12 76 ALA B O 1
ATOM 3063 N N . ILE B 1 77 ? -10.297 -12.828 -30.734 1 70.38 77 ILE B N 1
ATOM 3064 C CA . ILE B 1 77 ? -9.188 -13.773 -30.812 1 70.38 77 ILE B CA 1
ATOM 3065 C C . ILE B 1 77 ? -8.789 -14.219 -29.406 1 70.38 77 ILE B C 1
ATOM 3067 O O . ILE B 1 77 ? -8.523 -15.406 -29.172 1 70.38 77 ILE B O 1
ATOM 3071 N N . ASP B 1 78 ? -8.852 -13.312 -28.547 1 68.94 78 ASP B N 1
ATOM 3072 C CA . ASP B 1 78 ? -8.586 -13.664 -27.156 1 68.94 78 ASP B CA 1
ATOM 3073 C C . ASP B 1 78 ? -9.578 -14.703 -26.656 1 68.94 78 ASP B C 1
ATOM 3075 O O . ASP B 1 78 ? -9.203 -15.648 -25.953 1 68.94 78 ASP B O 1
ATOM 3079 N N . LEU B 1 79 ? -10.766 -14.5 -27.078 1 61.44 79 LEU B N 1
ATOM 3080 C CA . LEU B 1 79 ? -11.82 -15.438 -26.719 1 61.44 79 LEU B CA 1
ATOM 3081 C C . LEU B 1 79 ? -11.594 -16.781 -27.391 1 61.44 79 LEU B C 1
ATOM 3083 O O . LEU B 1 79 ? -11.789 -17.828 -26.766 1 61.44 79 LEU B O 1
ATOM 3087 N N . LEU B 1 80 ? -11.211 -16.797 -28.609 1 59.81 80 LEU B N 1
ATOM 3088 C CA . LEU B 1 80 ? -10.914 -18.031 -29.344 1 59.81 80 LEU B CA 1
ATOM 3089 C C . LEU B 1 80 ? -9.742 -18.766 -28.703 1 59.81 80 LEU B C 1
ATOM 3091 O O . LEU B 1 80 ? -9.781 -19.984 -28.547 1 59.81 80 LEU B O 1
ATOM 3095 N N . TYR B 1 81 ? -8.75 -17.969 -28.453 1 56.72 81 TYR B N 1
ATOM 3096 C CA . TYR B 1 81 ? -7.594 -18.594 -27.812 1 56.72 81 TYR B CA 1
ATOM 3097 C C . TYR B 1 81 ? -7.953 -19.141 -26.438 1 56.72 81 TYR B C 1
ATOM 3099 O O . TYR B 1 81 ? -7.488 -20.219 -26.062 1 56.72 81 TYR B O 1
ATOM 3107 N N . SER B 1 82 ? -8.727 -18.375 -25.812 1 57.12 82 SER B N 1
ATOM 3108 C CA . SER B 1 82 ? -9.195 -18.844 -24.516 1 57.12 82 SER B CA 1
ATOM 3109 C C . SER B 1 82 ? -10.016 -20.125 -24.641 1 57.12 82 SER B C 1
ATOM 3111 O O . SER B 1 82 ? -9.906 -21.031 -23.812 1 57.12 82 SER B O 1
ATOM 3113 N N . GLY B 1 83 ? -10.812 -20.141 -25.688 1 52.84 83 GLY B N 1
ATOM 3114 C CA . GLY B 1 83 ? -11.594 -21.328 -25.969 1 52.84 83 GLY B CA 1
ATOM 3115 C C . GLY B 1 83 ? -10.742 -22.531 -26.375 1 52.84 83 GLY B C 1
ATOM 3116 O O . GLY B 1 83 ? -11.047 -23.656 -26 1 52.84 83 GLY B O 1
ATOM 3117 N N . LEU B 1 84 ? -9.891 -22.25 -27.25 1 49.72 84 LEU B N 1
ATOM 3118 C CA . LEU B 1 84 ? -9 -23.328 -27.656 1 49.72 84 LEU B CA 1
ATOM 3119 C C . LEU B 1 84 ? -8.133 -23.781 -26.484 1 49.72 84 LEU B C 1
ATOM 3121 O O . LEU B 1 84 ? -7.797 -24.969 -26.375 1 49.72 84 LEU B O 1
ATOM 3125 N N . LYS B 1 85 ? -7.621 -22.812 -25.797 1 49.09 85 LYS B N 1
ATOM 3126 C CA . LYS B 1 85 ? -6.859 -23.125 -24.578 1 49.09 85 LYS B CA 1
ATOM 3127 C C . LYS B 1 85 ? -7.699 -23.922 -23.594 1 49.09 85 LYS B C 1
ATOM 3129 O O . LYS B 1 85 ? -7.164 -24.75 -22.844 1 49.09 85 LYS B O 1
ATOM 3134 N N . SER B 1 86 ? -9 -23.609 -23.672 1 50.88 86 SER B N 1
ATOM 3135 C CA . SER B 1 86 ? -9.891 -24.344 -22.781 1 50.88 86 SER B CA 1
ATOM 3136 C C . SER B 1 86 ? -9.805 -25.844 -23.016 1 50.88 86 SER B C 1
ATOM 3138 O O . SER B 1 86 ? -10.133 -26.641 -22.125 1 50.88 86 SER B O 1
ATOM 3140 N N . ALA B 1 87 ? -9.367 -26.219 -24.203 1 54.06 87 ALA B N 1
ATOM 3141 C CA . ALA B 1 87 ? -9.445 -27.656 -24.469 1 54.06 87 ALA B CA 1
ATOM 3142 C C . ALA B 1 87 ? -8.344 -28.406 -23.734 1 54.06 87 ALA B C 1
ATOM 3144 O O . ALA B 1 87 ? -8.508 -29.578 -23.391 1 54.06 87 ALA B O 1
ATOM 3145 N N . THR B 1 88 ? -7.207 -27.797 -23.547 1 59.28 88 THR B N 1
ATOM 3146 C CA . THR B 1 88 ? -6.203 -28.578 -22.828 1 59.28 88 THR B CA 1
ATOM 3147 C C . THR B 1 88 ? -6.227 -28.25 -21.344 1 59.28 88 THR B C 1
ATOM 3149 O O . THR B 1 88 ? -6.23 -27.078 -20.969 1 59.28 88 THR B O 1
ATOM 3152 N N . PRO B 1 89 ? -6.562 -29.266 -20.531 1 72.25 89 PRO B N 1
ATOM 3153 C CA . PRO B 1 89 ? -6.559 -29.031 -19.078 1 72.25 89 PRO B CA 1
ATOM 3154 C C . PRO B 1 89 ? -5.273 -28.375 -18.594 1 72.25 89 PRO B C 1
ATOM 3156 O O . PRO B 1 89 ? -4.199 -28.625 -19.141 1 72.25 89 PRO B O 1
ATOM 3159 N N . PHE B 1 90 ? -5.332 -27.312 -17.828 1 87.06 90 PHE B N 1
ATOM 3160 C CA . PHE B 1 90 ? -4.184 -26.656 -17.219 1 87.06 90 PHE B CA 1
ATOM 3161 C C . PHE B 1 90 ? -3.516 -27.578 -16.203 1 87.06 90 PHE B C 1
ATOM 3163 O O . PHE B 1 90 ? -4.172 -28.094 -15.289 1 87.06 90 PHE B O 1
ATOM 3170 N N . ASP B 1 91 ? -2.295 -27.906 -16.484 1 86.94 91 ASP B N 1
ATOM 3171 C CA . ASP B 1 91 ? -1.487 -28.641 -15.523 1 86.94 91 ASP B CA 1
ATOM 3172 C C . ASP B 1 91 ? -0.459 -27.734 -14.852 1 86.94 91 ASP B C 1
ATOM 3174 O O . ASP B 1 91 ? 0.534 -27.344 -15.477 1 86.94 91 ASP B O 1
ATOM 3178 N N . PRO B 1 92 ? -0.701 -27.375 -13.57 1 91.31 92 PRO B N 1
ATOM 3179 C CA . PRO B 1 92 ? 0.193 -26.438 -12.898 1 91.31 92 PRO B CA 1
ATOM 3180 C C . PRO B 1 92 ? 1.602 -26.984 -12.711 1 91.31 92 PRO B C 1
ATOM 3182 O O . PRO B 1 92 ? 2.535 -26.234 -12.422 1 91.31 92 PRO B O 1
ATOM 3185 N N . SER B 1 93 ? 1.741 -28.266 -12.844 1 90.06 93 SER B N 1
ATOM 3186 C CA . SER B 1 93 ? 3.027 -28.891 -12.555 1 90.06 93 SER B CA 1
ATOM 3187 C C . SER B 1 93 ? 3.938 -28.875 -13.781 1 90.06 93 SER B C 1
ATOM 3189 O O . SER B 1 93 ? 5.137 -29.125 -13.672 1 90.06 93 SER B O 1
ATOM 3191 N N . VAL B 1 94 ? 3.332 -28.578 -14.875 1 86.81 94 VAL B N 1
ATOM 3192 C CA . VAL B 1 94 ? 4.098 -28.656 -16.109 1 86.81 94 VAL B CA 1
ATOM 3193 C C . VAL B 1 94 ? 4.348 -27.25 -16.656 1 86.81 94 VAL B C 1
ATOM 3195 O O . VAL B 1 94 ? 3.41 -26.484 -16.859 1 86.81 94 VAL B O 1
ATOM 3198 N N . GLY B 1 95 ? 5.672 -26.969 -16.812 1 88.75 95 GLY B N 1
ATOM 3199 C CA . GLY B 1 95 ? 6.016 -25.672 -17.375 1 88.75 95 GLY B CA 1
ATOM 3200 C C . GLY B 1 95 ? 6.113 -24.578 -16.328 1 88.75 95 GLY B C 1
ATOM 3201 O O . GLY B 1 95 ? 6.043 -24.844 -15.133 1 88.75 95 GLY B O 1
ATOM 3202 N N . LYS B 1 96 ? 6.414 -23.391 -16.938 1 90.25 96 LYS B N 1
ATOM 3203 C CA . LYS B 1 96 ? 6.469 -22.203 -16.078 1 90.25 96 LYS B CA 1
ATOM 3204 C C . LYS B 1 96 ? 5.191 -21.375 -16.203 1 90.25 96 LYS B C 1
ATOM 3206 O O . LYS B 1 96 ? 4.672 -21.188 -17.312 1 90.25 96 LYS B O 1
ATOM 3211 N N . HIS B 1 97 ? 4.664 -21.047 -15.07 1 92.81 97 HIS B N 1
ATOM 3212 C CA . HIS B 1 97 ? 3.422 -20.281 -15.055 1 92.81 97 HIS B CA 1
ATOM 3213 C C . HIS B 1 97 ? 3.574 -19 -14.242 1 92.81 97 HIS B C 1
ATOM 3215 O O . HIS B 1 97 ? 4.344 -18.953 -13.273 1 92.81 97 HIS B O 1
ATOM 3221 N N . HIS B 1 98 ? 2.775 -17.953 -14.695 1 95.81 98 HIS B N 1
ATOM 3222 C CA . HIS B 1 98 ? 2.793 -16.656 -14.039 1 95.81 98 HIS B CA 1
ATOM 3223 C C . HIS B 1 98 ? 1.378 -16.156 -13.766 1 95.81 98 HIS B C 1
ATOM 3225 O O . HIS B 1 98 ? 0.526 -16.188 -14.656 1 95.81 98 HIS B O 1
ATOM 3231 N N . PHE B 1 99 ? 1.128 -15.789 -12.562 1 97.5 99 PHE B N 1
ATOM 3232 C CA . PHE B 1 99 ? -0.174 -15.242 -12.195 1 97.5 99 PHE B CA 1
ATOM 3233 C C . PHE B 1 99 ? -0.04 -13.812 -11.688 1 97.5 99 PHE B C 1
ATOM 3235 O O . PHE B 1 99 ? 0.966 -13.461 -11.07 1 97.5 99 PHE B O 1
ATOM 3242 N N . VAL B 1 100 ? -1.059 -13.039 -11.953 1 97.31 100 VAL B N 1
ATOM 3243 C CA . VAL B 1 100 ? -1.145 -11.672 -11.438 1 97.31 100 VAL B CA 1
ATOM 3244 C C . VAL B 1 100 ? -2.398 -11.516 -10.578 1 97.31 100 VAL B C 1
ATOM 3246 O O . VAL B 1 100 ? -3.514 -11.742 -11.055 1 97.31 100 VAL B O 1
ATOM 3249 N N . ILE B 1 101 ? -2.158 -11.172 -9.367 1 97.5 101 ILE B N 1
ATOM 3250 C CA . ILE B 1 101 ? -3.234 -10.938 -8.414 1 97.5 101 ILE B CA 1
ATOM 3251 C C . ILE B 1 101 ? -3.209 -9.477 -7.953 1 97.5 101 ILE B C 1
ATOM 3253 O O . ILE B 1 101 ? -2.139 -8.922 -7.695 1 97.5 101 ILE B O 1
ATOM 3257 N N . SER B 1 102 ? -4.387 -8.859 -7.875 1 96.25 102 SER B N 1
ATOM 3258 C CA . SER B 1 102 ? -4.438 -7.48 -7.402 1 96.25 102 SER B CA 1
ATOM 3259 C C . SER B 1 102 ? -5.207 -7.379 -6.09 1 96.25 102 SER B C 1
ATOM 3261 O O . SER B 1 102 ? -6.035 -8.234 -5.781 1 96.25 102 SER B O 1
ATOM 3263 N N . GLY B 1 103 ? -4.906 -6.328 -5.355 1 94.62 103 GLY B N 1
ATOM 3264 C CA . GLY B 1 103 ? -5.586 -6.059 -4.098 1 94.62 103 GLY B CA 1
ATOM 3265 C C . GLY B 1 103 ? -5.016 -4.871 -3.35 1 94.62 103 GLY B C 1
ATOM 3266 O O . GLY B 1 103 ? -4.605 -3.883 -3.965 1 94.62 103 GLY B O 1
ATOM 3267 N N . TYR B 1 104 ? -5.191 -4.887 -2.062 1 91.38 104 TYR B N 1
ATOM 3268 C CA . TYR B 1 104 ? -4.621 -3.898 -1.156 1 91.38 104 TYR B CA 1
ATOM 3269 C C . TYR B 1 104 ? -3.795 -4.566 -0.065 1 91.38 104 TYR B C 1
ATOM 3271 O O . TYR B 1 104 ? -3.701 -5.797 -0.015 1 91.38 104 TYR B O 1
ATOM 3279 N N . ASP B 1 105 ? -3.092 -3.867 0.715 1 91.94 105 ASP B N 1
ATOM 3280 C CA . ASP B 1 105 ? -2.045 -4.414 1.572 1 91.94 105 ASP B CA 1
ATOM 3281 C C . ASP B 1 105 ? -2.615 -5.453 2.539 1 91.94 105 ASP B C 1
ATOM 3283 O O . ASP B 1 105 ? -2.021 -6.512 2.738 1 91.94 105 ASP B O 1
ATOM 3287 N N . PHE B 1 106 ? -3.77 -5.211 3.104 1 94.69 106 PHE B N 1
ATOM 3288 C CA . PHE B 1 106 ? -4.348 -6.152 4.051 1 94.69 106 PHE B CA 1
ATOM 3289 C C . PHE B 1 106 ? -4.781 -7.434 3.346 1 94.69 106 PHE B C 1
ATOM 3291 O O . PHE B 1 106 ? -4.637 -8.531 3.895 1 94.69 106 PHE B O 1
ATOM 3298 N N . SER B 1 107 ? -5.359 -7.281 2.162 1 94.25 107 SER B N 1
ATOM 3299 C CA . SER B 1 107 ? -5.723 -8.477 1.411 1 94.25 107 SER B CA 1
ATOM 3300 C C . SER B 1 107 ? -4.492 -9.32 1.086 1 94.25 107 SER B C 1
ATOM 3302 O O . SER B 1 107 ? -4.555 -10.547 1.11 1 94.25 107 SER B O 1
ATOM 3304 N N . ALA B 1 108 ? -3.426 -8.656 0.737 1 94.06 108 ALA B N 1
ATOM 3305 C CA . ALA B 1 108 ? -2.168 -9.367 0.507 1 94.06 108 ALA B CA 1
ATOM 3306 C C . ALA B 1 108 ? -1.707 -10.094 1.768 1 94.06 108 ALA B C 1
ATOM 3308 O O . ALA B 1 108 ? -1.292 -11.25 1.708 1 94.06 108 ALA B O 1
ATOM 3309 N N . TRP B 1 109 ? -1.779 -9.375 2.816 1 94.94 109 TRP B N 1
ATOM 3310 C CA . TRP B 1 109 ? -1.401 -9.945 4.105 1 94.94 109 TRP B CA 1
ATOM 3311 C C . TRP B 1 109 ? -2.209 -11.203 4.398 1 94.94 109 TRP B C 1
ATOM 3313 O O . TRP B 1 109 ? -1.679 -12.172 4.949 1 94.94 109 TRP B O 1
ATOM 3323 N N . CYS B 1 110 ? -3.424 -11.242 4.031 1 94.81 110 CYS B N 1
ATOM 3324 C CA . CYS B 1 110 ? -4.309 -12.367 4.312 1 94.81 110 CYS B CA 1
ATOM 3325 C C . CYS B 1 110 ? -4.008 -13.539 3.385 1 94.81 110 CYS B C 1
ATOM 3327 O O . CYS B 1 110 ? -3.92 -14.688 3.834 1 94.81 110 CYS B O 1
ATOM 3329 N N . LEU B 1 111 ? -3.795 -13.281 2.18 1 95.75 111 LEU B N 1
ATOM 3330 C CA . LEU B 1 111 ? -3.811 -14.336 1.166 1 95.75 111 LEU B CA 1
ATOM 3331 C C . LEU B 1 111 ? -2.396 -14.82 0.861 1 95.75 111 LEU B C 1
ATOM 3333 O O . LEU B 1 111 ? -2.16 -16.016 0.744 1 95.75 111 LEU B O 1
ATOM 3337 N N . MET B 1 112 ? -1.513 -13.961 0.719 1 96.5 112 MET B N 1
ATOM 3338 C CA . MET B 1 112 ? -0.241 -14.227 0.054 1 96.5 112 MET B CA 1
ATOM 3339 C C . MET B 1 112 ? 0.605 -15.195 0.874 1 96.5 112 MET B C 1
ATOM 3341 O O . MET B 1 112 ? 1.307 -16.047 0.315 1 96.5 112 MET B O 1
ATOM 3345 N N . PRO B 1 113 ? 0.575 -15.094 2.217 1 96.31 113 PRO B N 1
ATOM 3346 C CA . PRO B 1 113 ? 1.351 -16.078 2.977 1 96.31 113 PRO B CA 1
ATOM 3347 C C . PRO B 1 113 ? 0.912 -17.516 2.703 1 96.31 113 PRO B C 1
ATOM 3349 O O . PRO B 1 113 ? 1.754 -18.391 2.51 1 96.31 113 PRO B O 1
ATOM 3352 N N . LYS B 1 114 ? -0.348 -17.688 2.646 1 96.19 114 LYS B N 1
ATOM 3353 C CA . LYS B 1 114 ? -0.889 -19.016 2.379 1 96.19 114 LYS B CA 1
ATOM 3354 C C . LYS B 1 114 ? -0.566 -19.469 0.958 1 96.19 114 LYS B C 1
ATOM 3356 O O . LYS B 1 114 ? -0.135 -20.609 0.742 1 96.19 114 LYS B O 1
ATOM 3361 N N . LEU B 1 115 ? -0.755 -18.578 0.064 1 97.19 115 LEU B N 1
ATOM 3362 C CA . LEU B 1 115 ? -0.496 -18.891 -1.337 1 97.19 115 LEU B CA 1
ATOM 3363 C C . LEU B 1 115 ? 0.982 -19.188 -1.563 1 97.19 115 LEU B C 1
ATOM 3365 O O . LEU B 1 115 ? 1.33 -20.172 -2.207 1 97.19 115 LEU B O 1
ATOM 3369 N N . THR B 1 116 ? 1.801 -18.375 -1.026 1 97.5 116 THR B N 1
ATOM 3370 C CA . THR B 1 116 ? 3.24 -18.531 -1.201 1 97.5 116 THR B CA 1
ATOM 3371 C C . THR B 1 116 ? 3.721 -19.844 -0.609 1 97.5 116 THR B C 1
ATOM 3373 O O . THR B 1 116 ? 4.488 -20.578 -1.242 1 97.5 116 THR B O 1
ATOM 3376 N N . GLY B 1 117 ? 3.275 -20.109 0.597 1 96.06 117 GLY B N 1
ATOM 3377 C CA . GLY B 1 117 ? 3.643 -21.375 1.213 1 96.06 117 GLY B CA 1
ATOM 3378 C C . GLY B 1 117 ? 3.244 -22.578 0.383 1 96.06 117 GLY B C 1
ATOM 3379 O O . GLY B 1 117 ? 4.023 -23.531 0.234 1 96.06 117 GLY B O 1
ATOM 3380 N N . HIS B 1 118 ? 2.057 -22.547 -0.13 1 96.06 118 HIS B N 1
ATOM 3381 C CA . HIS B 1 118 ? 1.544 -23.641 -0.943 1 96.06 118 HIS B CA 1
ATOM 3382 C C . HIS B 1 118 ? 2.344 -23.781 -2.232 1 96.06 118 HIS B C 1
ATOM 3384 O O . HIS B 1 118 ? 2.732 -24.906 -2.6 1 96.06 118 HIS B O 1
ATOM 3390 N N . LEU B 1 119 ? 2.596 -22.703 -2.906 1 96.69 119 LEU B N 1
ATOM 3391 C CA . LEU B 1 119 ? 3.32 -22.734 -4.172 1 96.69 119 LEU B CA 1
ATOM 3392 C C . LEU B 1 119 ? 4.762 -23.188 -3.963 1 96.69 119 LEU B C 1
ATOM 3394 O O . LEU B 1 119 ? 5.305 -23.938 -4.773 1 96.69 119 LEU B O 1
ATOM 3398 N N . ALA B 1 120 ? 5.352 -22.688 -2.928 1 95.56 120 ALA B N 1
ATOM 3399 C CA . ALA B 1 120 ? 6.727 -23.078 -2.625 1 95.56 120 ALA B CA 1
ATOM 3400 C C . ALA B 1 120 ? 6.848 -24.578 -2.439 1 95.56 120 ALA B C 1
ATOM 3402 O O . ALA B 1 120 ? 7.84 -25.188 -2.852 1 95.56 120 ALA B O 1
ATOM 3403 N N . LYS B 1 121 ? 5.871 -25.203 -1.873 1 94.56 121 LYS B N 1
ATOM 3404 C CA . LYS B 1 121 ? 5.902 -26.625 -1.535 1 94.56 121 LYS B CA 1
ATOM 3405 C C . LYS B 1 121 ? 5.484 -27.484 -2.727 1 94.56 121 LYS B C 1
ATOM 3407 O O . LYS B 1 121 ? 6.109 -28.516 -3.012 1 94.56 121 LYS B O 1
ATOM 3412 N N . TYR B 1 122 ? 4.496 -27.078 -3.498 1 95 122 TYR B N 1
ATOM 3413 C CA . TYR B 1 122 ? 3.875 -27.984 -4.449 1 95 122 TYR B CA 1
ATOM 3414 C C . TYR B 1 122 ? 4.125 -27.531 -5.883 1 95 122 TYR B C 1
ATOM 3416 O O . TYR B 1 122 ? 4.145 -28.344 -6.809 1 95 122 TYR B O 1
ATOM 3424 N N . PHE B 1 123 ? 4.277 -26.203 -6.066 1 95.62 123 PHE B N 1
ATOM 3425 C CA . PHE B 1 123 ? 4.398 -25.688 -7.426 1 95.62 123 PHE B CA 1
ATOM 3426 C C . PHE B 1 123 ? 5.469 -24.609 -7.5 1 95.62 123 PHE B C 1
ATOM 3428 O O . PHE B 1 123 ? 5.184 -23.469 -7.883 1 95.62 123 PHE B O 1
ATOM 3435 N N . PRO B 1 124 ? 6.719 -24.938 -7.223 1 94.12 124 PRO B N 1
ATOM 3436 C CA . PRO B 1 124 ? 7.801 -23.953 -7.234 1 94.12 124 PRO B CA 1
ATOM 3437 C C . PRO B 1 124 ? 8.023 -23.344 -8.617 1 94.12 124 PRO B C 1
ATOM 3439 O O . PRO B 1 124 ? 8.742 -22.344 -8.742 1 94.12 124 PRO B O 1
ATOM 3442 N N . ASN B 1 125 ? 7.402 -23.906 -9.648 1 93.56 125 ASN B N 1
ATOM 3443 C CA . ASN B 1 125 ? 7.531 -23.422 -11.016 1 93.56 125 ASN B CA 1
ATOM 3444 C C . ASN B 1 125 ? 6.562 -22.281 -11.297 1 93.56 125 ASN B C 1
ATOM 3446 O O . ASN B 1 125 ? 6.574 -21.703 -12.391 1 93.56 125 ASN B O 1
ATOM 3450 N N . ILE B 1 126 ? 5.758 -21.922 -10.383 1 96.56 126 ILE B N 1
ATOM 3451 C CA . ILE B 1 126 ? 4.766 -20.875 -10.547 1 96.56 126 ILE B CA 1
ATOM 3452 C C . ILE B 1 126 ? 5.258 -19.594 -9.867 1 96.56 126 ILE B C 1
ATOM 3454 O O . ILE B 1 126 ? 5.719 -19.625 -8.719 1 96.56 126 ILE B O 1
ATOM 3458 N N . THR B 1 127 ? 5.188 -18.516 -10.594 1 96.94 127 THR B N 1
ATOM 3459 C CA . THR B 1 127 ? 5.5 -17.203 -10.039 1 96.94 127 THR B CA 1
ATOM 3460 C C . THR B 1 127 ? 4.238 -16.344 -9.922 1 96.94 127 THR B C 1
ATOM 3462 O O . THR B 1 127 ? 3.301 -16.5 -10.703 1 96.94 127 THR B O 1
ATOM 3465 N N . VAL B 1 128 ? 4.215 -15.492 -8.938 1 97.81 128 VAL B N 1
ATOM 3466 C CA . VAL B 1 128 ? 3.045 -14.648 -8.703 1 97.81 128 VAL B CA 1
ATOM 3467 C C . VAL B 1 128 ? 3.48 -13.195 -8.547 1 97.81 128 VAL B C 1
ATOM 3469 O O . VAL B 1 128 ? 4.473 -12.898 -7.879 1 97.81 128 VAL B O 1
ATOM 3472 N N . ARG B 1 129 ? 2.773 -12.359 -9.188 1 97.25 129 ARG B N 1
ATOM 3473 C CA . ARG B 1 129 ? 2.904 -10.922 -9 1 97.25 129 ARG B CA 1
ATOM 3474 C C . ARG B 1 129 ? 1.651 -10.336 -8.352 1 97.25 129 ARG B C 1
ATOM 3476 O O . ARG B 1 129 ? 0.551 -10.469 -8.898 1 97.25 129 ARG B O 1
ATOM 3483 N N . PHE B 1 130 ? 1.856 -9.734 -7.199 1 97.19 130 PHE B N 1
ATOM 3484 C CA . PHE B 1 130 ? 0.779 -9.008 -6.539 1 97.19 130 PHE B CA 1
ATOM 3485 C C . PHE B 1 130 ? 0.875 -7.516 -6.828 1 97.19 130 PHE B C 1
ATOM 3487 O O . PHE B 1 130 ? 1.933 -6.91 -6.641 1 97.19 130 PHE B O 1
ATOM 3494 N N . VAL B 1 131 ? -0.239 -6.926 -7.266 1 93.94 131 VAL B N 1
ATOM 3495 C CA . VAL B 1 131 ? -0.216 -5.508 -7.598 1 93.94 131 VAL B CA 1
ATOM 3496 C C . VAL B 1 131 ? -1.322 -4.777 -6.836 1 93.94 131 VAL B C 1
ATOM 3498 O O . VAL B 1 131 ? -2.332 -5.383 -6.469 1 93.94 131 VAL B O 1
ATOM 3501 N N . GLN B 1 132 ? -1.036 -3.564 -6.578 1 90.94 132 GLN B N 1
ATOM 3502 C CA . GLN B 1 132 ? -2.066 -2.746 -5.949 1 90.94 132 GLN B CA 1
ATOM 3503 C C . GLN B 1 132 ? -3.184 -2.414 -6.934 1 90.94 132 GLN B C 1
ATOM 3505 O O . GLN B 1 132 ? -2.92 -1.938 -8.039 1 90.94 132 GLN B O 1
ATOM 3510 N N . SER B 1 133 ? -4.359 -2.59 -6.434 1 88.81 133 SER B N 1
ATOM 3511 C CA . SER B 1 133 ? -5.492 -2.242 -7.285 1 88.81 133 SER B CA 1
ATOM 3512 C C . SER B 1 133 ? -5.738 -0.736 -7.293 1 88.81 133 SER B C 1
ATOM 3514 O O . SER B 1 133 ? -5.785 -0.104 -6.234 1 88.81 133 SER B O 1
ATOM 3516 N N . GLY B 1 134 ? -5.922 -0.224 -8.438 1 83.12 134 GLY B N 1
ATOM 3517 C CA . GLY B 1 134 ? -6.262 1.186 -8.539 1 83.12 134 GLY B CA 1
ATOM 3518 C C . GLY B 1 134 ? -7.684 1.488 -8.109 1 83.12 134 GLY B C 1
ATOM 3519 O O . GLY B 1 134 ? -8 2.623 -7.746 1 83.12 134 GLY B O 1
ATOM 3520 N N . GLU B 1 135 ? -8.461 0.521 -8.297 1 85 135 GLU B N 1
ATOM 3521 C CA . GLU B 1 135 ? -9.859 0.593 -7.875 1 85 135 GLU B CA 1
ATOM 3522 C C . GLU B 1 135 ? -10.281 -0.676 -7.141 1 85 135 GLU B C 1
ATOM 3524 O O . GLU B 1 135 ? -9.578 -1.689 -7.188 1 85 135 GLU B O 1
ATOM 3529 N N . GLN B 1 136 ? -11.43 -0.577 -6.543 1 82.62 136 GLN B N 1
ATOM 3530 C CA . GLN B 1 136 ? -11.883 -1.706 -5.738 1 82.62 136 GLN B CA 1
ATOM 3531 C C . GLN B 1 136 ? -12.047 -2.959 -6.594 1 82.62 136 GLN B C 1
ATOM 3533 O O . GLN B 1 136 ? -11.625 -4.047 -6.195 1 82.62 136 GLN B O 1
ATOM 3538 N N . ILE B 1 137 ? -12.719 -2.75 -7.75 1 86.06 137 ILE B N 1
ATOM 3539 C CA . ILE B 1 137 ? -12.852 -3.824 -8.727 1 86.06 137 ILE B CA 1
ATOM 3540 C C . ILE B 1 137 ? -12.273 -3.377 -10.07 1 86.06 137 ILE B C 1
ATOM 3542 O O . ILE B 1 137 ? -12.891 -2.596 -10.789 1 86.06 137 ILE B O 1
ATOM 3546 N N . PRO B 1 138 ? -11.133 -3.928 -10.367 1 90.25 138 PRO B N 1
ATOM 3547 C CA . PRO B 1 138 ? -10.531 -3.561 -11.648 1 90.25 138 PRO B CA 1
ATOM 3548 C C . PRO B 1 138 ? -11.086 -4.379 -12.812 1 90.25 138 PRO B C 1
ATOM 3550 O O . PRO B 1 138 ? -10.352 -5.164 -13.422 1 90.25 138 PRO B O 1
ATOM 3553 N N . ALA B 1 139 ? -12.258 -4.117 -13.242 1 89.19 139 ALA B N 1
ATOM 3554 C CA . ALA B 1 139 ? -13.016 -4.922 -14.195 1 89.19 139 ALA B CA 1
ATOM 3555 C C . ALA B 1 139 ? -12.305 -4.98 -15.547 1 89.19 139 ALA B C 1
ATOM 3557 O O . ALA B 1 139 ? -12.211 -6.047 -16.156 1 89.19 139 ALA B O 1
ATOM 3558 N N . LYS B 1 140 ? -11.852 -3.855 -16.016 1 89.38 140 LYS B N 1
ATOM 3559 C CA . LYS B 1 140 ? -11.188 -3.797 -17.312 1 89.38 140 LYS B CA 1
ATOM 3560 C C . LYS B 1 140 ? -9.93 -4.664 -17.328 1 89.38 140 LYS B C 1
ATOM 3562 O O . LYS B 1 140 ? -9.68 -5.383 -18.297 1 89.38 140 LYS B O 1
ATOM 3567 N N . GLN B 1 141 ? -9.172 -4.582 -16.25 1 93 141 GLN B N 1
ATOM 3568 C CA . GLN B 1 141 ? -7.934 -5.348 -16.156 1 93 141 GLN B CA 1
ATOM 3569 C C . GLN B 1 141 ? -8.219 -6.836 -15.992 1 93 141 GLN B C 1
ATOM 3571 O O . GLN B 1 141 ? -7.461 -7.68 -16.484 1 93 141 GLN B O 1
ATOM 3576 N N . LEU B 1 142 ? -9.281 -7.145 -15.367 1 92.88 142 LEU B N 1
ATOM 3577 C CA . LEU B 1 142 ? -9.711 -8.531 -15.227 1 92.88 142 LEU B CA 1
ATOM 3578 C C . LEU B 1 142 ? -10.164 -9.094 -16.578 1 92.88 142 LEU B C 1
ATOM 3580 O O . LEU B 1 142 ? -9.852 -10.242 -16.906 1 92.88 142 LEU B O 1
ATOM 3584 N N . GLU B 1 143 ? -10.805 -8.25 -17.281 1 89.06 143 GLU B N 1
ATOM 3585 C CA . GLU B 1 143 ? -11.312 -8.648 -18.594 1 89.06 143 GLU B CA 1
ATOM 3586 C C . GLU B 1 143 ? -10.164 -8.891 -19.562 1 89.06 143 GLU B C 1
ATOM 3588 O O . GLU B 1 143 ? -10.164 -9.883 -20.297 1 89.06 143 GLU B O 1
ATOM 3593 N N . SER B 1 144 ? -9.203 -8.039 -19.531 1 90 144 SER B N 1
ATOM 3594 C CA . SER B 1 144 ? -8.094 -8.102 -20.484 1 90 144 SER B CA 1
ATOM 3595 C C . SER B 1 144 ? -7.117 -9.211 -20.109 1 90 144 SER B C 1
ATOM 3597 O O . SER B 1 144 ? -6.293 -9.617 -20.922 1 90 144 SER B O 1
ATOM 3599 N N . GLY B 1 145 ? -7.137 -9.609 -18.859 1 91.12 145 GLY B N 1
ATOM 3600 C CA . GLY B 1 145 ? -6.215 -10.633 -18.406 1 91.12 145 GLY B CA 1
ATOM 3601 C C . GLY B 1 145 ? -4.93 -10.062 -17.828 1 91.12 145 GLY B C 1
ATOM 3602 O O . GLY B 1 145 ? -4.023 -10.812 -17.469 1 91.12 145 GLY B O 1
ATOM 3603 N N . GLU B 1 146 ? -4.898 -8.75 -17.766 1 93.25 146 GLU B N 1
ATOM 3604 C CA . GLU B 1 146 ? -3.773 -8.133 -17.078 1 93.25 146 GLU B CA 1
ATOM 3605 C C . GLU B 1 146 ? -3.715 -8.562 -15.617 1 93.25 146 GLU B C 1
ATOM 3607 O O . GLU B 1 146 ? -2.631 -8.688 -15.047 1 93.25 146 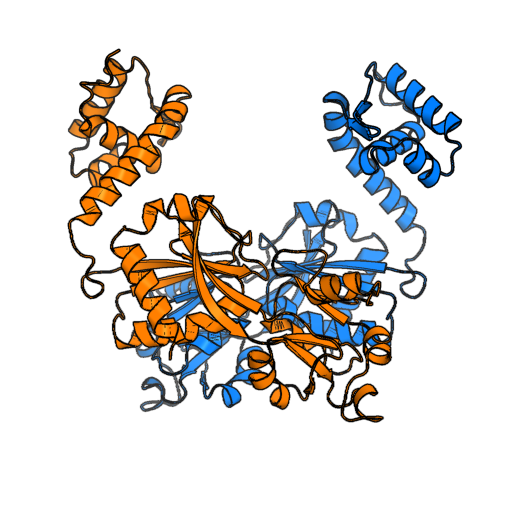GLU B O 1
ATOM 3612 N N . ILE B 1 147 ? -4.828 -8.703 -15.109 1 96 147 ILE B N 1
ATOM 3613 C CA . ILE B 1 147 ? -5.016 -9.25 -13.766 1 96 147 ILE B CA 1
ATOM 3614 C C . ILE B 1 147 ? -5.836 -10.531 -13.844 1 96 147 ILE B C 1
ATOM 3616 O O . ILE B 1 147 ? -6.852 -10.586 -14.547 1 96 147 ILE B O 1
ATOM 3620 N N . ASP B 1 148 ? -5.348 -11.547 -13.203 1 96.88 148 ASP B N 1
ATOM 3621 C CA . ASP B 1 148 ? -6.062 -12.82 -13.234 1 96.88 148 ASP B CA 1
ATOM 3622 C C . ASP B 1 148 ? -7.195 -12.836 -12.211 1 96.88 148 ASP B C 1
ATOM 3624 O O . ASP B 1 148 ? -8.312 -13.266 -12.516 1 96.88 148 ASP B O 1
ATOM 3628 N N . ILE B 1 149 ? -6.887 -12.414 -11 1 97 149 ILE B N 1
ATOM 3629 C CA . ILE B 1 149 ? -7.84 -12.367 -9.898 1 97 149 ILE B CA 1
ATOM 3630 C C . ILE B 1 149 ? -7.594 -11.117 -9.055 1 97 149 ILE B C 1
ATOM 3632 O O . ILE B 1 149 ? -6.449 -10.695 -8.883 1 97 149 ILE B O 1
ATOM 3636 N N . SER B 1 150 ? -8.695 -10.57 -8.578 1 96.31 150 SER B N 1
ATOM 3637 C CA . SER B 1 150 ? -8.578 -9.398 -7.711 1 96.31 150 SER B CA 1
ATOM 3638 C C . SER B 1 150 ? -9.18 -9.672 -6.336 1 96.31 150 SER B C 1
ATOM 3640 O O . SER B 1 150 ? -10.188 -10.367 -6.223 1 96.31 150 SER B O 1
ATOM 3642 N N . LEU B 1 151 ? -8.477 -9.133 -5.375 1 94.69 151 LEU B N 1
ATOM 3643 C CA . LEU B 1 151 ? -9.008 -9.156 -4.02 1 94.69 151 LEU B CA 1
ATOM 3644 C C . LEU B 1 151 ? -9.602 -7.797 -3.648 1 94.69 151 LEU B C 1
ATOM 3646 O O . LEU B 1 151 ? -8.922 -6.773 -3.744 1 94.69 151 LEU B O 1
ATOM 3650 N N . GLY B 1 152 ? -10.836 -7.789 -3.309 1 88.69 152 GLY B N 1
ATOM 3651 C CA . GLY B 1 152 ? -11.516 -6.586 -2.857 1 88.69 152 GLY B CA 1
ATOM 3652 C C . GLY B 1 152 ? -12.211 -6.758 -1.52 1 88.69 152 GLY B C 1
ATOM 3653 O O . GLY B 1 152 ? -11.977 -7.742 -0.817 1 88.69 152 GLY B O 1
ATOM 3654 N N . PHE B 1 153 ? -12.758 -5.578 -1.196 1 80.81 153 PHE B N 1
ATOM 3655 C CA . PHE B 1 153 ? -13.492 -5.629 0.064 1 80.81 153 PHE B CA 1
ATOM 3656 C C . PHE B 1 153 ? -14.898 -5.078 -0.107 1 80.81 153 PHE B C 1
ATOM 3658 O O . PHE B 1 153 ? -15.125 -4.172 -0.912 1 80.81 153 PHE B O 1
ATOM 3665 N N . ASP B 1 154 ? -15.781 -5.746 0.232 1 70.38 154 ASP B N 1
ATOM 3666 C CA . ASP B 1 154 ? -17.156 -5.27 0.161 1 70.38 154 ASP B CA 1
ATOM 3667 C C . ASP B 1 154 ? -17.844 -5.348 1.526 1 70.38 154 ASP B C 1
ATOM 3669 O O . ASP B 1 154 ? -17.531 -6.234 2.326 1 70.38 154 ASP B O 1
ATOM 3673 N N . HIS B 1 155 ? -18.438 -4.168 1.701 1 59.03 155 HIS B N 1
ATOM 3674 C CA . HIS B 1 155 ? -19.359 -4.301 2.826 1 59.03 155 HIS B CA 1
ATOM 3675 C C . HIS B 1 155 ? -20.75 -4.723 2.354 1 59.03 155 HIS B C 1
ATOM 3677 O O . HIS B 1 155 ? -21.578 -5.133 3.162 1 59.03 155 HIS B O 1
ATOM 3683 N N . GLU B 1 156 ? -20.875 -4.438 0.901 1 55.88 156 GLU B N 1
ATOM 3684 C CA . GLU B 1 156 ? -22.141 -4.844 0.316 1 55.88 156 GLU B CA 1
ATOM 3685 C C . GLU B 1 156 ? -21.938 -5.699 -0.931 1 55.88 156 GLU B C 1
ATOM 3687 O O . GLU B 1 156 ? -20.875 -5.617 -1.573 1 55.88 156 GLU B O 1
ATOM 3692 N N . THR B 1 157 ? -22.656 -6.645 -1.085 1 51.28 157 THR B N 1
ATOM 3693 C CA . THR B 1 157 ? -22.594 -7.547 -2.23 1 51.28 157 THR B CA 1
ATOM 3694 C C . THR B 1 157 ? -22.859 -6.793 -3.527 1 51.28 157 THR B C 1
ATOM 3696 O O . THR B 1 157 ? -23.953 -6.238 -3.711 1 51.28 157 THR B O 1
ATOM 3699 N N . GLU B 1 158 ? -21.828 -6.25 -4.125 1 55.53 158 GLU B N 1
ATOM 3700 C CA . GLU B 1 158 ? -22.094 -5.664 -5.438 1 55.53 158 GLU B CA 1
ATOM 3701 C C . GLU B 1 158 ? -22.25 -6.746 -6.5 1 55.53 158 GLU B C 1
ATOM 3703 O O . GLU B 1 158 ? -21.453 -7.688 -6.559 1 55.53 158 GLU B O 1
ATOM 3708 N N . GLN B 1 159 ? -23.5 -6.852 -7.02 1 60.72 159 GLN B N 1
ATOM 3709 C CA . GLN B 1 159 ? -23.797 -7.785 -8.102 1 60.72 159 GLN B CA 1
ATOM 3710 C C . GLN B 1 159 ? -23.531 -7.156 -9.461 1 60.72 159 GLN B C 1
ATOM 3712 O O . GLN B 1 159 ? -23.984 -6.047 -9.742 1 60.72 159 GLN B O 1
ATOM 3717 N N . SER B 1 160 ? -22.359 -7.387 -9.906 1 66.75 160 SER B N 1
ATOM 3718 C CA . SER B 1 160 ? -22.125 -7.043 -11.305 1 66.75 160 SER B CA 1
ATOM 3719 C C . SER B 1 160 ? -22.344 -8.25 -12.211 1 66.75 160 SER B C 1
ATOM 3721 O O . SER B 1 160 ? -22.078 -9.383 -11.828 1 66.75 160 SER B O 1
ATOM 3723 N N . SER B 1 161 ? -23.016 -8.023 -13.305 1 76.19 161 SER B N 1
ATOM 3724 C CA . SER B 1 161 ? -23.375 -9.094 -14.227 1 76.19 161 SER B CA 1
ATOM 3725 C C . SER B 1 161 ? -22.141 -9.711 -14.883 1 76.19 161 SER B C 1
ATOM 3727 O O . SER B 1 161 ? -22.141 -10.891 -15.227 1 76.19 161 SER B O 1
ATOM 3729 N N . HIS B 1 162 ? -21.047 -9.016 -14.844 1 87.88 162 HIS B N 1
ATOM 3730 C CA . HIS B 1 162 ? -19.922 -9.547 -15.602 1 87.88 162 HIS B CA 1
ATOM 3731 C C . HIS B 1 162 ? -18.75 -9.898 -14.688 1 87.88 162 HIS B C 1
ATOM 3733 O O . HIS B 1 162 ? -17.719 -10.383 -15.148 1 87.88 162 HIS B O 1
ATOM 3739 N N . ILE B 1 163 ? -18.953 -9.688 -13.477 1 90.88 163 ILE B N 1
ATOM 3740 C CA . ILE B 1 163 ? -17.891 -9.969 -12.523 1 90.88 163 ILE B CA 1
ATOM 3741 C C . ILE B 1 163 ? -18.328 -11.078 -11.57 1 90.88 163 ILE B C 1
ATOM 3743 O O . ILE B 1 163 ? -19.391 -10.977 -10.938 1 90.88 163 ILE B O 1
ATOM 3747 N N . GLY B 1 164 ? -17.625 -12.133 -11.633 1 91.44 164 GLY B N 1
ATOM 3748 C CA . GLY B 1 164 ? -17.812 -13.156 -10.617 1 91.44 164 GLY B CA 1
ATOM 3749 C C . GLY B 1 164 ? -17.125 -12.82 -9.305 1 91.44 164 GLY B C 1
ATOM 3750 O O . GLY B 1 164 ? -16.109 -12.117 -9.289 1 91.44 164 GLY B O 1
ATOM 3751 N N . ASN B 1 165 ? -17.641 -13.273 -8.227 1 91.62 165 ASN B N 1
ATOM 3752 C CA . ASN B 1 165 ? -17.016 -13.031 -6.93 1 91.62 165 ASN B CA 1
ATOM 3753 C C . ASN B 1 165 ? -17.344 -14.141 -5.934 1 91.62 165 ASN B C 1
ATOM 3755 O O . ASN B 1 165 ? -18.328 -14.852 -6.094 1 91.62 165 ASN B O 1
ATOM 3759 N N . GLU B 1 166 ? -16.484 -14.383 -5.016 1 91.81 166 GLU B N 1
ATOM 3760 C CA . GLU B 1 166 ? -16.656 -15.289 -3.885 1 91.81 166 GLU B CA 1
ATOM 3761 C C . GLU B 1 166 ? -16.031 -14.711 -2.619 1 91.81 166 GLU B C 1
ATOM 3763 O O . GLU B 1 166 ? -14.977 -14.078 -2.678 1 91.81 166 GLU B O 1
ATOM 3768 N N . ILE B 1 167 ? -16.719 -14.961 -1.511 1 92 167 ILE B N 1
ATOM 3769 C CA . ILE B 1 167 ? -16.172 -14.539 -0.229 1 92 167 ILE B CA 1
ATOM 3770 C C . ILE B 1 167 ? -14.984 -15.43 0.135 1 92 167 ILE B C 1
ATOM 3772 O O . ILE B 1 167 ? -15.094 -16.656 0.123 1 92 167 ILE B O 1
ATOM 3776 N N . TRP B 1 168 ? -13.898 -14.836 0.37 1 93 168 TRP B N 1
ATOM 3777 C CA . TRP B 1 168 ? -12.711 -15.586 0.755 1 93 168 TRP B CA 1
ATOM 3778 C C . TRP B 1 168 ? -12.578 -15.656 2.273 1 93 168 TRP B C 1
ATOM 3780 O O . TRP B 1 168 ? -12.469 -16.75 2.842 1 93 168 TRP B O 1
ATOM 3790 N N . VAL B 1 169 ? -12.586 -14.5 2.93 1 91.44 169 VAL B N 1
ATOM 3791 C CA . VAL B 1 169 ? -12.477 -14.461 4.387 1 91.44 169 VAL B CA 1
ATOM 3792 C C . VAL B 1 169 ? -13.352 -13.336 4.938 1 91.44 169 VAL B C 1
ATOM 3794 O O . VAL B 1 169 ? -13.586 -12.336 4.258 1 91.44 169 VAL B O 1
ATOM 3797 N N . CYS B 1 170 ? -13.859 -13.555 6.125 1 91.75 170 CYS B N 1
ATOM 3798 C CA . CYS B 1 170 ? -14.625 -12.555 6.863 1 91.75 170 CYS B CA 1
ATOM 3799 C C . CYS B 1 170 ? -14.008 -12.305 8.234 1 91.75 170 CYS B C 1
ATOM 3801 O O . CYS B 1 170 ? -13.305 -13.156 8.773 1 91.75 170 CYS B O 1
ATOM 3803 N N . GLY B 1 171 ? -14.227 -11.094 8.695 1 93.44 171 GLY B N 1
ATOM 3804 C CA . GLY B 1 171 ? -13.695 -10.805 10.016 1 93.44 171 GLY B CA 1
ATOM 3805 C C . GLY B 1 171 ? -14.328 -9.578 10.656 1 93.44 171 GLY B C 1
ATOM 3806 O O . GLY B 1 171 ? -15.141 -8.898 10.023 1 93.44 171 GLY B O 1
ATOM 3807 N N . LYS B 1 172 ? -13.938 -9.383 11.891 1 95.69 172 LYS B N 1
ATOM 3808 C CA . LYS B 1 172 ? -14.492 -8.281 12.672 1 95.69 172 LYS B CA 1
ATOM 3809 C C . LYS B 1 172 ? -13.453 -7.195 12.898 1 95.69 172 LYS B C 1
ATOM 3811 O O . LYS B 1 172 ? -12.258 -7.41 12.664 1 95.69 172 LYS B O 1
ATOM 3816 N N . TYR B 1 173 ? -14.016 -6.066 13.336 1 96.56 173 TYR B N 1
ATOM 3817 C CA . TYR B 1 173 ? -13.148 -4.941 13.664 1 96.56 173 TYR B CA 1
ATOM 3818 C C . TYR B 1 173 ? -12.961 -4.824 15.172 1 96.56 173 TYR B C 1
ATOM 3820 O O . TYR B 1 173 ? -13.82 -5.242 15.945 1 96.56 173 TYR B O 1
ATOM 3828 N N . SER B 1 174 ? -11.898 -4.312 15.547 1 97.44 174 SER B N 1
ATOM 3829 C CA . SER B 1 174 ? -11.602 -3.857 16.906 1 97.44 174 SER B CA 1
ATOM 3830 C C . SER B 1 174 ? -11.125 -2.408 16.906 1 97.44 174 SER B C 1
ATOM 3832 O O . SER B 1 174 ? -10.812 -1.851 15.852 1 97.44 174 SER B O 1
ATOM 3834 N N . ILE B 1 175 ? -11.219 -1.846 18.031 1 97.94 175 ILE B N 1
ATOM 3835 C CA . ILE B 1 175 ? -10.68 -0.501 18.203 1 97.94 175 ILE B CA 1
ATOM 3836 C C . ILE B 1 175 ? -9.336 -0.572 18.922 1 97.94 175 ILE B C 1
ATOM 3838 O O . ILE B 1 175 ? -9.266 -0.962 20.094 1 97.94 175 ILE B O 1
ATOM 3842 N N . ALA B 1 176 ? -8.289 -0.204 18.219 1 98.06 176 ALA B N 1
ATOM 3843 C CA . ALA B 1 176 ? -6.941 -0.228 18.766 1 98.06 176 ALA B CA 1
ATOM 3844 C C . ALA B 1 176 ? -6.539 1.146 19.297 1 98.06 176 ALA B C 1
ATOM 3846 O O . ALA B 1 176 ? -6.984 2.172 18.781 1 98.06 176 ALA B O 1
ATOM 3847 N N . MET B 1 177 ? -5.738 1.147 20.297 1 97.62 177 MET B N 1
ATOM 3848 C CA . MET B 1 177 ? -5.242 2.365 20.922 1 97.62 177 MET B CA 1
ATOM 3849 C C . MET B 1 177 ? -3.961 2.09 21.703 1 97.62 177 MET B C 1
ATOM 3851 O O . MET B 1 177 ? -3.576 0.932 21.891 1 97.62 177 MET B O 1
ATOM 3855 N N . ASP B 1 178 ? -3.289 3.186 22.062 1 96.94 178 ASP B N 1
ATOM 3856 C CA . ASP B 1 178 ? -2.162 3.043 22.969 1 96.94 178 ASP B CA 1
ATOM 3857 C C . ASP B 1 178 ? -2.582 2.33 24.25 1 96.94 178 ASP B C 1
ATOM 3859 O O . ASP B 1 178 ? -3.662 2.59 24.797 1 96.94 178 ASP B O 1
ATOM 3863 N N . ASN B 1 179 ? -1.76 1.413 24.766 1 95.5 179 ASN B N 1
ATOM 3864 C CA . ASN B 1 179 ? -2.143 0.625 25.938 1 95.5 179 ASN B CA 1
ATOM 3865 C C . ASN B 1 179 ? -2.205 1.485 27.188 1 95.5 179 ASN B C 1
ATOM 3867 O O . ASN B 1 179 ? -2.715 1.045 28.219 1 95.5 179 ASN B O 1
ATOM 3871 N N . GLN B 1 180 ? -1.719 2.688 27.141 1 94 180 GLN B N 1
ATOM 3872 C CA . GLN B 1 180 ? -1.799 3.625 28.266 1 94 180 GLN B CA 1
ATOM 3873 C C . GLN B 1 180 ? -2.857 4.691 28.016 1 94 180 GLN B C 1
ATOM 3875 O O . GLN B 1 180 ? -2.877 5.727 28.672 1 94 180 GLN B O 1
ATOM 3880 N N . HIS B 1 181 ? -3.662 4.453 27.078 1 94.19 181 HIS B N 1
ATOM 3881 C CA . HIS B 1 181 ? -4.711 5.402 26.719 1 94.19 181 HIS B CA 1
ATOM 3882 C C . HIS B 1 181 ? -5.637 5.672 27.906 1 94.19 181 HIS B C 1
ATOM 3884 O O . HIS B 1 181 ? -6 4.746 28.641 1 94.19 181 HIS B O 1
ATOM 3890 N N . GLU B 1 182 ? -6.098 6.922 28.078 1 91.25 182 GLU B N 1
ATOM 3891 C CA . GLU B 1 182 ? -6.945 7.348 29.188 1 91.25 182 GLU B CA 1
ATOM 3892 C C . GLU B 1 182 ? -8.281 6.609 29.172 1 91.25 182 GLU B C 1
ATOM 3894 O O . GLU B 1 182 ? -8.859 6.344 30.234 1 91.25 182 GLU B O 1
ATOM 3899 N N . ALA B 1 183 ? -8.711 6.293 28.031 1 90.19 183 ALA B N 1
ATOM 3900 C CA . ALA B 1 183 ? -10 5.633 27.891 1 90.19 183 ALA B CA 1
ATOM 3901 C C . ALA B 1 183 ? -9.992 4.246 28.531 1 90.19 183 ALA B C 1
ATOM 3903 O O . ALA B 1 183 ? -11.047 3.666 28.781 1 90.19 183 ALA B O 1
ATOM 3904 N N . LEU B 1 184 ? -8.859 3.715 28.734 1 88 184 LEU B N 1
ATOM 3905 C CA . LEU B 1 184 ? -8.734 2.381 29.312 1 88 184 LEU B CA 1
ATOM 3906 C C . LEU B 1 184 ? -8.805 2.439 30.828 1 88 184 LEU B C 1
ATOM 3908 O O . LEU B 1 184 ? -9.016 1.416 31.484 1 88 184 LEU B O 1
ATOM 3912 N N . LYS B 1 185 ? -8.523 3.529 31.5 1 81.5 185 LYS B N 1
ATOM 3913 C CA . LYS B 1 185 ? -8.484 3.646 32.938 1 81.5 185 LYS B CA 1
ATOM 3914 C C . LYS B 1 185 ? -9.875 3.457 33.562 1 81.5 185 LYS B C 1
ATOM 3916 O O . LYS B 1 185 ? -10.008 2.914 34.656 1 81.5 185 LYS B O 1
ATOM 3921 N N . ASN B 1 186 ? -10.867 4.293 33.125 1 61 186 ASN B N 1
ATOM 3922 C CA . ASN B 1 186 ? -12.156 4.355 33.781 1 61 186 ASN B CA 1
ATOM 3923 C C . ASN B 1 186 ? -13.031 3.16 33.438 1 61 186 ASN B C 1
ATOM 3925 O O . ASN B 1 186 ? -14.133 3.002 33.969 1 61 186 ASN B O 1
ATOM 3929 N N . ASN B 1 187 ? -12.859 2.139 32.656 1 58.09 187 ASN B N 1
ATOM 3930 C CA . ASN B 1 187 ? -13.852 1.093 32.406 1 58.09 187 ASN B CA 1
ATOM 3931 C C . ASN B 1 187 ? -13.398 0.162 31.281 1 58.09 187 ASN B C 1
ATOM 3933 O O . ASN B 1 187 ? -12.703 0.586 30.359 1 58.09 187 ASN B O 1
ATOM 3937 N N . VAL B 1 188 ? -13.617 -1.167 31.438 1 60.41 188 VAL B N 1
ATOM 3938 C CA . VAL B 1 188 ? -13.281 -2.318 30.609 1 60.41 188 VAL B CA 1
ATOM 3939 C C . VAL B 1 188 ? -13.828 -2.111 29.203 1 60.41 188 VAL B C 1
ATOM 3941 O O . VAL B 1 188 ? -13.148 -2.424 28.219 1 60.41 188 VAL B O 1
ATOM 3944 N N . SER B 1 189 ? -15.039 -1.346 29.062 1 78.81 189 SER B N 1
ATOM 3945 C CA . SER B 1 189 ? -15.656 -1.208 27.75 1 78.81 189 SER B CA 1
ATOM 3946 C C . SER B 1 189 ? -15.57 0.228 27.25 1 78.81 189 SER B C 1
ATOM 3948 O O . SER B 1 189 ? -15.742 1.175 28.016 1 78.81 189 SER B O 1
ATOM 3950 N N . LEU B 1 190 ? -15.148 0.472 26.047 1 88.25 190 LEU B N 1
ATOM 3951 C CA . LEU B 1 190 ? -15.102 1.769 25.391 1 88.25 190 LEU B CA 1
ATOM 3952 C C . LEU B 1 190 ? -16.5 2.266 25.062 1 88.25 190 LEU B C 1
ATOM 3954 O O . LEU B 1 190 ? -17.25 1.614 24.328 1 88.25 190 LEU B O 1
ATOM 3958 N N . GLY B 1 191 ? -16.906 3.371 25.656 1 90.5 191 GLY B N 1
ATOM 3959 C CA . GLY B 1 191 ? -18.203 3.963 25.359 1 90.5 191 GLY B CA 1
ATOM 3960 C C . GLY B 1 191 ? -18.188 4.836 24.125 1 90.5 191 GLY B C 1
ATOM 3961 O O . GLY B 1 191 ? -17.125 5.289 23.688 1 90.5 191 GLY B O 1
ATOM 3962 N N . LEU B 1 192 ? -19.438 5.086 23.641 1 93.19 192 LEU B N 1
ATOM 3963 C CA . LEU B 1 192 ? -19.578 5.875 22.422 1 93.19 192 LEU B CA 1
ATOM 3964 C C . LEU B 1 192 ? -19.109 7.309 22.641 1 93.19 192 LEU B C 1
ATOM 3966 O O . LEU B 1 192 ? -18.484 7.898 21.75 1 93.19 192 LEU B O 1
ATOM 3970 N N . GLU B 1 193 ? -19.422 7.848 23.75 1 91.94 193 GLU B N 1
ATOM 3971 C CA . GLU B 1 193 ? -19.016 9.219 24.031 1 91.94 193 GLU B CA 1
ATOM 3972 C C . GLU B 1 193 ? -17.5 9.375 24.016 1 91.94 193 GLU B C 1
ATOM 3974 O O . GLU B 1 193 ? -16.969 10.297 23.375 1 91.94 193 GLU B O 1
ATOM 3979 N N . ALA B 1 194 ? -16.891 8.453 24.703 1 91.06 194 ALA B N 1
ATOM 3980 C CA . ALA B 1 194 ? -15.43 8.469 24.703 1 91.06 194 ALA B CA 1
ATOM 3981 C C . ALA B 1 194 ? -14.875 8.266 23.297 1 91.06 194 ALA B C 1
ATOM 3983 O O . ALA B 1 194 ? -13.906 8.906 22.906 1 91.06 194 ALA B O 1
ATOM 3984 N N . PHE B 1 195 ? -15.523 7.395 22.578 1 95.38 195 PHE B N 1
ATOM 3985 C CA . PHE B 1 195 ? -15.125 7.07 21.219 1 95.38 195 PHE B CA 1
ATOM 3986 C C . PHE B 1 195 ? -15.156 8.312 20.328 1 95.38 195 PHE B C 1
ATOM 3988 O O . PHE B 1 195 ? -14.305 8.484 19.453 1 95.38 195 PHE B O 1
ATOM 3995 N N . LEU B 1 196 ? -16.062 9.172 20.625 1 95.62 196 LEU B N 1
ATOM 3996 C CA . LEU B 1 196 ? -16.25 10.336 19.766 1 95.62 196 LEU B CA 1
ATOM 3997 C C . LEU B 1 196 ? -15.43 11.516 20.25 1 95.62 196 LEU B C 1
ATOM 3999 O O . LEU B 1 196 ? -15.258 12.5 19.531 1 95.62 196 LEU B O 1
ATOM 4003 N N . GLU B 1 197 ? -14.977 11.406 21.438 1 93.56 197 GLU B N 1
ATOM 4004 C CA . GLU B 1 197 ? -14.25 12.508 22.062 1 93.56 197 GLU B CA 1
ATOM 4005 C C . GLU B 1 197 ? -12.812 12.578 21.562 1 93.56 197 GLU B C 1
ATOM 4007 O O . GLU B 1 197 ? -12.234 13.664 21.453 1 93.56 197 GLU B O 1
ATOM 4012 N N . TYR B 1 198 ? -12.203 11.453 21.266 1 95.88 198 TYR B N 1
ATOM 4013 C CA . TYR B 1 198 ? -10.797 11.383 20.906 1 95.88 198 TYR B CA 1
ATOM 4014 C C . TYR B 1 198 ? -10.641 11.312 19.391 1 95.88 198 TYR B C 1
ATOM 4016 O O . TYR B 1 198 ? -11.547 10.875 18.672 1 95.88 198 TYR B O 1
ATOM 4024 N N . PRO B 1 199 ? -9.469 11.758 18.859 1 97.62 199 PRO B N 1
ATOM 4025 C CA . PRO B 1 199 ? -9.211 11.688 17.422 1 97.62 199 PRO B CA 1
ATOM 4026 C C . PRO B 1 199 ? -9.008 10.25 16.922 1 97.62 199 PRO B C 1
ATOM 4028 O O . PRO B 1 199 ? -8.766 9.352 17.734 1 97.62 199 PRO B O 1
ATOM 4031 N N . HIS B 1 200 ? -9.148 10.125 15.562 1 98.31 200 HIS B N 1
ATOM 4032 C CA . HIS B 1 200 ? -9.086 8.797 14.961 1 98.31 200 HIS B CA 1
ATOM 4033 C C . HIS B 1 200 ? -8.117 8.773 13.789 1 98.31 200 HIS B C 1
ATOM 4035 O O . HIS B 1 200 ? -7.867 9.797 13.156 1 98.31 200 HIS B O 1
ATOM 4041 N N . VAL B 1 201 ? -7.578 7.586 13.594 1 98.31 201 VAL B N 1
ATOM 4042 C CA . VAL B 1 201 ? -6.91 7.25 12.344 1 98.31 201 VAL B CA 1
ATOM 4043 C C . VAL B 1 201 ? -7.891 6.539 11.414 1 98.31 201 VAL B C 1
ATOM 4045 O O . VAL B 1 201 ? -8.602 5.625 11.828 1 98.31 201 VAL B O 1
ATOM 4048 N N . LEU B 1 202 ? -7.961 7.039 10.195 1 97.88 202 LEU B N 1
ATOM 4049 C CA . LEU B 1 202 ? -8.836 6.438 9.195 1 97.88 202 LEU B CA 1
ATOM 4050 C C . LEU B 1 202 ? -8.016 5.797 8.078 1 97.88 202 LEU B C 1
ATOM 4052 O O . LEU B 1 202 ? -7.094 6.414 7.543 1 97.88 202 LEU B O 1
ATOM 4056 N N . VAL B 1 203 ? -8.367 4.562 7.777 1 96.38 203 VAL B N 1
ATOM 4057 C CA . VAL B 1 203 ? -7.711 3.85 6.688 1 96.38 203 VAL B CA 1
ATOM 4058 C C . VAL B 1 203 ? -8.609 3.842 5.457 1 96.38 203 VAL B C 1
ATOM 4060 O O . VAL B 1 203 ? -9.75 3.367 5.516 1 96.38 203 VAL B O 1
ATOM 4063 N N . THR B 1 204 ? -8.039 4.367 4.371 1 91.56 204 THR B N 1
ATOM 4064 C CA . THR B 1 204 ? -8.773 4.426 3.107 1 91.56 204 THR B CA 1
ATOM 4065 C C . THR B 1 204 ? -7.895 3.947 1.955 1 91.56 204 THR B C 1
ATOM 4067 O O . THR B 1 204 ? -7.211 4.75 1.313 1 91.56 204 THR B O 1
ATOM 4070 N N . PRO B 1 205 ? -8.016 2.725 1.619 1 87.94 205 PRO B N 1
ATOM 4071 C CA . PRO B 1 205 ? -7.125 2.148 0.608 1 87.94 205 PRO B CA 1
ATOM 4072 C C . PRO B 1 205 ? -7.258 2.83 -0.752 1 87.94 205 PRO B C 1
ATOM 4074 O O . PRO B 1 205 ? -6.281 2.916 -1.502 1 87.94 205 PRO B O 1
ATOM 4077 N N . TRP B 1 206 ? -8.383 3.318 -1.061 1 85.44 206 TRP B N 1
ATOM 4078 C CA . TRP B 1 206 ? -8.617 3.914 -2.373 1 85.44 206 TRP B CA 1
ATOM 4079 C C . TRP B 1 206 ? -8.992 5.387 -2.242 1 85.44 206 TRP B C 1
ATOM 4081 O O . TRP B 1 206 ? -9.719 5.926 -3.082 1 85.44 206 TRP B O 1
ATOM 4091 N N . ASN B 1 207 ? -8.547 5.949 -1.146 1 80.19 207 ASN B N 1
ATOM 4092 C CA . ASN B 1 207 ? -8.719 7.375 -0.899 1 80.19 207 ASN B CA 1
ATOM 4093 C C . ASN B 1 207 ? -10.188 7.742 -0.745 1 80.19 207 ASN B C 1
ATOM 4095 O O . ASN B 1 207 ? -10.609 8.82 -1.17 1 80.19 207 ASN B O 1
ATOM 4099 N N . GLU B 1 208 ? -10.898 6.836 -0.174 1 81.88 208 GLU B N 1
ATOM 4100 C CA . GLU B 1 208 ? -12.289 7.148 0.152 1 81.88 208 GLU B CA 1
ATOM 4101 C C . GLU B 1 208 ? -12.375 8.273 1.181 1 81.88 208 GLU B C 1
ATOM 4103 O O . GLU B 1 208 ? -11.445 8.477 1.965 1 81.88 208 GLU B O 1
ATOM 4108 N N . GLN B 1 209 ? -13.477 8.922 1.173 1 79.31 209 GLN B N 1
ATOM 4109 C CA . GLN B 1 209 ? -13.664 9.992 2.145 1 79.31 209 GLN B CA 1
ATOM 4110 C C . GLN B 1 209 ? -14.156 9.438 3.48 1 79.31 209 GLN B C 1
ATOM 4112 O O . GLN B 1 209 ? -13.875 10.016 4.535 1 79.31 209 GLN B O 1
ATOM 4117 N N . ARG B 1 210 ? -14.977 8.367 3.344 1 87.38 210 ARG B N 1
ATOM 4118 C CA . ARG B 1 210 ? -15.562 7.758 4.531 1 87.38 210 ARG B CA 1
ATOM 4119 C C . ARG B 1 210 ? -15.25 6.266 4.598 1 87.38 210 ARG B C 1
ATOM 4121 O O . ARG B 1 210 ? -15.141 5.605 3.562 1 87.38 210 ARG B O 1
ATOM 4128 N N . GLY B 1 211 ? -15.078 5.828 5.793 1 90.5 211 GLY B N 1
ATOM 4129 C CA . GLY B 1 211 ? -14.977 4.395 6.035 1 90.5 211 GLY B CA 1
ATOM 4130 C C . GLY B 1 211 ? -16.234 3.799 6.637 1 90.5 211 GLY B C 1
ATOM 4131 O O . GLY B 1 211 ? -17.234 4.492 6.805 1 90.5 211 GLY B O 1
ATOM 4132 N N . ILE B 1 212 ? -16.156 2.541 6.879 1 90.19 212 ILE B N 1
ATOM 4133 C CA . ILE B 1 212 ? -17.297 1.802 7.398 1 90.19 212 ILE B CA 1
ATOM 4134 C C . ILE B 1 212 ? -17.734 2.393 8.734 1 90.19 212 ILE B C 1
ATOM 4136 O O . ILE B 1 212 ? -18.922 2.471 9.031 1 90.19 212 ILE B O 1
ATOM 4140 N N . VAL B 1 213 ? -16.812 2.816 9.5 1 94.44 213 VAL B N 1
ATOM 4141 C CA . VAL B 1 213 ? -17.109 3.418 10.797 1 94.44 213 VAL B CA 1
ATOM 4142 C C . VAL B 1 213 ? -17.891 4.719 10.602 1 94.44 213 VAL B C 1
ATOM 4144 O O . VAL B 1 213 ? -18.891 4.965 11.281 1 94.44 213 VAL B O 1
ATOM 4147 N N . ASP B 1 214 ? -17.422 5.48 9.703 1 94.31 214 ASP B N 1
ATOM 4148 C CA . ASP B 1 214 ? -18.062 6.754 9.406 1 94.31 214 ASP B CA 1
ATOM 4149 C C . ASP B 1 214 ? -19.484 6.547 8.891 1 94.31 214 ASP B C 1
ATOM 4151 O O . ASP B 1 214 ? -20.406 7.273 9.273 1 94.31 214 ASP B O 1
ATOM 4155 N N . CYS B 1 215 ? -19.625 5.582 8.055 1 91.44 215 CYS B N 1
ATOM 4156 C CA . CYS B 1 215 ? -20.953 5.262 7.52 1 91.44 215 CYS B CA 1
ATOM 4157 C C . CYS B 1 215 ? -21.906 4.832 8.633 1 91.44 215 CYS B C 1
ATOM 4159 O O . CYS B 1 215 ? -23.062 5.258 8.664 1 91.44 215 CYS B O 1
ATOM 4161 N N . THR B 1 216 ? -21.406 4.082 9.484 1 93.06 216 THR B N 1
ATOM 4162 C CA . THR B 1 216 ? -22.219 3.588 10.594 1 93.06 216 THR B CA 1
ATOM 4163 C C . THR B 1 216 ? -22.562 4.719 11.555 1 93.06 216 THR B C 1
ATOM 4165 O O . THR B 1 216 ? -23.719 4.836 11.992 1 93.06 216 THR B O 1
ATOM 4168 N N . LEU B 1 217 ? -21.625 5.527 11.852 1 94.75 217 LEU B N 1
ATOM 4169 C CA . LEU B 1 217 ? -21.859 6.676 12.719 1 94.75 217 LEU B CA 1
ATOM 4170 C C . LEU B 1 217 ? -22.859 7.645 12.086 1 94.75 217 LEU B C 1
ATOM 4172 O O . LEU B 1 217 ? -23.672 8.258 12.781 1 94.75 217 LEU B O 1
ATOM 4176 N N . GLY B 1 218 ? -22.703 7.73 10.812 1 93 218 GLY B N 1
ATOM 4177 C CA . GLY B 1 218 ? -23.641 8.57 10.086 1 93 218 GLY B CA 1
ATOM 4178 C C . GLY B 1 218 ? -25.094 8.164 10.289 1 93 218 GLY B C 1
ATOM 4179 O O . GLY B 1 218 ? -25.969 9.023 10.453 1 93 218 GLY B O 1
ATOM 4180 N N . LYS B 1 219 ? -25.328 6.914 10.289 1 92.44 219 LYS B N 1
ATOM 4181 C CA . LYS B 1 219 ? -26.672 6.387 10.523 1 92.44 219 LYS B CA 1
ATOM 4182 C C . LYS B 1 219 ? -27.172 6.746 11.914 1 92.44 219 LYS B C 1
ATOM 4184 O O . LYS B 1 219 ? -28.391 6.812 12.148 1 92.44 219 LYS B O 1
ATOM 4189 N N . LEU B 1 220 ? -26.266 7.016 12.812 1 92.81 220 LEU B N 1
ATOM 4190 C CA . LEU B 1 220 ? -26.578 7.402 14.18 1 92.81 220 LEU B CA 1
ATOM 4191 C C . LEU B 1 220 ? -26.531 8.922 14.344 1 92.81 220 LEU B C 1
ATOM 4193 O O . LEU B 1 220 ? -26.625 9.43 15.461 1 92.81 220 LEU B O 1
ATOM 4197 N N . ASN B 1 221 ? -26.297 9.562 13.203 1 94.81 221 ASN B N 1
ATOM 4198 C CA . ASN B 1 221 ? -26.172 11.016 13.172 1 94.81 221 ASN B CA 1
ATOM 4199 C C . ASN B 1 221 ? -25.016 11.492 14.055 1 94.81 221 ASN B C 1
ATOM 4201 O O . ASN B 1 221 ? -25.156 12.461 14.805 1 94.81 221 ASN B O 1
ATOM 4205 N N . LYS B 1 222 ? -24.031 10.68 14.039 1 95.69 222 LYS B N 1
ATOM 4206 C CA . LYS B 1 222 ? -22.812 11.016 14.773 1 95.69 222 LYS B CA 1
ATOM 4207 C C . LYS B 1 222 ? -21.609 11.133 13.836 1 95.69 222 LYS B C 1
ATOM 4209 O O . LYS B 1 222 ? -21.641 10.609 12.719 1 95.69 222 LYS B O 1
ATOM 4214 N N . LYS B 1 223 ? -20.625 11.906 14.305 1 94.88 223 LYS B N 1
ATOM 4215 C CA . LYS B 1 223 ? -19.406 12.102 13.523 1 94.88 223 LYS B CA 1
ATOM 4216 C C . LYS B 1 223 ? -18.172 12.031 14.414 1 94.88 223 LYS B C 1
ATOM 4218 O O . LYS B 1 223 ? -18.156 12.57 15.523 1 94.88 223 LYS B O 1
ATOM 4223 N N . ARG B 1 224 ? -17.25 11.375 13.867 1 95.62 224 ARG B N 1
ATOM 4224 C CA . ARG B 1 224 ? -15.992 11.32 14.609 1 95.62 224 ARG B CA 1
ATOM 4225 C C . ARG B 1 224 ? -14.984 12.32 14.047 1 95.62 224 ARG B C 1
ATOM 4227 O O . ARG B 1 224 ? -15.195 12.891 12.977 1 95.62 224 ARG B O 1
ATOM 4234 N N . ASN B 1 225 ? -13.945 12.508 14.836 1 94.75 225 ASN B N 1
ATOM 4235 C CA . ASN B 1 225 ? -12.852 13.391 14.43 1 94.75 225 ASN B CA 1
ATOM 4236 C C . ASN B 1 225 ? -11.68 12.602 13.867 1 94.75 225 ASN B C 1
ATOM 4238 O O . ASN B 1 225 ? -10.961 11.93 14.617 1 94.75 225 ASN B O 1
ATOM 4242 N N . VAL B 1 226 ? -11.438 12.734 12.555 1 96.94 226 VAL B N 1
ATOM 4243 C CA . VAL B 1 226 ? -10.336 12.023 11.906 1 96.94 226 VAL B CA 1
ATOM 4244 C C . VAL B 1 226 ? -9.117 12.93 11.82 1 96.94 226 VAL B C 1
ATOM 4246 O O . VAL B 1 226 ? -9.141 13.953 11.141 1 96.94 226 VAL B O 1
ATOM 4249 N N . ALA B 1 227 ? -8.07 12.523 12.484 1 97.5 227 ALA B N 1
ATOM 4250 C CA . ALA B 1 227 ? -6.852 13.32 12.516 1 97.5 227 ALA B CA 1
ATOM 4251 C C . ALA B 1 227 ? -5.898 12.914 11.398 1 97.5 227 ALA B C 1
ATOM 4253 O O . ALA B 1 227 ? -5.23 13.758 10.797 1 97.5 227 ALA B O 1
ATOM 4254 N N . ILE B 1 228 ? -5.812 11.602 11.148 1 97.88 228 ILE B N 1
ATOM 4255 C CA . ILE B 1 228 ? -4.887 11.062 10.156 1 97.88 228 ILE B CA 1
ATOM 4256 C C . ILE B 1 228 ? -5.621 10.07 9.25 1 97.88 228 ILE B C 1
ATOM 4258 O O . ILE B 1 228 ? -6.414 9.258 9.727 1 97.88 228 ILE B O 1
ATOM 4262 N N . THR B 1 229 ? -5.359 10.188 7.969 1 97.25 229 THR B N 1
ATOM 4263 C CA . THR B 1 229 ? -5.852 9.219 6.992 1 97.25 229 THR B CA 1
ATOM 4264 C C . THR B 1 229 ? -4.695 8.594 6.219 1 97.25 229 THR B C 1
ATOM 4266 O O . THR B 1 229 ? -3.748 9.289 5.84 1 97.25 229 THR B O 1
ATOM 4269 N N . LEU B 1 230 ? -4.742 7.348 6.02 1 96.38 230 LEU B N 1
ATOM 4270 C CA . LEU B 1 230 ? -3.734 6.668 5.211 1 96.38 230 LEU B CA 1
ATOM 4271 C C . LEU B 1 230 ? -4.32 5.426 4.551 1 96.38 230 LEU B C 1
ATOM 4273 O O . LEU B 1 230 ? -5.328 4.887 5.012 1 96.38 230 LEU B O 1
ATOM 4277 N N . PRO B 1 231 ? -3.662 4.949 3.514 1 93.81 231 PRO B N 1
ATOM 4278 C CA . PRO B 1 231 ? -4.25 3.846 2.752 1 93.81 231 PRO B CA 1
ATOM 4279 C C . PRO B 1 231 ? -3.873 2.477 3.314 1 93.81 231 PRO B C 1
ATOM 4281 O O . PRO B 1 231 ? -4.512 1.474 2.984 1 93.81 231 PRO B O 1
ATOM 4284 N N . SER B 1 232 ? -2.951 2.355 4.121 1 95.19 232 SER B N 1
ATOM 4285 C CA . SER B 1 232 ? -2.381 1.068 4.512 1 95.19 232 SER B CA 1
ATOM 4286 C C . SER B 1 232 ? -2.906 0.62 5.871 1 95.19 232 SER B C 1
ATOM 4288 O O . SER B 1 232 ? -2.631 1.258 6.887 1 95.19 232 SER B O 1
ATOM 4290 N N . VAL B 1 233 ? -3.576 -0.481 5.871 1 95.69 233 VAL B N 1
ATOM 4291 C CA . VAL B 1 233 ? -3.998 -1.107 7.121 1 95.69 233 VAL B CA 1
ATOM 4292 C C . VAL B 1 233 ? -2.771 -1.553 7.914 1 95.69 233 VAL B C 1
ATOM 4294 O O . VAL B 1 233 ? -2.738 -1.421 9.141 1 95.69 233 VAL B O 1
ATOM 4297 N N . LEU B 1 234 ? -1.784 -1.998 7.219 1 96.31 234 LEU B N 1
ATOM 4298 C CA . LEU B 1 234 ? -0.63 -2.615 7.859 1 96.31 234 LEU B CA 1
ATOM 4299 C C . LEU B 1 234 ? 0.225 -1.568 8.562 1 96.31 234 LEU B C 1
ATOM 4301 O O . LEU B 1 234 ? 0.853 -1.857 9.586 1 96.31 234 LEU B O 1
ATOM 4305 N N . SER B 1 235 ? 0.197 -0.357 8.102 1 96.56 235 SER B N 1
ATOM 4306 C CA . SER B 1 235 ? 1.028 0.677 8.711 1 96.56 235 SER B CA 1
ATOM 4307 C C . SER B 1 235 ? 0.27 1.427 9.797 1 96.56 235 SER B C 1
ATOM 4309 O O . SER B 1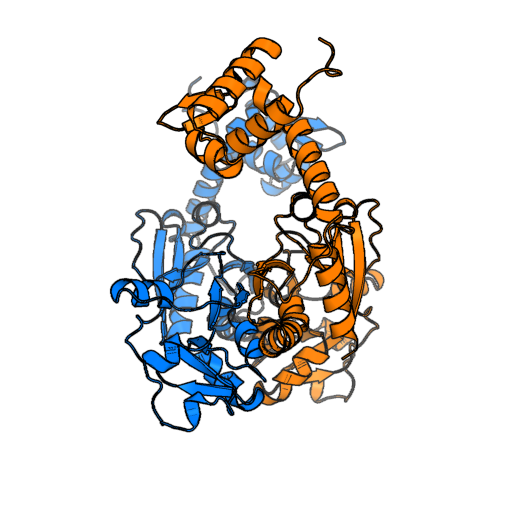 235 ? 0.879 2.025 10.688 1 96.56 235 SER B O 1
ATOM 4311 N N . ALA B 1 236 ? -0.968 1.364 9.852 1 97.75 236 ALA B N 1
ATOM 4312 C CA . ALA B 1 236 ? -1.831 2.225 10.656 1 97.75 236 ALA B CA 1
ATOM 4313 C C . ALA B 1 236 ? -1.578 2.016 12.148 1 97.75 236 ALA B C 1
ATOM 4315 O O . ALA B 1 236 ? -1.505 2.979 12.914 1 97.75 236 ALA B O 1
ATOM 4316 N N . PRO B 1 237 ? -1.37 0.801 12.594 1 97.81 237 PRO B N 1
ATOM 4317 C CA . PRO B 1 237 ? -1.213 0.602 14.039 1 97.81 237 PRO B CA 1
ATOM 4318 C C . PRO B 1 237 ? 0.019 1.309 14.602 1 97.81 237 PRO B C 1
ATOM 4320 O O . PRO B 1 237 ? 0.045 1.664 15.781 1 97.81 237 PRO B O 1
ATOM 4323 N N . TYR B 1 238 ? 0.98 1.51 13.828 1 97 238 TYR B N 1
ATOM 4324 C CA . TYR B 1 238 ? 2.238 2.09 14.289 1 97 238 TYR B CA 1
ATOM 4325 C C . TYR B 1 238 ? 2.061 3.559 14.648 1 97 238 TYR B C 1
ATOM 4327 O O . TYR B 1 238 ? 2.928 4.156 15.297 1 97 238 TYR B O 1
ATOM 4335 N N . LEU B 1 239 ? 0.953 4.105 14.273 1 97.81 239 LEU B N 1
ATOM 4336 C CA . LEU B 1 239 ? 0.707 5.523 14.492 1 97.81 239 LEU B CA 1
ATOM 4337 C C . LEU B 1 239 ? 0.144 5.77 15.891 1 97.81 239 LEU B C 1
ATOM 4339 O O . LEU B 1 239 ? 0.088 6.91 16.344 1 97.81 239 LEU B O 1
ATOM 4343 N N . LEU B 1 240 ? -0.174 4.734 16.594 1 98 240 LEU B N 1
ATOM 4344 C CA . LEU B 1 240 ? -1.016 4.883 17.781 1 98 240 LEU B CA 1
ATOM 4345 C C . LEU B 1 240 ? -0.167 5.121 19.016 1 98 240 LEU B C 1
ATOM 4347 O O . LEU B 1 240 ? -0.635 5.715 19.984 1 98 240 LEU B O 1
ATOM 4351 N N . LYS B 1 241 ? 1.051 4.605 18.938 1 94.56 241 LYS B N 1
ATOM 4352 C CA . LYS B 1 241 ? 1.88 4.711 20.141 1 94.56 241 LYS B CA 1
ATOM 4353 C C . LYS B 1 241 ? 2.107 6.172 20.531 1 94.56 241 LYS B C 1
ATOM 4355 O O . LYS B 1 241 ? 2.406 7.004 19.672 1 94.56 241 LYS B O 1
ATOM 4360 N N . ASN B 1 242 ? 1.888 6.52 21.75 1 92.31 242 ASN B N 1
ATOM 4361 C CA . ASN B 1 242 ? 2.104 7.848 22.328 1 92.31 242 ASN B CA 1
ATOM 4362 C C . ASN B 1 242 ? 1.076 8.852 21.812 1 92.31 242 ASN B C 1
ATOM 4364 O O . ASN B 1 242 ? 1.39 10.031 21.625 1 92.31 242 ASN B O 1
ATOM 4368 N N . THR B 1 243 ? -0.063 8.375 21.391 1 96.38 243 THR B N 1
ATOM 4369 C CA . THR B 1 243 ? -1.179 9.242 21.016 1 96.38 243 THR B CA 1
ATOM 4370 C C . THR B 1 243 ? -2.451 8.82 21.75 1 96.38 243 THR B C 1
ATOM 4372 O O . THR B 1 243 ? -2.49 7.77 22.391 1 96.38 243 THR B O 1
ATOM 4375 N N . ASP B 1 244 ? -3.422 9.68 21.656 1 96.19 244 ASP B N 1
ATOM 4376 C CA . ASP B 1 244 ? -4.738 9.344 22.188 1 96.19 244 ASP B CA 1
ATOM 4377 C C . ASP B 1 244 ? -5.711 8.992 21.062 1 96.19 244 ASP B C 1
ATOM 4379 O O . ASP B 1 244 ? -6.922 9.188 21.188 1 96.19 244 ASP B O 1
ATOM 4383 N N . TYR B 1 245 ? -5.129 8.555 19.922 1 98.12 245 TYR B N 1
ATOM 4384 C CA . TYR B 1 245 ? -5.941 8.266 18.75 1 98.12 245 TYR B CA 1
ATOM 4385 C C . TYR B 1 245 ? -6.539 6.867 18.828 1 98.12 245 TYR B C 1
ATOM 4387 O O . TYR B 1 245 ? -5.953 5.969 19.438 1 98.12 245 TYR B O 1
ATOM 4395 N N . PHE B 1 246 ? -7.672 6.715 18.203 1 98.12 246 PHE B N 1
ATOM 4396 C CA . PHE B 1 246 ? -8.297 5.414 18 1 98.12 246 PHE B CA 1
ATOM 4397 C C . PHE B 1 246 ? -8.125 4.961 16.547 1 98.12 246 PHE B C 1
ATOM 4399 O O . PHE B 1 246 ? -8.016 5.789 15.648 1 98.12 246 PHE B O 1
ATOM 4406 N N . LEU B 1 247 ? -8.109 3.656 16.359 1 98.56 247 LEU B N 1
ATOM 4407 C CA . LEU B 1 247 ? -8.023 3.041 15.047 1 98.56 247 LEU B CA 1
ATOM 4408 C C . LEU B 1 247 ? -8.953 1.837 14.953 1 98.56 247 LEU B C 1
ATOM 4410 O O . LEU B 1 247 ? -8.828 0.888 15.727 1 98.56 247 LEU B O 1
ATOM 4414 N N . ALA B 1 248 ? -9.953 1.958 14.109 1 97.88 248 ALA B N 1
ATOM 4415 C CA . ALA B 1 248 ? -10.703 0.757 13.758 1 97.88 248 ALA B CA 1
ATOM 4416 C C . ALA B 1 248 ? -9.891 -0.14 12.82 1 97.88 248 ALA B C 1
ATOM 4418 O O . ALA B 1 248 ? -9.453 0.298 11.758 1 97.88 248 ALA B O 1
ATOM 4419 N N . ILE B 1 249 ? -9.727 -1.369 13.211 1 97.81 249 ILE B N 1
ATOM 4420 C CA . ILE B 1 249 ? -8.805 -2.234 12.492 1 97.81 249 ILE B CA 1
ATOM 4421 C C . ILE B 1 249 ? -9.281 -3.684 12.57 1 97.81 249 ILE B C 1
ATOM 4423 O O . ILE B 1 249 ? -9.914 -4.082 13.555 1 97.81 249 ILE B O 1
ATOM 4427 N N . PRO B 1 250 ? -9.008 -4.449 11.492 1 96.88 250 PRO B N 1
ATOM 4428 C CA . PRO B 1 250 ? -9.328 -5.875 11.594 1 96.88 250 PRO B CA 1
ATOM 4429 C C . PRO B 1 250 ? -8.711 -6.527 12.828 1 96.88 250 PRO B C 1
ATOM 4431 O O . PRO B 1 250 ? -7.5 -6.422 13.047 1 96.88 250 PRO B O 1
ATOM 4434 N N . GLU B 1 251 ? -9.461 -7.25 13.555 1 97.5 251 GLU B N 1
ATOM 4435 C CA . GLU B 1 251 ? -9.055 -7.832 14.828 1 97.5 251 GLU B CA 1
ATOM 4436 C C . GLU B 1 251 ? -7.891 -8.805 14.641 1 97.5 251 GLU B C 1
ATOM 4438 O O . GLU B 1 251 ? -6.926 -8.781 15.406 1 97.5 251 GLU B O 1
ATOM 4443 N N . ILE B 1 252 ? -7.949 -9.539 13.641 1 95.69 252 ILE B N 1
ATOM 4444 C CA . ILE B 1 252 ? -6.961 -10.586 13.414 1 95.69 252 ILE B CA 1
ATOM 4445 C C . ILE B 1 252 ? -5.582 -9.961 13.227 1 95.69 252 ILE B C 1
ATOM 4447 O O . ILE B 1 252 ? -4.566 -10.562 13.602 1 95.69 252 ILE B O 1
ATOM 4451 N N . TYR B 1 253 ? -5.543 -8.859 12.617 1 96.31 253 TYR B N 1
ATOM 4452 C CA . TYR B 1 253 ? -4.25 -8.227 12.367 1 96.31 253 TYR B CA 1
ATOM 4453 C C . TYR B 1 253 ? -3.689 -7.613 13.648 1 96.31 253 TYR B C 1
ATOM 4455 O O . TYR B 1 253 ? -2.514 -7.801 13.969 1 96.31 253 TYR B O 1
ATOM 4463 N N . ILE B 1 254 ? -4.484 -6.871 14.367 1 97.44 254 ILE B N 1
ATOM 4464 C CA . ILE B 1 254 ? -3.982 -6.188 15.555 1 97.44 254 ILE B CA 1
ATOM 4465 C C . ILE B 1 254 ? -3.557 -7.215 16.594 1 97.44 254 ILE B C 1
ATOM 4467 O O . ILE B 1 254 ? -2.621 -6.973 17.375 1 97.44 254 ILE B O 1
ATOM 4471 N N . GLU B 1 255 ? -4.148 -8.328 16.609 1 95.88 255 GLU B N 1
ATOM 4472 C CA . GLU B 1 255 ? -3.777 -9.398 17.531 1 95.88 255 GLU B CA 1
ATOM 4473 C C . GLU B 1 255 ? -2.322 -9.812 17.328 1 95.88 255 GLU B C 1
ATOM 4475 O O . GLU B 1 255 ? -1.638 -10.172 18.297 1 95.88 255 GLU B O 1
ATOM 4480 N N . THR B 1 256 ? -1.935 -9.727 16.141 1 92.56 256 THR B N 1
ATOM 4481 C CA . THR B 1 256 ? -0.579 -10.156 15.812 1 92.56 256 THR B CA 1
ATOM 4482 C C . THR B 1 256 ? 0.441 -9.117 16.281 1 92.56 256 THR B C 1
ATOM 4484 O O . THR B 1 256 ? 1.599 -9.453 16.531 1 92.56 256 THR B O 1
ATOM 4487 N N . LEU B 1 257 ? -0.003 -7.875 16.453 1 94.25 257 LEU B N 1
ATOM 4488 C CA . LEU B 1 257 ? 0.971 -6.805 16.625 1 94.25 257 LEU B CA 1
ATOM 4489 C C . LEU B 1 257 ? 0.81 -6.137 17.984 1 94.25 257 LEU B C 1
ATOM 4491 O O . LEU B 1 257 ? 1.701 -5.414 18.438 1 94.25 257 LEU B O 1
ATOM 4495 N N . ALA B 1 258 ? -0.242 -6.316 18.625 1 95.5 258 ALA B N 1
ATOM 4496 C CA . ALA B 1 258 ? -0.607 -5.547 19.812 1 95.5 258 ALA B CA 1
ATOM 4497 C C . ALA B 1 258 ? 0.498 -5.602 20.859 1 95.5 258 ALA B C 1
ATOM 4499 O O . ALA B 1 258 ? 0.91 -4.566 21.391 1 95.5 258 ALA B O 1
ATOM 4500 N N . ASP B 1 259 ? 1.014 -6.754 21.141 1 94.06 259 ASP B N 1
ATOM 4501 C CA . ASP B 1 259 ? 2.041 -6.914 22.172 1 94.06 259 ASP B CA 1
ATOM 4502 C C . ASP B 1 259 ? 3.344 -6.23 21.75 1 94.06 259 ASP B C 1
ATOM 4504 O O . ASP B 1 259 ? 3.947 -5.5 22.547 1 94.06 259 ASP B O 1
ATOM 4508 N N . THR B 1 260 ? 3.693 -6.434 20.594 1 91.88 260 THR B N 1
ATOM 4509 C CA . THR B 1 260 ? 4.941 -5.887 20.078 1 91.88 260 THR B CA 1
ATOM 4510 C C . THR B 1 260 ? 4.918 -4.359 20.109 1 91.88 260 THR B C 1
ATOM 4512 O O . THR B 1 260 ? 5.926 -3.729 20.438 1 91.88 260 THR B O 1
ATOM 4515 N N . LEU B 1 261 ? 3.752 -3.795 19.859 1 94.75 261 LEU B N 1
ATOM 4516 C CA . LEU B 1 261 ? 3.65 -2.344 19.734 1 94.75 261 LEU B CA 1
ATOM 4517 C C . LEU B 1 261 ? 3.127 -1.732 21.031 1 94.75 261 LEU B C 1
ATOM 4519 O O . LEU B 1 261 ? 2.971 -0.513 21.125 1 94.75 261 LEU B O 1
ATOM 4523 N N . GLN B 1 262 ? 2.859 -2.604 21.969 1 96.38 262 GLN B N 1
ATOM 4524 C CA . GLN B 1 262 ? 2.311 -2.15 23.234 1 96.38 262 GLN B CA 1
ATOM 4525 C C . GLN B 1 262 ? 1.004 -1.389 23.031 1 96.38 262 GLN B C 1
ATOM 4527 O O . GLN B 1 262 ? 0.844 -0.275 23.547 1 96.38 262 GLN B O 1
ATOM 4532 N N . LEU B 1 263 ? 0.159 -2.023 22.312 1 97.25 263 LEU B N 1
ATOM 4533 C CA . LEU B 1 263 ? -1.174 -1.489 22.047 1 97.25 263 LEU B CA 1
ATOM 4534 C C . LEU B 1 263 ? -2.238 -2.32 22.766 1 97.25 263 LEU B C 1
ATOM 4536 O O . LEU B 1 263 ? -1.999 -3.48 23.109 1 97.25 263 LEU B O 1
ATOM 4540 N N . ALA B 1 264 ? -3.344 -1.654 23.031 1 96.5 264 ALA B N 1
ATOM 4541 C CA . ALA B 1 264 ? -4.559 -2.328 23.484 1 96.5 264 ALA B CA 1
ATOM 4542 C C . ALA B 1 264 ? -5.633 -2.303 22.391 1 96.5 264 ALA B C 1
ATOM 4544 O O . ALA B 1 264 ? -5.594 -1.46 21.5 1 96.5 264 ALA B O 1
ATOM 4545 N N . TYR B 1 265 ? -6.453 -3.223 22.391 1 96.62 265 TYR B N 1
ATOM 4546 C CA . TYR B 1 265 ? -7.582 -3.227 21.469 1 96.62 265 TYR B CA 1
ATOM 4547 C C . TYR B 1 265 ? -8.836 -3.783 22.141 1 96.62 265 TYR B C 1
ATOM 4549 O O . TYR B 1 265 ? -8.75 -4.691 22.969 1 96.62 265 TYR B O 1
ATOM 4557 N N . VAL B 1 266 ? -10.008 -3.225 21.859 1 95.81 266 VAL B N 1
ATOM 4558 C CA . VAL B 1 266 ? -11.281 -3.576 22.484 1 95.81 266 VAL B CA 1
ATOM 4559 C C . VAL B 1 266 ? -12.375 -3.652 21.406 1 95.81 266 VAL B C 1
ATOM 4561 O O . VAL B 1 266 ? -12.148 -3.27 20.266 1 95.81 266 VAL B O 1
ATOM 4564 N N . ASP B 1 267 ? -13.5 -4.137 21.859 1 95.31 267 ASP B N 1
ATOM 4565 C CA . ASP B 1 267 ? -14.656 -4.141 20.969 1 95.31 267 ASP B CA 1
ATOM 4566 C C . ASP B 1 267 ? -15.156 -2.721 20.719 1 95.31 267 ASP B C 1
ATOM 4568 O O . ASP B 1 267 ? -15.109 -1.872 21.609 1 95.31 267 ASP B O 1
ATOM 4572 N N . PRO B 1 268 ? -15.594 -2.496 19.438 1 95.62 268 PRO B N 1
ATOM 4573 C CA . PRO B 1 268 ? -16.203 -1.19 19.203 1 95.62 268 PRO B CA 1
ATOM 4574 C C . PRO B 1 268 ? -17.422 -0.938 20.094 1 95.62 268 PRO B C 1
ATOM 4576 O O . PRO B 1 268 ? -18.125 -1.882 20.469 1 95.62 268 PRO B O 1
ATOM 4579 N N . PRO B 1 269 ? -17.688 0.323 20.359 1 94.75 269 PRO B N 1
ATOM 4580 C CA . PRO B 1 269 ? -18.828 0.66 21.219 1 94.75 269 PRO B CA 1
ATOM 4581 C C . PRO B 1 269 ? -20.156 0.602 20.484 1 94.75 269 PRO B C 1
ATOM 4583 O O . PRO B 1 269 ? -21.219 0.832 21.094 1 94.75 269 PRO B O 1
ATOM 4586 N N . PHE B 1 270 ? -20.219 0.358 19.297 1 94.12 270 PHE B N 1
ATOM 4587 C CA . PHE B 1 270 ? -21.391 0.149 18.453 1 94.12 270 PHE B CA 1
ATOM 4588 C C . PHE B 1 270 ? -21.125 -0.928 17.406 1 94.12 270 PHE B C 1
ATOM 4590 O O . PHE B 1 270 ? -19.969 -1.222 17.094 1 94.12 270 PHE B O 1
ATOM 4597 N N . PRO B 1 271 ? -22.188 -1.488 16.953 1 93.12 271 PRO B N 1
ATOM 4598 C CA . PRO B 1 271 ? -22 -2.564 15.977 1 93.12 271 PRO B CA 1
ATOM 4599 C C . PRO B 1 271 ? -21.453 -2.062 14.648 1 93.12 271 PRO B C 1
ATOM 4601 O O . PRO B 1 271 ? -22.016 -1.152 14.039 1 93.12 271 PRO B O 1
ATOM 4604 N N . ILE B 1 272 ? -20.344 -2.658 14.227 1 93.44 272 ILE B N 1
ATOM 4605 C CA . ILE B 1 272 ? -19.766 -2.422 12.906 1 93.44 272 ILE B CA 1
ATOM 4606 C C . ILE B 1 272 ? -19.906 -3.68 12.055 1 93.44 272 ILE B C 1
ATOM 4608 O O . ILE B 1 272 ? -19.547 -4.777 12.492 1 93.44 272 ILE B O 1
ATOM 4612 N N . PRO B 1 273 ? -20.422 -3.494 10.836 1 92.38 273 PRO B N 1
ATOM 4613 C CA . PRO B 1 273 ? -20.516 -4.672 9.977 1 92.38 273 PRO B CA 1
ATOM 4614 C C . PRO B 1 273 ? -19.172 -5.355 9.758 1 92.38 273 PRO B C 1
ATOM 4616 O O . PRO B 1 273 ? -18.141 -4.684 9.633 1 92.38 273 PRO B O 1
ATOM 4619 N N . ASP B 1 274 ? -19.266 -6.664 9.711 1 93.12 274 ASP B N 1
ATOM 4620 C CA . ASP B 1 274 ? -18.062 -7.438 9.43 1 93.12 274 ASP B CA 1
ATOM 4621 C C . ASP B 1 274 ? -17.547 -7.145 8.016 1 93.12 274 ASP B C 1
ATOM 4623 O O . ASP B 1 274 ? -18.328 -6.844 7.113 1 93.12 274 ASP B O 1
ATOM 4627 N N . TYR B 1 275 ? -16.25 -7.18 7.902 1 91.25 275 TYR B N 1
ATOM 4628 C CA . TYR B 1 275 ? -15.703 -7.047 6.555 1 91.25 275 TYR B CA 1
ATOM 4629 C C . TYR B 1 275 ? -15.633 -8.398 5.859 1 91.25 275 TYR B C 1
ATOM 4631 O O . TYR B 1 275 ? -15.578 -9.438 6.52 1 91.25 275 TYR B O 1
ATOM 4639 N N . GLN B 1 276 ? -15.719 -8.312 4.566 1 91.94 276 GLN B N 1
ATOM 4640 C CA . GLN B 1 276 ? -15.531 -9.484 3.711 1 91.94 276 GLN B CA 1
ATOM 4641 C C . GLN B 1 276 ? -14.461 -9.227 2.654 1 91.94 276 GLN B C 1
ATOM 4643 O O . GLN B 1 276 ? -14.539 -8.25 1.907 1 91.94 276 GLN B O 1
ATOM 4648 N N . ILE B 1 277 ? -13.469 -10.086 2.707 1 93 277 ILE B N 1
ATOM 4649 C CA . ILE B 1 277 ? -12.531 -10.094 1.59 1 93 277 ILE B CA 1
ATOM 4650 C C . ILE B 1 277 ? -13.039 -11.039 0.502 1 93 277 ILE B C 1
ATOM 4652 O O . ILE B 1 277 ? -13.289 -12.219 0.762 1 93 277 ILE B O 1
ATOM 4656 N N . LYS B 1 278 ? -13.117 -10.453 -0.653 1 92.69 278 LYS B N 1
ATOM 4657 C CA . LYS B 1 278 ? -13.688 -11.234 -1.748 1 92.69 278 LYS B CA 1
ATOM 4658 C C . LYS B 1 278 ? -12.688 -11.391 -2.893 1 92.69 278 LYS B C 1
ATOM 4660 O O . LYS B 1 278 ? -11.859 -10.508 -3.123 1 92.69 278 LYS B O 1
ATOM 4665 N N . LEU B 1 279 ? -12.852 -12.547 -3.535 1 94.94 279 LEU B N 1
ATOM 4666 C CA . LEU B 1 279 ? -12.18 -12.75 -4.812 1 94.94 279 LEU B CA 1
ATOM 4667 C C . LEU B 1 279 ? -13.062 -12.297 -5.973 1 94.94 279 LEU B C 1
ATOM 4669 O O . LEU B 1 279 ? -14.266 -12.57 -5.992 1 94.94 279 LEU B O 1
ATOM 4673 N N . TYR B 1 280 ? -12.445 -11.594 -6.883 1 94.31 280 TYR B N 1
ATOM 4674 C CA . TYR B 1 280 ? -13.148 -11.141 -8.078 1 94.31 280 TYR B CA 1
ATOM 4675 C C . TYR B 1 280 ? -12.453 -11.633 -9.344 1 94.31 280 TYR B C 1
ATOM 4677 O O . TYR B 1 280 ? -11.219 -11.633 -9.422 1 94.31 280 TYR B O 1
ATOM 4685 N N . TRP B 1 281 ? -13.227 -12.078 -10.258 1 94.69 281 TRP B N 1
ATOM 4686 C CA . TRP B 1 281 ? -12.727 -12.438 -11.586 1 94.69 281 TRP B CA 1
ATOM 4687 C C . TRP B 1 281 ? -13.727 -12.055 -12.664 1 94.69 281 TRP B C 1
ATOM 4689 O O . TRP B 1 281 ? -14.883 -11.734 -12.367 1 94.69 281 TRP B O 1
ATOM 4699 N N . HIS B 1 282 ? -13.266 -11.953 -13.805 1 93.25 282 HIS B N 1
ATOM 4700 C CA . HIS B 1 282 ? -14.195 -11.703 -14.898 1 93.25 282 HIS B CA 1
ATOM 4701 C C . HIS B 1 282 ? -14.875 -12.992 -15.352 1 93.25 282 HIS B C 1
ATOM 4703 O O . HIS B 1 282 ? -14.203 -13.992 -15.609 1 93.25 282 HIS B O 1
ATOM 4709 N N . LYS B 1 283 ? -16.156 -12.969 -15.57 1 90.44 283 LYS B N 1
ATOM 4710 C CA . LYS B 1 283 ? -16.938 -14.164 -15.883 1 90.44 283 LYS B CA 1
ATOM 4711 C C . LYS B 1 283 ? -16.5 -14.766 -17.219 1 90.44 283 LYS B C 1
ATOM 4713 O O . LYS B 1 283 ? -16.531 -15.984 -17.391 1 90.44 283 LYS B O 1
ATOM 4718 N N . VAL B 1 284 ? -16.109 -13.977 -18.109 1 86.31 284 VAL B N 1
ATOM 4719 C CA . VAL B 1 284 ? -15.688 -14.445 -19.422 1 86.31 284 VAL B CA 1
ATOM 4720 C C . VAL B 1 284 ? -14.438 -15.312 -19.297 1 86.31 284 VAL B C 1
ATOM 4722 O O . VAL B 1 284 ? -14.227 -16.234 -20.094 1 86.31 284 VAL B O 1
ATOM 4725 N N . ARG B 1 285 ? -13.664 -15.055 -18.266 1 90.12 285 ARG B N 1
ATOM 4726 C CA . ARG B 1 285 ? -12.406 -15.773 -18.109 1 90.12 285 ARG B CA 1
ATOM 4727 C C . ARG B 1 285 ? -12.516 -16.859 -17.047 1 90.12 285 ARG B C 1
ATOM 4729 O O . ARG B 1 285 ? -11.547 -17.562 -16.766 1 90.12 285 ARG B O 1
ATOM 4736 N N . GLU B 1 286 ? -13.609 -16.969 -16.5 1 89.38 286 GLU B N 1
ATOM 4737 C CA . GLU B 1 286 ? -13.844 -17.906 -15.406 1 89.38 286 GLU B CA 1
ATOM 4738 C C . GLU B 1 286 ? -13.547 -19.344 -15.828 1 89.38 286 GLU B C 1
ATOM 4740 O O . GLU B 1 286 ? -13.039 -20.141 -15.031 1 89.38 286 GLU B O 1
ATOM 4745 N N . LYS B 1 287 ? -13.797 -19.641 -17.078 1 85.06 287 LYS B N 1
ATOM 4746 C CA . LYS B 1 287 ? -13.672 -21.016 -17.547 1 85.06 287 LYS B CA 1
ATOM 4747 C C . LYS B 1 287 ? -12.297 -21.25 -18.172 1 85.06 287 LYS B C 1
ATOM 4749 O O . LYS B 1 287 ? -11.977 -22.375 -18.562 1 85.06 287 LYS B O 1
ATOM 4754 N N . GLU B 1 288 ? -11.547 -20.188 -18.297 1 86.44 288 GLU B N 1
ATOM 4755 C CA . GLU B 1 288 ? -10.156 -20.406 -18.703 1 86.44 288 GLU B CA 1
ATOM 4756 C C . GLU B 1 288 ? -9.438 -21.328 -17.719 1 86.44 288 GLU B C 1
ATOM 4758 O O . GLU B 1 288 ? -9.445 -21.078 -16.5 1 86.44 288 GLU B O 1
ATOM 4763 N N . PRO B 1 289 ? -8.867 -22.375 -18.188 1 88.5 289 PRO B N 1
ATOM 4764 C CA . PRO B 1 289 ? -8.312 -23.406 -17.297 1 88.5 289 PRO B CA 1
ATOM 4765 C C . PRO B 1 289 ? -7.359 -22.828 -16.25 1 88.5 289 PRO B C 1
ATOM 4767 O O . PRO B 1 289 ? -7.422 -23.203 -15.078 1 88.5 289 PRO B O 1
ATOM 4770 N N . LYS B 1 290 ? -6.477 -21.922 -16.625 1 91.94 290 LYS B N 1
ATOM 4771 C CA . LYS B 1 290 ? -5.504 -21.328 -15.727 1 91.94 290 LYS B CA 1
ATOM 4772 C C . LYS B 1 290 ? -6.195 -20.5 -14.641 1 91.94 290 LYS B C 1
ATOM 4774 O O . LYS B 1 290 ? -5.875 -20.641 -13.453 1 91.94 290 LYS B O 1
ATOM 4779 N N . VAL B 1 291 ? -7.129 -19.688 -15.016 1 94.38 291 VAL B N 1
ATOM 4780 C CA . VAL B 1 291 ? -7.855 -18.828 -14.078 1 94.38 291 VAL B CA 1
ATOM 4781 C C . VAL B 1 291 ? -8.75 -19.688 -13.188 1 94.38 291 VAL B C 1
ATOM 4783 O O . VAL B 1 291 ? -8.805 -19.469 -11.969 1 94.38 291 VAL B O 1
ATOM 4786 N N . HIS B 1 292 ? -9.352 -20.641 -13.828 1 92.5 292 HIS B N 1
ATOM 4787 C CA . HIS B 1 292 ? -10.219 -21.547 -13.078 1 92.5 292 HIS B CA 1
ATOM 4788 C C . HIS B 1 292 ? -9.43 -22.312 -12.023 1 92.5 292 HIS B C 1
ATOM 4790 O O . HIS B 1 292 ? -9.891 -22.453 -10.883 1 92.5 292 HIS B O 1
ATOM 4796 N N . TRP B 1 293 ? -8.344 -22.734 -12.406 1 95.19 293 TRP B N 1
ATOM 4797 C CA . TRP B 1 293 ? -7.477 -23.422 -11.453 1 95.19 293 TRP B CA 1
ATOM 4798 C C . TRP B 1 293 ? -7.105 -22.516 -10.297 1 95.19 293 TRP B C 1
ATOM 4800 O O . TRP B 1 293 ? -7.152 -22.922 -9.133 1 95.19 293 TRP B O 1
ATOM 4810 N N . LEU B 1 294 ? -6.699 -21.297 -10.578 1 96.88 294 LEU B N 1
ATOM 4811 C CA . LEU B 1 294 ? -6.289 -20.344 -9.547 1 96.88 294 LEU B CA 1
ATOM 4812 C C . LEU B 1 294 ? -7.438 -20.047 -8.594 1 96.88 294 LEU B C 1
ATOM 4814 O O . LEU B 1 294 ? -7.242 -19.984 -7.379 1 96.88 294 LEU B O 1
ATOM 4818 N N . ILE B 1 295 ? -8.609 -19.844 -9.164 1 95.75 295 ILE B N 1
ATOM 4819 C CA . ILE B 1 295 ? -9.789 -19.594 -8.336 1 95.75 295 ILE B CA 1
ATOM 4820 C C . ILE B 1 295 ? -9.984 -20.734 -7.348 1 95.75 295 ILE B C 1
ATOM 4822 O O . ILE B 1 295 ? -10.141 -20.516 -6.145 1 95.75 295 ILE B O 1
ATOM 4826 N N . ASN B 1 296 ? -9.938 -21.906 -7.84 1 94.25 296 ASN B N 1
ATOM 4827 C CA . ASN B 1 296 ? -10.156 -23.078 -6.996 1 94.25 296 ASN B CA 1
ATOM 4828 C C . ASN B 1 296 ? -9.055 -23.219 -5.949 1 94.25 296 ASN B C 1
ATOM 4830 O O . ASN B 1 296 ? -9.328 -23.578 -4.805 1 94.25 296 ASN B O 1
ATOM 4834 N N . LEU B 1 297 ? -7.895 -22.984 -6.363 1 96.19 297 LEU B N 1
ATOM 4835 C CA . LEU B 1 297 ? -6.785 -23.047 -5.414 1 96.19 297 LEU B CA 1
ATOM 4836 C C . LEU B 1 297 ? -6.98 -22.031 -4.285 1 96.19 297 LEU B C 1
ATOM 4838 O O . LEU B 1 297 ? -6.867 -22.391 -3.109 1 96.19 297 LEU B O 1
ATOM 4842 N N . LEU B 1 298 ? -7.285 -20.797 -4.621 1 97 298 LEU B N 1
ATOM 4843 C CA . LEU B 1 298 ? -7.43 -19.734 -3.625 1 97 298 LEU B CA 1
ATOM 4844 C C . LEU B 1 298 ? -8.586 -20.031 -2.676 1 97 298 LEU B C 1
ATOM 4846 O O . LEU B 1 298 ? -8.477 -19.812 -1.47 1 97 298 LEU B O 1
ATOM 4850 N N . LEU B 1 299 ? -9.617 -20.547 -3.232 1 94.94 299 LEU B N 1
ATOM 4851 C CA . LEU B 1 299 ? -10.758 -20.875 -2.393 1 94.94 299 LEU B CA 1
ATOM 4852 C C . LEU B 1 299 ? -10.414 -22.016 -1.442 1 94.94 299 LEU B C 1
ATOM 4854 O O . LEU B 1 299 ? -10.875 -22.047 -0.298 1 94.94 299 LEU B O 1
ATOM 4858 N N . SER B 1 300 ? -9.609 -22.922 -1.849 1 94.12 300 SER B N 1
ATOM 4859 C CA . SER B 1 300 ? -9.203 -24.031 -1 1 94.12 300 SER B CA 1
ATOM 4860 C C . SER B 1 300 ? -8.305 -23.562 0.135 1 94.12 300 SER B C 1
ATOM 4862 O O . SER B 1 300 ? -8.258 -24.188 1.2 1 94.12 300 SER B O 1
ATOM 4864 N N . LEU B 1 301 ? -7.543 -22.469 -0.064 1 94.38 301 LEU B N 1
ATOM 4865 C CA . LEU B 1 301 ? -6.609 -21.938 0.927 1 94.38 301 LEU B CA 1
ATOM 4866 C C . LEU B 1 301 ? -7.352 -21.172 2.01 1 94.38 301 LEU B C 1
ATOM 4868 O O . LEU B 1 301 ? -6.793 -20.891 3.076 1 94.38 301 LEU B O 1
ATOM 4872 N N . SER B 1 302 ? -8.547 -20.703 1.706 1 85.69 302 SER B N 1
ATOM 4873 C CA . SER B 1 302 ? -9.328 -19.953 2.684 1 85.69 302 SER B CA 1
ATOM 4874 C C . SER B 1 302 ? -9.727 -20.828 3.861 1 85.69 302 SER B C 1
ATOM 4876 O O . SER B 1 302 ? -9.883 -20.344 4.984 1 85.69 302 SER B O 1
ATOM 4878 N N . CYS B 1 303 ? -10.031 -22.094 3.686 1 70.38 303 CYS B N 1
ATOM 4879 C CA . CYS B 1 303 ? -10.531 -23.062 4.66 1 70.38 303 CYS B CA 1
ATOM 4880 C C . CYS B 1 303 ? -9.406 -23.562 5.562 1 70.38 303 CYS B C 1
ATOM 4882 O O . CYS B 1 303 ? -9.664 -24.062 6.66 1 70.38 303 CYS B O 1
ATOM 4884 N N . GLU B 1 304 ? -8.203 -23.203 5.285 1 60.91 304 GLU B N 1
ATOM 4885 C CA . GLU B 1 304 ? -7.086 -23.703 6.086 1 60.91 304 GLU B CA 1
ATOM 4886 C C . GLU B 1 304 ? -6.703 -22.703 7.176 1 60.91 304 GLU B C 1
ATOM 4888 O O . GLU B 1 304 ? -6.914 -21.5 7.02 1 60.91 304 GLU B O 1
#

Secondary structure (DSSP, 8-state):
--GGG--HHHHHHHHHHHHHS-HHHHHHHHT--HHHHHHHHHHHHHHHTS--EEEETTEEEEPHHHHHHHHHHHHHHHHHHHHHHTTSPP-TTSS-EEEEEEE-HHHHHHHHHHHHHHHHHH-TTEEEEEEE-SSSS-HHHHHHTS-SEEEEEESS----SSEEEEEEEEE-EEEEEETT-GGGTS-SS--HHHHHHSEEEEE-TT--S--HHHHHHHHTT---EEEEEES-TTTGGGG-TTS--EEEEEHHHHHHHHHHHTEEEE--SS--PPEEEEEEEEGGGTTSHHHHHHHHHHHHHH--/--GGG--HHHHHHHHHHHHHS-HHHHHHHHT--HHHHHHHHHHHHHHHTS--EEEETTEEEE-HHHHHHHHHHHHHHHHHHHHHHTTSPP-TTSS-EEEEEEE-HHHHHHHHHHHHHHHHHH-TTEEEEEEE-SSSS-HHHHHHTS-SEEEEEESS----SSEEEEEEEEE-EEEEEETT-GGGTS-SS--HHHHHHSEEEEE-TT--S--HHHHHHHHTT---EEEEEES-TTTGGGG-TTS--EEEEEHHHHHHHHHHHTEEEE--SS--PPEEEEEEEEGGGTTSHHHHHHHHHHHHHH--

pLDDT: mean 87.73, std 12.15, range [31.75, 98.56]

Organism: NCBI:txid1219067

Foldseek 3Di:
DPPVPDDLVLLQLLQQCAVVQALCRSCVVSVHDSVVSVVSLVVVCVVVVHNQFDDDPNGTHGDPVVVVVCVPSNLVVVLVVLVVLLVDFDDLQDAAEEAEEEEADVVCVVFVVLVVVVCVPPRVRYYYHYYYDLDQDPQVCLSSRVHLKYKHKDLDDDDDPFKDKDFQDKFAKKKKAALPAPQVPPDVARAPVNLQVFEEEAAAQNPDPDDQVQVVCVVVVHHHHHDHYYHHLLCRNLVRHPGNYMYIHTPVNCVVCCVVSNMDIGHDNDDGRMMTIMMMHTPSSCSRNVSVVVVVVSNVSSVD/DPPVPDDLVLLQLLQQCAVVQALCRSCVVSVHDSVVSVVSLVVVCVVVVHNQFDDDPNGTHGDPVVVVVCVPSNLVVVLVCLVVLLVDFDDLQDAAEEAEEEEADVVCVVFVVLVVVVCVPPRVRYYYHYYYDLDQDPQVCLSNRVHLKYKHKDLDPDDDPFKDKDFQDKFAKKKKAALPAPQVPPDVARAPVNLQVFEEEAAAQNPDPDDQVQVVCVVVVHHHHHDHYYHHLLCRNLVRHPGNYMYIHTPVNCVVCCVVSNMDIGHDNDDGRMMTIMMMHTPSNCSRNVSVVVVVVSNVSSVD

Sequence (608 aa):
MKFENIDLNLMKVFYYIYKTQSVHQAAEKLNLSQSACSHSLSRLRERLNDELFIRISGRMIPTQQAELLAESVLPAIDLLYSGLKSATPFDPSVGKHHFVISGYDFSAWCLMPKLTGHLAKYFPNITVRFVQSGEQIPAKQLESGEIDISLGFDHETEQSSHIGNEIWVCGKYSIAMDNQHEALKNNVSLGLEAFLEYPHVLVTPWNEQRGIVDCTLGKLNKKRNVAITLPSVLSAPYLLKNTDYFLAIPEIYIETLADTLQLAYVDPPFPIPDYQIKLYWHKVREKEPKVHWLINLLLSLSCEMKFENIDLNLMKVFYYIYKTQSVHQAAEKLNLSQSACSHSLSRLRERLNDELFIRISGRMIPTQQAELLAESVLPAIDLLYSGLKSATPFDPSVGKHHFVISGYDFSAWCLMPKLTGHLAKYFPNITVRFVQSGEQIPAKQLESGEIDISLGFDHETEQSSHIGNEIWVCGKYSIAMDNQHEALKNNVSLGLEAFLEYPHVLVTPWNEQRGIVDCTLGKLNKKRNVAITLPSVLSAPYLLKNTDYFLAIPEIYIETLADTLQLAYVDPPFPIPDYQIKLYWHKVREKEPKVHWLINLLLSLSCE

Nearest PDB structures (foldseek):
  2esn-assembly1_C  TM=7.115E-01  e=7.823E-33  Pseudomonas aeruginosa
  2esn-assembly1_A  TM=6.830E-01  e=5.409E-33  Pseudomonas aeruginosa
  2esn-assembly1_D  TM=7.023E-01  e=6.733E-32  Pseudomonas aeruginosa
  2esn-assembly1_B  TM=6.872E-01  e=4.378E-32  Pseudomonas aeruginosa
  4rns-assembly2_C  TM=8.594E-01  e=7.811E-17  Sphingobium chlorophenolicum

InterPro domains:
  IPR000847 LysR, HTH, N-terminal domain [PF00126] (8-67)
  IPR000847 LysR, HTH, N-terminal domain [PR00039] (23-34)
  IPR000847 LysR, HTH, N-terminal domain [PR00039] (34-44)
  IPR000847 LysR, HTH, N-terminal domain [PR00039] (44-55)
  IPR000847 LysR, HTH, N-terminal domain [PS50931] (6-63)
  IPR005119 LysR, substrate-binding [PF03466] (108-299)
  IPR036388 Winged helix-like DNA-binding domain superfamily [G3DSA:1.10.10.10] (1-87)
  IPR036390 Winged helix DNA-binding domain superfamily [SSF46785] (3-81)
  IPR050389 LysR-type Transcriptional Regulators [PTHR30118] (2-302)

Solvent-accessible surface area (backbone atoms only — not comparable to full-atom values): 33035 Å² total; per-residue (Å²): 134,74,73,85,74,60,59,66,66,45,52,51,52,51,46,36,26,67,74,60,23,25,65,62,59,25,8,59,74,66,73,39,52,53,66,56,40,53,48,41,50,49,51,47,23,62,73,64,73,41,75,42,51,46,80,52,98,87,27,43,39,67,34,73,66,32,51,58,47,41,68,55,48,45,58,49,50,51,49,48,49,44,54,58,46,41,70,50,80,62,55,78,79,62,63,79,48,78,47,32,37,30,22,48,65,54,54,44,54,66,45,42,29,58,51,44,28,49,29,59,73,74,28,68,50,47,30,42,37,41,41,76,46,87,44,73,72,56,59,69,40,27,63,72,54,74,24,56,36,32,39,32,73,38,88,59,88,77,85,47,96,58,47,41,70,45,81,53,50,72,47,49,63,22,35,34,28,21,60,80,30,73,70,60,74,85,34,98,64,51,46,59,67,61,59,44,70,35,40,24,47,41,64,27,73,77,68,54,92,67,44,72,66,50,54,53,31,45,78,68,75,41,76,70,45,72,37,36,36,31,39,44,63,79,46,50,67,62,37,21,50,80,31,69,33,39,29,78,40,55,40,75,59,49,68,74,41,24,74,84,62,51,37,36,70,43,64,55,61,60,92,68,83,55,45,31,36,25,41,35,35,24,49,88,47,48,70,27,36,64,47,34,50,50,52,53,51,54,58,60,56,49,80,102,134,74,74,84,72,60,60,64,66,44,50,50,52,51,48,34,24,68,75,62,22,26,63,62,57,25,8,59,75,67,73,39,52,54,68,56,38,52,49,41,50,50,51,47,22,61,72,64,73,41,74,42,52,48,78,53,96,88,27,42,40,67,36,73,66,33,52,59,48,42,68,54,48,46,57,50,49,51,48,48,49,41,52,57,48,40,69,51,78,62,54,77,80,61,65,80,45,79,45,31,38,29,23,49,65,55,55,43,53,66,46,43,29,59,52,43,27,48,30,57,75,74,28,69,51,45,31,41,38,42,41,76,46,86,46,73,72,55,58,70,40,28,64,74,54,74,26,54,36,34,39,30,72,37,89,58,90,77,85,47,96,57,48,41,71,46,83,52,50,72,48,49,62,20,35,34,28,21,57,81,30,72,70,61,72,83,38,98,66,52,46,59,67,60,59,42,71,37,41,24,46,42,65,26,74,77,68,54,94,67,45,73,66,51,54,52,30,45,76,68,75,42,75,71,44,70,36,36,35,30,41,45,62,79,47,51,67,62,39,20,52,80,30,70,34,38,30,76,38,54,38,76,59,47,67,75,41,25,73,84,63,51,38,38,69,44,65,56,63,58,92,68,82,55,46,31,36,27,39,34,34,26,50,88,46,46,70,26,36,64,48,35,49,49,51,54,50,54,58,59,56,49,80,101

Radius of gyration: 28.25 Å; Cα contacts (8 Å, |Δi|>4): 1007; chains: 2; bounding box: 57×74×84 Å